Protein AF-A0A812UTJ0-F1 (afdb_monomer_lite)

Sequence (639 aa):
MEGSLISSEEQLLWQGEKLLVLLRGPPGCGKSTFARRWLARALKTSTSELEERPAWRLAHVCSSDDFCTSREDGDEVYEFGALSARTAHALNEQRVDIALRLGTTPIIVDNTHMELWEMQSYVSLALSCRYTVRVVEPAAFNPDWKDVVHLMHRNAQRAQSGKNVPVEVLKKMLGRFQPFSGDLRTIAGAPRPELSETQELRIDSTDGCSYTLQDFVDEYGGSEEDPPREWFEAARAPRGIKARRPESRSSGSSSSSSSSSSCSCEKRKRRRTQSNSPCKLVLEALWDEPTLSSWEERRAKLMERYQVEVEEDEMLFIVSADHSHPLWSSEEAQVLRENRGTVYEKSSGKPLCLPFYKFWNRGERLAEQIDWEDGAVAEEKIDGNLLKLFFFQGTWRLASNRTLKVHESNEKYACTGRTNYQLFAEAAANSSLDYSRLDPGCCYMFERVHPDFRIVLDYPQAMLYHIGTRDMRTLKEIDVDIGVPRPKRWEIRSAKECQALLDSFHGFSEGLVVRDAKYRRQKWKRREYLLMHSARYLVGDDQPCYAWVARSSAAGTMDTDRLCLNVWLRSESSEFAAYFPEAMERYNLVQRLLEEEGLCEGLGDVRREREPASGRFLREATLWERLKAALPQTAKRPS

Structure (mmCIF, N/CA/C/O backbone):
data_AF-A0A812UTJ0-F1
#
_entry.id   AF-A0A812UTJ0-F1
#
loop_
_atom_site.group_PDB
_atom_site.id
_atom_site.type_symbol
_atom_site.label_atom_id
_atom_site.label_alt_id
_atom_site.label_comp_id
_atom_site.label_asym_id
_atom_site.label_entity_id
_atom_site.label_seq_id
_atom_site.pdbx_PDB_ins_code
_atom_site.Cartn_x
_atom_site.Cartn_y
_atom_site.Cartn_z
_atom_site.occupancy
_atom_site.B_iso_or_equiv
_atom_site.auth_seq_id
_atom_site.auth_comp_id
_atom_site.auth_asym_id
_atom_site.auth_atom_id
_atom_site.pdbx_PDB_model_num
ATOM 1 N N . MET A 1 1 ? -4.787 23.341 -53.374 1.00 31.53 1 MET A N 1
ATOM 2 C CA . MET A 1 1 ? -4.895 22.077 -52.618 1.00 31.53 1 MET A CA 1
ATOM 3 C C . MET A 1 1 ? -3.490 21.520 -52.488 1.00 31.53 1 MET A C 1
ATOM 5 O O . MET A 1 1 ? -3.065 20.739 -53.324 1.00 31.53 1 MET A O 1
ATOM 9 N N . GLU A 1 2 ? -2.740 22.021 -51.511 1.00 26.53 2 GLU A N 1
ATOM 10 C CA . GLU A 1 2 ? -1.414 21.502 -51.167 1.00 26.53 2 GLU A CA 1
ATOM 11 C C . GLU A 1 2 ? -1.612 20.445 -50.082 1.00 26.53 2 GLU A C 1
ATOM 13 O O . GLU A 1 2 ? -1.972 20.766 -48.952 1.00 26.53 2 GLU A O 1
ATOM 18 N N . GLY A 1 3 ? -1.469 19.172 -50.449 1.00 28.52 3 GLY A N 1
ATOM 19 C CA . GLY A 1 3 ? -1.361 18.086 -49.483 1.00 28.52 3 GLY A CA 1
ATOM 20 C C . GLY A 1 3 ? 0.088 18.000 -49.029 1.00 28.52 3 GLY A C 1
ATOM 21 O O . GLY A 1 3 ? 0.939 17.573 -49.810 1.00 28.52 3 GLY A O 1
ATOM 22 N N . SER A 1 4 ? 0.383 18.433 -47.801 1.00 29.50 4 SER A N 1
ATOM 23 C CA . SER A 1 4 ? 1.696 18.193 -47.209 1.00 29.50 4 SER A CA 1
ATOM 24 C C . SER A 1 4 ? 1.855 16.694 -46.944 1.00 29.50 4 SER A C 1
ATOM 26 O O . SER A 1 4 ? 1.002 16.042 -46.339 1.00 29.50 4 SER A O 1
ATOM 28 N N . LEU A 1 5 ? 2.954 16.130 -47.442 1.00 32.88 5 LEU A N 1
ATOM 29 C CA . LEU A 1 5 ? 3.423 14.800 -47.074 1.00 32.88 5 LEU A CA 1
ATOM 30 C C . LEU A 1 5 ? 3.913 14.868 -45.623 1.00 32.88 5 LEU A C 1
ATOM 32 O O . LEU A 1 5 ? 5.067 15.196 -45.362 1.00 32.88 5 LEU A O 1
ATOM 36 N N . ILE A 1 6 ? 3.002 14.604 -44.690 1.00 32.56 6 ILE A N 1
ATOM 37 C CA . ILE A 1 6 ? 3.297 14.361 -43.275 1.00 32.56 6 ILE A CA 1
ATOM 38 C C . ILE A 1 6 ? 4.269 13.174 -43.221 1.00 32.56 6 ILE A C 1
ATOM 40 O O . ILE A 1 6 ? 3.943 12.084 -43.701 1.00 32.56 6 ILE A O 1
ATOM 44 N N . SER A 1 7 ? 5.481 13.383 -42.702 1.00 42.28 7 SER A N 1
ATOM 45 C CA . SER A 1 7 ? 6.482 12.317 -42.581 1.00 42.28 7 SER A CA 1
ATOM 46 C C . SER A 1 7 ? 5.974 11.221 -41.634 1.00 42.28 7 SER A C 1
ATOM 48 O O . SER A 1 7 ? 5.188 11.484 -40.722 1.00 42.28 7 SER A O 1
ATOM 50 N N . SER A 1 8 ? 6.430 9.977 -41.806 1.00 50.25 8 SER A N 1
ATOM 51 C CA . SER A 1 8 ? 6.072 8.843 -40.932 1.00 50.25 8 SER A CA 1
ATOM 52 C C . SER A 1 8 ? 6.327 9.104 -39.435 1.00 50.25 8 SER A C 1
ATOM 54 O O . SER A 1 8 ? 5.745 8.437 -38.585 1.00 50.25 8 SER A O 1
ATOM 56 N N . GLU A 1 9 ? 7.160 10.094 -39.100 1.00 44.16 9 GLU A N 1
ATOM 57 C CA . GLU A 1 9 ? 7.462 10.523 -37.732 1.00 44.16 9 GLU A CA 1
ATOM 58 C C . GLU A 1 9 ? 6.392 11.447 -37.113 1.00 44.16 9 GLU A C 1
ATOM 60 O O . GLU A 1 9 ? 6.229 11.456 -35.893 1.00 44.16 9 GLU A O 1
ATOM 65 N N . GLU A 1 10 ? 5.627 12.203 -37.910 1.00 44.56 10 GLU A N 1
ATOM 66 C CA . GLU A 1 10 ? 4.575 13.105 -37.406 1.00 44.56 10 GLU A CA 1
ATOM 67 C C . GLU A 1 10 ? 3.297 12.358 -36.989 1.00 44.56 10 GLU A C 1
ATOM 69 O O . GLU A 1 10 ? 2.601 12.791 -36.070 1.00 44.56 10 GLU A O 1
ATOM 74 N N . GLN A 1 11 ? 3.035 11.177 -37.564 1.00 48.31 11 GLN A N 1
ATOM 75 C CA . GLN A 1 11 ? 1.924 10.298 -37.158 1.00 48.31 11 GLN A CA 1
ATOM 76 C C . GLN A 1 11 ? 2.116 9.677 -35.760 1.00 48.31 11 GLN A C 1
ATOM 78 O O . GLN A 1 11 ? 1.176 9.120 -35.186 1.00 48.31 11 GLN A O 1
ATOM 83 N N . LEU A 1 12 ? 3.320 9.787 -35.184 1.00 51.25 12 LEU A N 1
ATOM 84 C CA . LEU A 1 12 ? 3.647 9.278 -33.852 1.00 51.25 12 LEU A CA 1
ATOM 85 C C . LEU A 1 12 ? 3.412 10.287 -32.715 1.00 51.25 12 LEU A C 1
ATOM 87 O O . LEU A 1 12 ? 3.611 9.939 -31.550 1.00 51.25 12 LEU A O 1
ATOM 91 N N . LEU A 1 13 ? 2.937 11.498 -33.006 1.00 51.81 13 LEU A N 1
ATOM 92 C CA . LEU A 1 13 ? 2.603 12.475 -31.972 1.00 51.81 13 LEU A CA 1
ATOM 93 C C . LEU A 1 13 ? 1.325 12.059 -31.223 1.00 51.81 13 LEU A C 1
ATOM 95 O O . LEU A 1 13 ? 0.338 11.609 -31.801 1.00 51.81 13 LEU A O 1
ATOM 99 N N . TRP A 1 14 ? 1.383 12.157 -29.905 1.00 58.59 14 TRP A N 1
ATOM 100 C CA . TRP A 1 14 ? 0.338 11.787 -28.954 1.00 58.59 14 TRP A CA 1
ATOM 101 C C . TRP A 1 14 ? -0.407 13.019 -28.417 1.00 58.59 14 TRP A C 1
ATOM 103 O O . TRP A 1 14 ? 0.186 14.019 -28.023 1.00 58.59 14 TRP A O 1
ATOM 113 N N . GLN A 1 15 ? -1.731 12.990 -28.369 1.00 51.91 15 GLN A N 1
ATOM 114 C CA . GLN A 1 15 ? -2.513 14.120 -27.851 1.00 51.91 15 GLN A CA 1
ATOM 115 C C . GLN A 1 15 ? -2.824 13.938 -26.357 1.00 51.91 15 GLN A C 1
ATOM 117 O O . GLN A 1 15 ? -3.974 13.985 -25.945 1.00 51.91 15 GLN A O 1
ATOM 122 N N . GLY A 1 16 ? -1.792 13.686 -25.541 1.00 50.50 16 GLY A N 1
ATOM 123 C CA . GLY A 1 16 ? -1.946 13.470 -24.092 1.00 50.50 16 GLY A CA 1
ATOM 124 C C . GLY A 1 16 ? -2.364 12.051 -23.677 1.00 50.50 16 GLY A C 1
ATOM 125 O O . GLY A 1 16 ? -2.676 11.825 -22.511 1.00 50.50 16 GLY A O 1
ATOM 126 N N . GLU A 1 17 ? -2.348 11.086 -24.599 1.00 65.81 17 GLU A N 1
ATOM 127 C CA . GLU A 1 17 ? -2.619 9.672 -24.310 1.00 65.81 17 GLU A CA 1
ATOM 128 C C . GLU A 1 17 ? -1.377 8.934 -23.774 1.00 65.81 17 GLU A C 1
ATOM 130 O O . GLU A 1 17 ? -0.240 9.219 -24.162 1.00 65.81 17 GLU A O 1
ATOM 135 N N . LYS A 1 18 ? -1.599 7.941 -22.900 1.00 80.75 18 LYS A N 1
ATOM 136 C CA . LYS A 1 18 ? -0.557 7.022 -22.414 1.00 80.75 18 LYS A CA 1
ATOM 137 C C . LYS A 1 18 ? -0.075 6.134 -23.569 1.00 80.75 18 LYS A C 1
ATOM 139 O O . LYS A 1 18 ? -0.889 5.446 -24.179 1.00 80.75 18 LYS A O 1
ATOM 144 N N . LEU A 1 19 ? 1.225 6.131 -23.872 1.00 85.12 19 LEU A N 1
ATOM 145 C CA . LEU A 1 19 ? 1.785 5.478 -25.064 1.00 85.12 19 LEU A CA 1
ATOM 146 C C . LEU A 1 19 ? 2.951 4.543 -24.733 1.00 85.12 19 LEU A C 1
ATOM 148 O O . LEU A 1 19 ? 3.939 4.957 -24.122 1.00 85.12 19 LEU A O 1
ATOM 152 N N . LEU A 1 20 ? 2.837 3.298 -25.197 1.00 93.44 20 LEU A N 1
ATOM 153 C CA . LEU A 1 20 ? 3.919 2.322 -25.264 1.00 93.44 20 LEU A CA 1
ATOM 154 C C . LEU A 1 20 ? 4.339 2.147 -26.729 1.00 93.44 20 LEU A C 1
ATOM 156 O O . LEU A 1 20 ? 3.505 1.892 -27.597 1.00 93.44 20 LEU A O 1
ATOM 160 N N . VAL A 1 21 ? 5.633 2.253 -27.000 1.00 95.00 21 VAL A N 1
ATOM 161 C CA . VAL A 1 21 ? 6.249 2.076 -28.313 1.00 95.00 21 VAL A CA 1
ATOM 162 C C . VAL A 1 21 ? 7.129 0.832 -28.274 1.00 95.00 21 VAL A C 1
ATOM 164 O O . VAL A 1 21 ? 8.055 0.751 -27.476 1.00 95.00 21 VAL A O 1
ATOM 167 N N . LEU A 1 22 ? 6.863 -0.137 -29.143 1.00 96.38 22 LEU A N 1
ATOM 168 C CA . LEU A 1 22 ? 7.664 -1.349 -29.293 1.00 96.38 22 LEU A CA 1
ATOM 169 C C . LEU A 1 22 ? 8.525 -1.221 -30.546 1.00 96.38 22 LEU A C 1
ATOM 171 O O . LEU A 1 22 ? 7.993 -1.154 -31.655 1.00 96.38 22 LEU A O 1
ATOM 175 N N . LEU A 1 23 ? 9.847 -1.175 -30.381 1.00 95.62 23 LEU A N 1
ATOM 176 C CA . LEU A 1 23 ? 10.769 -1.160 -31.515 1.00 95.62 23 LEU A CA 1
ATOM 177 C C . LEU A 1 23 ? 11.052 -2.591 -31.969 1.00 95.62 23 LEU A C 1
ATOM 179 O O . LEU A 1 23 ? 11.271 -3.476 -31.142 1.00 95.62 23 LEU A O 1
ATOM 183 N N . ARG A 1 24 ? 11.062 -2.818 -33.284 1.00 94.25 24 ARG A N 1
ATOM 184 C CA . ARG A 1 24 ? 11.385 -4.118 -33.884 1.00 94.25 24 ARG A CA 1
ATOM 185 C C . ARG A 1 24 ? 12.695 -4.085 -34.661 1.00 94.25 24 ARG A C 1
ATOM 187 O O . ARG A 1 24 ? 13.148 -3.033 -35.108 1.00 94.25 24 ARG A O 1
ATOM 194 N N . GLY A 1 25 ? 13.278 -5.263 -34.869 1.00 91.81 25 GLY A N 1
ATOM 195 C CA . GLY A 1 25 ? 14.418 -5.465 -35.760 1.00 91.81 25 GLY A CA 1
ATOM 196 C C . GLY A 1 25 ? 15.731 -5.859 -35.072 1.00 91.81 25 GLY A C 1
ATOM 197 O O . GLY A 1 25 ? 15.849 -5.819 -33.841 1.00 91.81 25 GLY A O 1
ATOM 198 N N . PRO A 1 26 ? 16.744 -6.236 -35.874 1.00 90.75 26 PRO A N 1
ATOM 199 C CA . PRO A 1 26 ? 17.951 -6.905 -35.393 1.00 90.75 26 PRO A CA 1
ATOM 200 C C . PRO A 1 26 ? 18.915 -5.960 -34.649 1.00 90.75 26 PRO A C 1
ATOM 202 O O . PRO A 1 26 ? 18.761 -4.732 -34.673 1.00 90.75 26 PRO A O 1
ATOM 205 N N . PRO A 1 27 ? 19.945 -6.485 -33.966 1.00 87.25 27 PRO A N 1
ATOM 206 C CA . PRO A 1 27 ? 21.005 -5.663 -33.392 1.00 87.25 27 PRO A CA 1
ATOM 207 C C . PRO A 1 27 ? 21.740 -4.859 -34.475 1.00 87.25 27 PRO A C 1
ATOM 209 O O . PRO A 1 27 ? 21.994 -5.339 -35.578 1.00 87.25 27 PRO A O 1
ATOM 212 N N . GLY A 1 28 ? 22.088 -3.610 -34.163 1.00 83.94 28 GLY A N 1
ATOM 213 C CA . GLY A 1 28 ? 22.833 -2.734 -35.074 1.00 83.94 28 GLY A CA 1
ATOM 214 C C . GLY A 1 28 ? 21.985 -2.009 -36.124 1.00 83.94 28 GLY A C 1
ATOM 215 O O . GLY A 1 28 ? 22.505 -1.098 -36.765 1.00 83.94 28 GLY A O 1
ATOM 216 N N . CYS A 1 29 ? 20.681 -2.298 -36.248 1.00 90.19 29 CYS A N 1
ATOM 217 C CA . CYS A 1 29 ? 19.819 -1.611 -37.219 1.00 90.19 29 CYS A CA 1
ATOM 218 C C . CYS A 1 29 ? 19.471 -0.157 -36.844 1.00 90.19 29 CYS A C 1
ATOM 220 O O . CYS A 1 29 ? 18.919 0.552 -37.674 1.00 90.19 29 CYS A O 1
ATOM 222 N N . GLY A 1 30 ? 19.831 0.318 -35.644 1.00 88.38 30 GLY A N 1
ATOM 223 C CA . GLY A 1 30 ? 19.677 1.726 -35.245 1.00 88.38 30 GLY A CA 1
ATOM 224 C C . GLY A 1 30 ? 18.542 2.028 -34.262 1.00 88.38 30 GLY A C 1
ATOM 225 O O . GLY A 1 30 ? 18.277 3.203 -34.018 1.00 88.38 30 GLY A O 1
ATOM 226 N N . LYS A 1 31 ? 17.919 1.006 -33.657 1.00 91.56 31 LYS A N 1
ATOM 227 C CA . LYS A 1 31 ? 16.809 1.151 -32.695 1.00 91.56 31 LYS A CA 1
ATOM 228 C C . LYS A 1 31 ? 17.095 2.150 -31.570 1.00 91.56 31 LYS A C 1
ATOM 230 O O . LYS A 1 31 ? 16.376 3.132 -31.443 1.00 91.56 31 LYS A O 1
ATOM 235 N N . SER A 1 32 ? 18.200 1.992 -30.840 1.00 86.56 32 SER A N 1
ATOM 236 C CA . SER A 1 32 ? 18.568 2.891 -29.733 1.00 86.56 32 SER A CA 1
ATOM 237 C C . SER A 1 32 ? 18.824 4.330 -30.182 1.00 86.56 32 SER A C 1
ATOM 239 O O . SER A 1 32 ? 18.595 5.286 -29.440 1.00 86.56 32 SER A O 1
ATOM 241 N N . THR A 1 33 ? 19.308 4.513 -31.413 1.00 88.75 33 THR A N 1
ATOM 242 C CA . THR A 1 33 ? 19.478 5.842 -32.011 1.00 88.75 33 THR A CA 1
ATOM 243 C C . THR A 1 33 ? 18.124 6.462 -32.346 1.00 88.75 33 THR A C 1
ATOM 245 O O . THR A 1 33 ? 17.906 7.636 -32.050 1.00 88.75 33 THR A O 1
ATOM 248 N N . PHE A 1 34 ? 17.209 5.680 -32.923 1.00 91.38 34 PHE A N 1
ATOM 249 C CA . PHE A 1 34 ? 15.838 6.104 -33.190 1.00 91.38 34 PHE A CA 1
ATOM 250 C C . PHE A 1 34 ? 15.092 6.438 -31.892 1.00 91.38 34 PHE A C 1
ATOM 252 O O . PHE A 1 34 ? 14.558 7.537 -31.777 1.00 91.38 34 PHE A O 1
ATOM 259 N N . ALA A 1 35 ? 15.150 5.556 -30.886 1.00 88.75 35 ALA A N 1
ATOM 260 C CA . ALA A 1 35 ? 14.544 5.741 -29.568 1.00 88.75 35 ALA A CA 1
ATOM 261 C C . ALA A 1 35 ? 14.946 7.083 -28.945 1.00 88.75 35 ALA A C 1
ATOM 263 O O . ALA A 1 35 ? 14.082 7.857 -28.546 1.00 88.75 35 ALA A O 1
ATOM 264 N N . ARG A 1 36 ? 16.252 7.397 -28.928 1.00 85.31 36 ARG A N 1
ATOM 265 C CA . ARG A 1 36 ? 16.773 8.663 -28.387 1.00 85.31 36 ARG A CA 1
ATOM 266 C C . ARG A 1 36 ? 16.250 9.888 -29.133 1.00 85.31 36 ARG A C 1
ATOM 268 O O . ARG A 1 36 ? 15.762 10.819 -28.499 1.00 85.31 36 ARG A O 1
ATOM 275 N N . ARG A 1 37 ? 16.345 9.904 -30.468 1.00 87.81 37 ARG A N 1
ATOM 276 C CA . ARG A 1 37 ? 15.893 11.051 -31.279 1.00 87.81 37 ARG A CA 1
ATOM 277 C C . ARG A 1 37 ? 14.389 11.263 -31.156 1.00 87.81 37 ARG A C 1
ATOM 279 O O . ARG A 1 37 ? 13.936 12.394 -30.993 1.00 87.81 37 ARG A O 1
ATOM 286 N N . TRP A 1 38 ? 13.630 10.173 -31.216 1.00 87.06 38 TRP A N 1
ATOM 287 C CA . TRP A 1 38 ? 12.181 10.214 -31.113 1.00 87.06 38 TRP A CA 1
ATOM 288 C C . TRP A 1 38 ? 11.742 10.679 -29.724 1.00 87.06 38 TRP A C 1
ATOM 290 O O . TRP A 1 38 ? 10.898 11.566 -29.624 1.00 87.06 38 TRP A O 1
ATOM 300 N N . LEU A 1 39 ? 12.369 10.165 -28.659 1.00 81.38 39 LEU A N 1
ATOM 301 C CA . LEU A 1 39 ? 12.091 10.588 -27.288 1.00 81.38 39 LEU A CA 1
ATOM 302 C C . LEU A 1 39 ? 12.395 12.075 -27.079 1.00 81.38 39 LEU A C 1
ATOM 304 O O . LEU A 1 39 ? 11.566 12.781 -26.511 1.00 81.38 39 LEU A O 1
ATOM 308 N N . ALA A 1 40 ? 13.538 12.565 -27.573 1.00 80.19 40 ALA A N 1
ATOM 309 C CA . ALA A 1 40 ? 13.898 13.982 -27.488 1.00 80.19 40 ALA A CA 1
ATOM 310 C C . ALA A 1 40 ? 12.813 14.865 -28.122 1.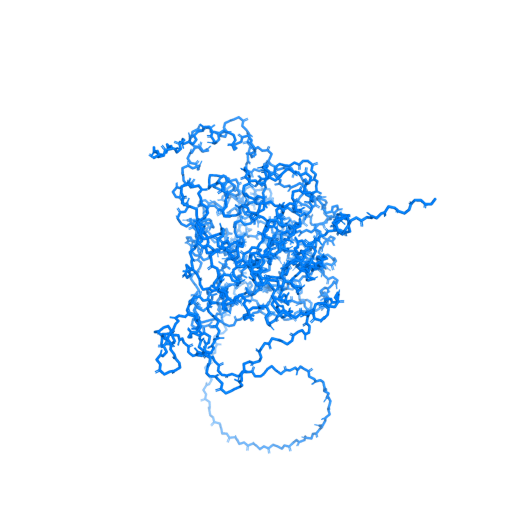00 80.19 40 ALA A C 1
ATOM 312 O O . ALA A 1 40 ? 12.322 15.810 -27.506 1.00 80.19 40 ALA A O 1
ATOM 313 N N . ARG A 1 41 ? 12.350 14.486 -29.320 1.00 80.25 41 ARG A N 1
ATOM 314 C CA . ARG A 1 41 ? 11.260 15.178 -30.014 1.00 80.25 41 ARG A CA 1
ATOM 315 C C . ARG A 1 41 ? 9.938 15.093 -29.245 1.00 80.25 41 ARG A C 1
ATOM 317 O O . ARG A 1 41 ? 9.265 16.111 -29.101 1.00 80.25 41 ARG A O 1
ATOM 324 N N . ALA A 1 42 ? 9.575 13.915 -28.737 1.00 75.31 42 ALA A N 1
ATOM 325 C CA . ALA A 1 42 ? 8.339 13.694 -27.985 1.00 75.31 42 ALA A CA 1
ATOM 326 C C . ALA A 1 42 ? 8.290 14.521 -26.688 1.00 75.31 42 ALA A C 1
ATOM 328 O O . ALA A 1 42 ? 7.241 15.068 -26.345 1.00 75.31 42 ALA A O 1
ATOM 329 N N . LEU A 1 43 ? 9.432 14.655 -26.008 1.00 69.38 43 LEU A N 1
ATOM 330 C CA . LEU A 1 43 ? 9.595 15.443 -24.784 1.00 69.38 43 LEU A CA 1
ATOM 331 C C . LEU A 1 43 ? 9.944 16.920 -25.041 1.00 69.38 43 LEU A C 1
ATOM 333 O O . LEU A 1 43 ? 10.105 17.673 -24.085 1.00 69.38 43 LEU A O 1
ATOM 337 N N . LYS A 1 44 ? 10.035 17.352 -26.308 1.00 78.00 44 LYS A N 1
ATOM 338 C CA . LYS A 1 44 ? 10.417 18.720 -26.712 1.00 78.00 44 LYS A CA 1
ATOM 339 C C . LYS A 1 44 ? 11.761 19.178 -26.110 1.00 78.00 44 LYS A C 1
ATOM 341 O O . LYS A 1 44 ? 11.898 20.328 -25.704 1.00 78.00 44 LYS A O 1
ATOM 346 N N . THR A 1 45 ? 12.740 18.278 -26.070 1.00 73.31 45 THR A N 1
ATOM 347 C CA . THR A 1 45 ? 14.112 18.500 -25.574 1.00 73.31 45 THR A CA 1
ATOM 348 C C . THR A 1 45 ? 15.141 18.143 -26.657 1.00 73.31 45 THR A C 1
ATOM 350 O O . THR A 1 45 ? 14.787 17.637 -27.727 1.00 73.31 45 THR A O 1
ATOM 353 N N . SER A 1 46 ? 16.422 18.418 -26.408 1.00 75.50 46 SER A N 1
ATOM 354 C CA . SER A 1 46 ? 17.533 18.025 -27.277 1.00 75.50 46 SER A CA 1
ATOM 355 C C . SER A 1 46 ? 18.095 16.646 -26.901 1.00 75.50 46 SER A C 1
ATOM 357 O O . SER A 1 46 ? 17.954 16.168 -25.776 1.00 75.50 46 SER A O 1
ATOM 359 N N . THR A 1 47 ? 18.765 15.972 -27.840 1.00 73.38 47 THR A N 1
ATOM 360 C CA . THR A 1 47 ? 19.443 14.698 -27.537 1.00 73.38 47 THR A CA 1
ATOM 361 C C . THR A 1 47 ? 20.625 14.877 -26.585 1.00 73.38 47 THR A C 1
ATOM 363 O O . THR A 1 47 ? 20.898 13.969 -25.811 1.00 73.38 47 THR A O 1
ATOM 366 N N . SER A 1 48 ? 21.286 16.039 -26.605 1.00 72.56 48 SER A N 1
ATOM 367 C CA . SER A 1 48 ? 22.356 16.389 -25.662 1.00 72.56 48 SER A CA 1
ATOM 368 C C . SER A 1 48 ? 21.832 16.534 -24.232 1.00 72.56 48 SER A C 1
ATOM 370 O O . SER A 1 48 ? 22.423 15.985 -23.310 1.00 72.56 48 SER A O 1
ATOM 372 N N . GLU A 1 49 ? 20.675 17.174 -24.037 1.00 60.97 49 GLU A N 1
ATOM 373 C CA . GLU A 1 49 ? 20.042 17.281 -22.711 1.00 60.97 49 GLU A CA 1
ATOM 374 C C . GLU A 1 49 ? 19.644 15.913 -22.135 1.00 60.97 49 GLU A C 1
ATOM 376 O O . GLU A 1 49 ? 19.768 15.688 -20.929 1.00 60.97 49 GLU A O 1
ATOM 381 N N . LEU A 1 50 ? 19.204 14.974 -22.984 1.00 59.16 50 LEU A N 1
ATOM 382 C CA . LEU A 1 50 ? 18.932 13.593 -22.566 1.00 59.16 50 LEU A CA 1
ATOM 383 C C . LEU A 1 50 ? 20.196 12.845 -22.117 1.00 59.16 50 LEU A C 1
ATOM 385 O O . LEU A 1 50 ? 20.106 11.955 -21.271 1.00 59.16 50 LEU A O 1
ATOM 389 N N . GLU A 1 51 ? 21.355 13.172 -22.688 1.00 60.47 51 GLU A N 1
ATOM 390 C CA . GLU A 1 51 ? 22.640 12.546 -22.353 1.00 60.47 51 GLU A CA 1
ATOM 391 C C . GLU A 1 51 ? 23.240 13.125 -21.067 1.00 60.47 51 GLU A C 1
ATOM 393 O O . GLU A 1 51 ? 23.742 12.367 -20.237 1.00 60.47 51 GLU A O 1
ATOM 398 N N . GLU A 1 52 ? 23.086 14.432 -20.838 1.00 54.50 52 GLU A N 1
ATOM 399 C CA . GLU A 1 52 ? 23.438 15.082 -19.568 1.00 54.50 52 GLU A CA 1
ATOM 400 C C . GLU A 1 52 ? 22.557 14.609 -18.399 1.00 54.50 52 GLU A C 1
ATOM 402 O O . GLU A 1 52 ? 22.970 14.649 -17.237 1.00 54.50 52 GLU A O 1
ATOM 407 N N . ARG A 1 53 ? 21.333 14.143 -18.691 1.00 53.19 53 ARG A N 1
ATOM 408 C CA . ARG A 1 53 ? 20.345 13.678 -17.703 1.00 53.19 53 ARG A CA 1
ATOM 409 C C . ARG A 1 53 ? 19.937 12.223 -17.961 1.00 53.19 53 ARG A C 1
ATOM 411 O O . ARG A 1 53 ? 18.791 11.960 -18.341 1.00 53.19 53 ARG A O 1
ATOM 418 N N . PRO A 1 54 ? 20.816 11.244 -17.668 1.00 52.06 54 PRO A N 1
ATOM 419 C CA . PRO A 1 54 ? 20.604 9.833 -18.015 1.00 52.06 54 PRO A CA 1
ATOM 420 C C . PRO A 1 54 ? 19.324 9.229 -17.413 1.00 52.06 54 PRO A C 1
ATOM 422 O O . PRO A 1 54 ? 18.777 8.266 -17.952 1.00 52.06 54 PRO A O 1
ATOM 425 N N . ALA A 1 55 ? 18.793 9.824 -16.341 1.00 51.66 55 ALA A N 1
ATOM 426 C CA . ALA A 1 55 ? 17.531 9.428 -15.726 1.00 51.66 55 ALA A CA 1
ATOM 427 C C . ALA A 1 55 ? 16.342 9.440 -16.705 1.00 51.66 55 ALA A C 1
ATOM 429 O O . ALA A 1 55 ? 15.461 8.594 -16.586 1.00 51.66 55 ALA A O 1
ATOM 430 N N . TRP A 1 56 ? 16.302 10.352 -17.685 1.00 54.03 56 TRP A N 1
ATOM 431 C CA . TRP A 1 56 ? 15.195 10.423 -18.651 1.00 54.03 56 TRP A CA 1
ATOM 432 C C . TRP A 1 56 ? 15.250 9.251 -19.631 1.00 54.03 56 TRP A C 1
ATOM 434 O O . TRP A 1 56 ? 14.232 8.613 -19.901 1.00 54.03 56 TRP A O 1
ATOM 444 N N . ARG A 1 57 ? 16.455 8.907 -20.102 1.00 59.78 57 ARG A N 1
ATOM 445 C CA . ARG A 1 57 ? 16.684 7.722 -20.936 1.00 59.78 57 ARG A CA 1
ATOM 446 C C . ARG A 1 57 ? 16.265 6.458 -20.190 1.00 59.78 57 ARG A C 1
ATOM 448 O O . ARG A 1 57 ? 15.495 5.682 -20.737 1.00 59.78 57 ARG A O 1
ATOM 455 N N . LEU A 1 58 ? 16.694 6.286 -18.940 1.00 58.53 58 LEU A N 1
ATOM 456 C CA . LEU A 1 58 ? 16.350 5.101 -18.148 1.00 58.53 58 LEU A CA 1
ATOM 457 C C . LEU A 1 58 ? 14.862 5.058 -17.736 1.00 58.53 58 LEU A C 1
ATOM 459 O O . LEU A 1 58 ? 14.297 3.988 -17.525 1.00 58.53 58 LEU A O 1
ATOM 463 N N . ALA A 1 59 ? 14.187 6.202 -17.659 1.00 60.06 59 ALA A N 1
ATOM 464 C CA . ALA A 1 59 ? 12.750 6.249 -17.399 1.00 60.06 59 ALA A CA 1
ATOM 465 C C . ALA A 1 59 ? 11.916 5.765 -18.589 1.00 60.06 59 ALA A C 1
ATOM 467 O O . ALA A 1 59 ? 10.955 5.019 -18.419 1.00 60.06 59 ALA A O 1
ATOM 468 N N . HIS A 1 60 ? 12.267 6.250 -19.779 1.00 76.56 60 HIS A N 1
ATOM 469 C CA . HIS A 1 60 ? 11.412 6.182 -20.959 1.00 76.56 60 HIS A CA 1
ATOM 470 C C . HIS A 1 60 ? 11.874 5.156 -21.991 1.00 76.56 60 HIS A C 1
ATOM 472 O O . HIS A 1 60 ? 11.075 4.759 -22.829 1.00 76.56 60 HIS A O 1
ATOM 478 N N . VAL A 1 61 ? 13.137 4.727 -21.959 1.00 81.62 61 VAL A N 1
ATOM 479 C CA . VAL A 1 61 ? 13.685 3.693 -22.842 1.00 81.62 61 VAL A CA 1
ATOM 480 C C . VAL A 1 61 ? 14.020 2.473 -21.996 1.00 81.62 61 VAL A C 1
ATOM 482 O O . VAL A 1 61 ? 14.912 2.523 -21.155 1.00 81.62 61 VAL A O 1
ATOM 485 N N . CYS A 1 62 ? 13.284 1.388 -22.202 1.00 83.38 62 CYS A N 1
ATOM 486 C CA . CYS A 1 62 ? 13.462 0.120 -21.508 1.00 83.38 62 CYS A CA 1
ATOM 487 C C . CYS A 1 62 ? 14.118 -0.881 -22.460 1.00 83.38 62 CYS A C 1
ATOM 489 O O . CYS A 1 62 ? 13.504 -1.287 -23.451 1.00 83.38 62 CYS A O 1
ATOM 491 N N . SER A 1 63 ? 15.354 -1.276 -22.165 1.00 85.31 63 SER A N 1
ATOM 492 C CA . SER A 1 63 ? 16.090 -2.280 -22.929 1.00 85.31 63 SER A CA 1
ATOM 493 C C . SER A 1 63 ? 16.622 -3.374 -22.011 1.00 85.31 63 SER A C 1
ATOM 495 O O . SER A 1 63 ? 17.109 -3.088 -20.918 1.00 85.31 63 SER A O 1
ATOM 497 N N . SER A 1 64 ? 16.587 -4.623 -22.477 1.00 77.69 64 SER A N 1
ATOM 498 C CA . SER A 1 64 ? 17.300 -5.731 -21.830 1.00 77.69 64 SER A CA 1
ATOM 499 C C . SER A 1 64 ? 18.807 -5.470 -21.759 1.00 77.69 64 SER A C 1
ATOM 501 O O . SER A 1 64 ? 19.449 -5.873 -20.795 1.00 77.69 64 SER A O 1
ATOM 503 N N . ASP A 1 65 ? 19.367 -4.732 -22.726 1.00 76.31 65 ASP A N 1
ATOM 504 C CA . ASP A 1 65 ? 20.789 -4.380 -22.735 1.00 76.31 65 ASP A CA 1
ATOM 505 C C . ASP A 1 65 ? 21.205 -3.550 -21.509 1.00 76.31 65 ASP A C 1
ATOM 507 O O . ASP A 1 65 ? 22.373 -3.600 -21.125 1.00 76.31 65 ASP A O 1
ATOM 511 N N . ASP A 1 66 ? 20.282 -2.800 -20.892 1.00 73.00 66 ASP A N 1
ATOM 512 C CA . ASP A 1 66 ? 20.575 -1.956 -19.724 1.00 73.00 66 ASP A CA 1
ATOM 513 C C . ASP A 1 66 ? 21.011 -2.788 -18.504 1.00 73.00 66 ASP A C 1
ATOM 515 O O . ASP A 1 66 ? 21.668 -2.261 -17.612 1.00 73.00 66 ASP A O 1
ATOM 519 N N . PHE A 1 67 ? 20.668 -4.079 -18.465 1.00 67.31 67 PHE A N 1
ATOM 520 C CA . PHE A 1 67 ? 21.047 -4.991 -17.385 1.00 67.31 67 PHE A CA 1
ATOM 521 C C . PHE A 1 67 ? 22.392 -5.687 -17.632 1.00 67.31 67 PHE A C 1
ATOM 523 O O . PHE A 1 67 ? 22.982 -6.201 -16.692 1.00 67.31 67 PHE A O 1
ATOM 530 N N . CYS A 1 68 ? 22.902 -5.663 -18.867 1.00 62.72 68 CYS A N 1
ATOM 531 C CA . CYS A 1 68 ? 24.189 -6.265 -19.243 1.00 62.72 68 CYS A CA 1
ATOM 532 C C . CYS A 1 68 ? 25.243 -5.207 -19.625 1.00 62.72 68 CYS A C 1
ATOM 534 O O . CYS A 1 68 ? 26.260 -5.531 -20.236 1.00 62.72 68 CYS A O 1
ATOM 536 N N . THR A 1 69 ? 24.983 -3.928 -19.330 1.00 64.31 69 THR A N 1
ATOM 537 C CA . THR A 1 69 ? 25.899 -2.812 -19.607 1.00 64.31 69 THR A CA 1
ATOM 538 C C . THR A 1 69 ? 26.349 -2.186 -18.290 1.00 64.31 69 THR A C 1
ATOM 540 O O . THR A 1 69 ? 25.515 -1.687 -17.534 1.00 64.31 69 THR A O 1
ATOM 543 N N . SER A 1 70 ? 27.653 -2.164 -18.024 1.00 54.25 70 SER A N 1
ATOM 544 C CA . SER A 1 70 ? 28.248 -1.402 -16.923 1.00 54.25 70 SER A CA 1
ATOM 545 C C . SER A 1 70 ? 28.743 -0.038 -17.424 1.00 54.25 70 SER A C 1
ATOM 547 O O . SER A 1 70 ? 28.923 0.191 -18.624 1.00 54.25 70 SER A O 1
ATOM 549 N N . ARG A 1 71 ? 28.913 0.914 -16.501 1.00 56.84 71 ARG A N 1
ATOM 550 C CA . ARG A 1 71 ? 29.610 2.176 -16.774 1.00 56.84 71 ARG A CA 1
ATOM 551 C C . ARG A 1 71 ? 30.930 2.171 -16.024 1.00 56.84 71 ARG A C 1
ATOM 553 O O . ARG A 1 71 ? 30.928 2.302 -14.802 1.00 56.84 71 ARG A O 1
ATOM 560 N N . GLU A 1 72 ? 32.021 2.055 -16.764 1.00 49.03 72 GLU A N 1
ATOM 561 C CA . GLU A 1 72 ? 33.386 2.193 -16.254 1.00 49.03 72 GLU A CA 1
ATOM 562 C C . GLU A 1 72 ? 33.959 3.501 -16.814 1.00 49.03 72 GLU A C 1
ATOM 564 O O . GLU A 1 72 ? 33.836 3.771 -18.004 1.00 49.03 72 GLU A O 1
ATOM 569 N N . ASP A 1 73 ? 34.474 4.376 -15.945 1.00 43.72 73 ASP A N 1
ATOM 570 C CA . ASP A 1 73 ? 35.107 5.661 -16.304 1.00 43.72 73 ASP A CA 1
ATOM 571 C C . ASP A 1 73 ? 34.299 6.604 -17.227 1.00 43.72 73 ASP A C 1
ATOM 573 O O . ASP A 1 73 ? 34.840 7.509 -17.857 1.00 43.72 73 ASP A O 1
ATOM 577 N N . GLY A 1 74 ? 32.970 6.454 -17.250 1.00 48.66 74 GLY A N 1
ATOM 578 C CA . GLY A 1 74 ? 32.057 7.267 -18.062 1.00 48.66 74 GLY A CA 1
ATOM 579 C C . GLY A 1 74 ? 31.669 6.644 -19.406 1.00 48.66 74 GLY A C 1
ATOM 580 O O . GLY A 1 74 ? 30.717 7.129 -20.023 1.00 48.66 74 GLY A O 1
ATOM 581 N N . ASP A 1 75 ? 32.308 5.542 -19.801 1.00 49.34 75 ASP A N 1
ATOM 582 C CA . ASP A 1 75 ? 32.021 4.805 -21.030 1.00 49.34 75 ASP A CA 1
ATOM 583 C C . ASP A 1 75 ? 31.081 3.610 -20.769 1.00 49.34 75 ASP A C 1
ATOM 585 O O . ASP A 1 75 ? 31.150 2.931 -19.743 1.00 49.34 75 ASP A O 1
ATOM 589 N N . GLU A 1 76 ? 30.140 3.369 -21.692 1.00 60.97 76 GLU A N 1
ATOM 590 C CA . GLU A 1 76 ? 29.212 2.227 -21.634 1.00 60.97 76 GLU A CA 1
ATOM 591 C C . GLU A 1 76 ? 29.920 0.965 -22.160 1.00 60.97 76 GLU A C 1
ATOM 593 O O . GLU A 1 76 ? 30.176 0.850 -23.363 1.00 60.97 76 GLU A O 1
ATOM 598 N N . VAL A 1 77 ? 30.192 0.003 -21.275 1.00 63.41 77 VAL A N 1
ATOM 599 C CA . VAL A 1 77 ? 30.797 -1.290 -21.621 1.00 63.41 77 VAL A CA 1
ATOM 600 C C . VAL A 1 77 ? 29.730 -2.375 -21.515 1.00 63.41 77 VAL A C 1
ATOM 602 O O . VAL A 1 77 ? 29.168 -2.618 -20.450 1.00 63.41 77 VAL A O 1
ATOM 605 N N . TYR A 1 78 ? 29.403 -3.012 -22.639 1.00 62.16 78 TYR A N 1
ATOM 606 C CA . TYR A 1 78 ? 28.510 -4.167 -22.652 1.00 62.16 78 TYR A CA 1
ATOM 607 C C . TYR A 1 78 ? 29.296 -5.450 -22.426 1.00 62.16 78 TYR A C 1
ATOM 609 O O . TYR A 1 78 ? 30.242 -5.738 -23.162 1.00 62.16 78 TYR A O 1
ATOM 617 N N . GLU A 1 79 ? 28.854 -6.246 -21.464 1.00 63.44 79 GLU A N 1
ATOM 618 C CA . GLU A 1 79 ? 29.474 -7.516 -21.119 1.00 63.44 79 GLU A CA 1
ATOM 619 C C . GLU A 1 79 ? 28.536 -8.667 -21.499 1.00 63.44 79 GLU A C 1
ATOM 621 O O . GLU A 1 79 ? 27.478 -8.887 -20.902 1.00 63.44 79 GLU A O 1
ATOM 626 N N . PHE A 1 80 ? 28.917 -9.413 -22.541 1.00 54.62 80 PHE A N 1
ATOM 627 C CA . PHE A 1 80 ? 28.215 -10.638 -22.915 1.00 54.62 80 PHE A CA 1
ATOM 628 C C . PHE A 1 80 ? 28.342 -11.666 -21.784 1.00 54.62 80 PHE A C 1
ATOM 630 O O . PHE A 1 80 ? 29.452 -12.033 -21.411 1.00 54.62 80 PHE A O 1
ATOM 637 N N . GLY A 1 81 ? 27.206 -12.148 -21.272 1.00 51.91 81 GLY A N 1
ATOM 638 C CA . GLY A 1 81 ? 27.164 -13.133 -20.185 1.00 51.91 81 GLY A CA 1
ATOM 639 C C . GLY A 1 81 ? 27.150 -12.544 -18.770 1.00 51.91 81 GLY A C 1
ATOM 640 O O . GLY A 1 81 ? 27.089 -13.317 -17.820 1.00 51.91 81 GLY A O 1
ATOM 641 N N . ALA A 1 82 ? 27.138 -11.211 -18.604 1.00 43.31 82 ALA A N 1
ATOM 642 C CA . ALA A 1 82 ? 26.973 -10.578 -17.285 1.00 43.31 82 ALA A CA 1
ATOM 643 C C . ALA A 1 82 ? 25.648 -10.960 -16.601 1.00 43.31 82 ALA A C 1
ATOM 645 O O . ALA A 1 82 ? 25.574 -11.092 -15.381 1.00 43.31 82 ALA A O 1
ATOM 646 N N . LEU A 1 83 ? 24.604 -11.154 -17.407 1.00 58.03 83 LEU A N 1
ATOM 647 C CA . LEU A 1 83 ? 23.308 -11.705 -17.031 1.00 58.03 83 LEU A CA 1
ATOM 648 C C . LEU A 1 83 ? 22.809 -12.568 -18.185 1.00 58.03 83 LEU A C 1
ATOM 650 O O . LEU A 1 83 ? 23.062 -12.252 -19.354 1.00 58.03 83 LEU A O 1
ATOM 654 N N . SER A 1 84 ? 22.074 -13.630 -17.853 1.00 59.38 84 SER A N 1
ATOM 655 C CA . SER A 1 84 ? 21.426 -14.453 -18.865 1.00 59.38 84 SER A CA 1
ATOM 656 C C . SER A 1 84 ? 20.464 -13.618 -19.702 1.00 59.38 84 SER A C 1
ATOM 658 O O . SER A 1 84 ? 19.787 -12.717 -19.188 1.00 59.38 84 SER A O 1
ATOM 660 N N . ALA A 1 85 ? 20.366 -13.923 -20.999 1.00 63.31 85 ALA A N 1
ATOM 661 C CA . ALA A 1 85 ? 19.481 -13.179 -21.898 1.00 63.31 85 ALA A CA 1
ATOM 662 C C . ALA A 1 85 ? 18.032 -13.226 -21.386 1.00 63.31 85 ALA A C 1
ATOM 664 O O . ALA A 1 85 ? 17.317 -12.222 -21.394 1.00 63.31 85 ALA A O 1
ATOM 665 N N . ARG A 1 86 ? 17.625 -14.384 -20.856 1.00 63.44 86 ARG A N 1
ATOM 666 C CA . ARG A 1 86 ? 16.303 -14.604 -20.261 1.00 63.44 86 ARG A CA 1
ATOM 667 C C . ARG A 1 86 ? 16.062 -13.734 -19.027 1.00 63.44 86 ARG A C 1
ATOM 669 O O . ARG A 1 86 ? 15.046 -13.037 -18.988 1.00 63.44 86 ARG A O 1
ATOM 676 N N . THR A 1 87 ? 17.009 -13.671 -18.089 1.00 58.31 87 THR A N 1
ATOM 677 C CA . THR A 1 87 ? 16.890 -12.802 -16.907 1.00 58.31 87 THR A CA 1
ATOM 678 C C . THR A 1 87 ? 16.858 -11.328 -17.302 1.00 58.31 87 THR A C 1
ATOM 680 O O . THR A 1 87 ? 16.015 -10.582 -16.809 1.00 58.31 87 THR A O 1
ATOM 683 N N . ALA A 1 88 ? 17.705 -10.897 -18.239 1.00 60.66 88 ALA A N 1
ATOM 684 C CA . ALA A 1 88 ? 17.712 -9.516 -18.721 1.00 60.66 88 ALA A CA 1
ATOM 685 C C . ALA A 1 88 ? 16.371 -9.119 -19.373 1.00 60.66 88 ALA A C 1
ATOM 687 O O . ALA A 1 88 ? 15.859 -8.019 -19.142 1.00 60.66 88 ALA A O 1
ATOM 688 N N . HIS A 1 89 ? 15.754 -10.019 -20.146 1.00 69.88 89 HIS A N 1
ATOM 689 C CA . HIS A 1 89 ? 14.420 -9.804 -20.708 1.00 69.88 89 HIS A CA 1
ATOM 690 C C . HIS A 1 89 ? 13.324 -9.762 -19.632 1.00 69.88 89 HIS A C 1
ATOM 692 O O . HIS A 1 89 ? 12.482 -8.862 -19.678 1.00 69.88 89 HIS A O 1
ATOM 698 N N . ALA A 1 90 ? 13.358 -10.663 -18.645 1.00 64.56 90 ALA A N 1
ATOM 699 C CA . ALA A 1 90 ? 12.397 -10.691 -17.540 1.00 64.56 90 ALA A CA 1
ATOM 700 C C . ALA A 1 90 ? 12.478 -9.427 -16.666 1.00 64.56 90 ALA A C 1
ATOM 702 O O . ALA A 1 90 ? 11.454 -8.814 -16.359 1.00 64.56 90 ALA A O 1
ATOM 703 N N . LEU A 1 91 ? 13.691 -8.980 -16.324 1.00 60.94 91 LEU A N 1
ATOM 704 C CA . LEU A 1 91 ? 13.917 -7.730 -15.594 1.00 60.94 91 LEU A CA 1
ATOM 705 C C . LEU A 1 91 ? 13.432 -6.515 -16.394 1.00 60.94 91 LEU A C 1
ATOM 707 O O . LEU A 1 91 ? 12.817 -5.605 -15.833 1.00 60.94 91 LEU A O 1
ATOM 711 N N . ASN A 1 92 ? 13.640 -6.504 -17.715 1.00 77.81 92 ASN A N 1
ATOM 712 C CA . ASN A 1 92 ? 13.118 -5.435 -18.562 1.00 77.81 92 ASN A CA 1
ATOM 713 C C . ASN A 1 92 ? 11.585 -5.450 -18.640 1.00 77.81 92 ASN A C 1
ATOM 715 O O . ASN A 1 92 ? 10.962 -4.392 -18.621 1.00 77.81 92 ASN A O 1
ATOM 719 N N . GLU A 1 93 ? 10.959 -6.627 -18.698 1.00 76.75 93 GLU A N 1
ATOM 720 C CA . GLU A 1 93 ? 9.502 -6.761 -18.613 1.00 76.75 93 GLU A CA 1
ATOM 721 C C . GLU A 1 93 ? 8.953 -6.224 -17.290 1.00 76.75 93 GLU A C 1
ATOM 723 O O . GLU A 1 93 ? 8.018 -5.423 -17.307 1.00 76.75 93 GLU A O 1
ATOM 728 N N . GLN A 1 94 ? 9.579 -6.562 -16.160 1.00 65.38 94 GLN A N 1
ATOM 729 C CA . GLN A 1 94 ? 9.211 -6.006 -14.855 1.00 65.38 94 GLN A CA 1
ATOM 730 C C . GLN A 1 94 ? 9.379 -4.484 -14.813 1.00 65.38 94 GLN A C 1
ATOM 732 O O . GLN A 1 94 ? 8.501 -3.779 -14.317 1.00 65.38 94 GLN A O 1
ATOM 737 N N . ARG A 1 95 ? 10.469 -3.949 -15.376 1.00 73.31 95 ARG A N 1
ATOM 738 C CA . ARG A 1 95 ? 10.683 -2.499 -15.480 1.00 73.31 95 ARG A CA 1
ATOM 739 C C . ARG A 1 95 ? 9.593 -1.819 -16.307 1.00 73.31 95 ARG A C 1
ATOM 741 O O . ARG A 1 95 ? 9.128 -0.750 -15.914 1.00 73.31 95 ARG A O 1
ATOM 748 N N . VAL A 1 96 ? 9.164 -2.429 -17.414 1.00 74.31 96 VAL A N 1
ATOM 749 C CA . VAL A 1 96 ? 8.057 -1.918 -18.236 1.00 74.31 96 VAL A CA 1
ATOM 750 C C . VAL A 1 96 ? 6.723 -2.020 -17.493 1.00 74.31 96 VAL A C 1
ATOM 752 O O . VAL A 1 96 ? 5.982 -1.042 -17.496 1.00 74.31 96 VAL A O 1
ATOM 755 N N . ASP A 1 97 ? 6.421 -3.134 -16.815 1.00 72.06 97 ASP A N 1
ATOM 756 C CA . ASP A 1 97 ? 5.214 -3.276 -15.980 1.00 72.06 97 ASP A CA 1
ATOM 757 C C . ASP A 1 97 ? 5.145 -2.184 -14.911 1.00 72.06 97 ASP A C 1
ATOM 759 O O . ASP A 1 97 ? 4.130 -1.494 -14.795 1.00 72.06 97 ASP A O 1
ATOM 763 N N . ILE A 1 98 ? 6.249 -1.979 -14.186 1.00 60.59 98 ILE A N 1
ATOM 764 C CA . ILE A 1 98 ? 6.375 -0.894 -13.218 1.00 60.59 98 ILE A CA 1
ATOM 765 C C . ILE A 1 98 ? 6.076 0.416 -13.940 1.00 60.59 98 ILE A C 1
ATOM 767 O O . ILE A 1 98 ? 5.077 1.046 -13.609 1.00 60.59 98 ILE A O 1
ATOM 771 N N . ALA A 1 99 ? 6.844 0.792 -14.970 1.00 63.81 99 ALA A N 1
ATOM 772 C CA . ALA A 1 99 ? 6.693 2.063 -15.686 1.00 63.81 99 ALA A CA 1
ATOM 773 C C . ALA A 1 99 ? 5.260 2.319 -16.202 1.00 63.81 99 ALA A C 1
ATOM 775 O O . ALA A 1 99 ? 4.754 3.438 -16.075 1.00 63.81 99 ALA A O 1
ATOM 776 N N . LEU A 1 100 ? 4.580 1.294 -16.723 1.00 64.56 100 LEU A N 1
ATOM 777 C CA . LEU A 1 100 ? 3.184 1.362 -17.166 1.00 64.56 100 LEU A CA 1
ATOM 778 C C . LEU A 1 100 ? 2.234 1.651 -15.997 1.00 64.56 100 LEU A C 1
ATOM 780 O O . LEU A 1 100 ? 1.406 2.564 -16.070 1.00 64.56 100 LEU A O 1
ATOM 784 N N . ARG A 1 101 ? 2.376 0.929 -14.881 1.00 61.81 101 ARG A N 1
ATOM 785 C CA . ARG A 1 101 ? 1.599 1.179 -13.653 1.00 61.81 101 ARG A CA 1
ATOM 786 C C . ARG A 1 101 ? 1.922 2.538 -13.038 1.00 61.81 101 ARG A C 1
ATOM 788 O O . ARG A 1 101 ? 1.046 3.169 -12.443 1.00 61.81 101 ARG A O 1
ATOM 795 N N . LEU A 1 102 ? 3.151 3.022 -13.229 1.00 51.66 102 LEU A N 1
ATOM 796 C CA . LEU A 1 102 ? 3.568 4.350 -12.789 1.00 51.66 102 LEU A CA 1
ATOM 797 C C . LEU A 1 102 ? 2.907 5.476 -13.590 1.00 51.66 102 LEU A C 1
ATOM 799 O O . LEU A 1 102 ? 2.862 6.615 -13.119 1.00 51.66 102 LEU A O 1
ATOM 803 N N . GLY A 1 103 ? 2.371 5.176 -14.774 1.00 58.03 103 GLY A N 1
ATOM 804 C CA . GLY A 1 103 ? 1.864 6.189 -15.691 1.00 58.03 103 GLY A CA 1
ATOM 805 C C . GLY A 1 103 ? 2.969 6.880 -16.497 1.00 58.03 103 GLY A C 1
ATOM 806 O O . GLY A 1 103 ? 2.696 7.915 -17.102 1.00 58.03 103 GLY A O 1
ATOM 807 N N . THR A 1 104 ? 4.194 6.336 -16.524 1.00 68.56 104 THR A N 1
ATOM 808 C CA . THR A 1 104 ? 5.293 6.864 -17.344 1.00 68.56 104 THR A CA 1
ATOM 809 C C . THR A 1 104 ? 4.890 6.840 -18.806 1.00 68.56 104 THR A C 1
ATOM 811 O O . THR A 1 104 ? 4.445 5.822 -19.324 1.00 68.56 104 THR A O 1
ATOM 814 N N . THR A 1 105 ? 5.035 7.959 -19.496 1.00 76.00 105 THR A N 1
ATOM 815 C CA . THR A 1 105 ? 4.694 8.060 -20.908 1.00 76.00 105 THR A CA 1
ATOM 816 C C . THR A 1 105 ? 5.697 9.038 -21.531 1.00 76.00 105 THR A C 1
ATOM 818 O O . THR A 1 105 ? 5.944 10.080 -20.919 1.00 76.00 105 THR A O 1
ATOM 821 N N . PRO A 1 106 ? 6.316 8.743 -22.695 1.00 80.88 106 PRO A N 1
ATOM 822 C CA . PRO A 1 106 ? 6.165 7.522 -23.472 1.00 80.88 106 PRO A CA 1
ATOM 823 C C . PRO A 1 106 ? 7.047 6.450 -22.865 1.00 80.88 106 PRO A C 1
ATOM 825 O O . PRO A 1 106 ? 8.048 6.761 -22.226 1.00 80.88 106 PRO A O 1
ATOM 828 N N . ILE A 1 107 ? 6.695 5.192 -23.071 1.00 86.88 107 ILE A N 1
ATOM 829 C CA . ILE A 1 107 ? 7.618 4.089 -22.808 1.00 86.88 107 ILE A CA 1
ATOM 830 C C . ILE A 1 107 ? 8.022 3.525 -24.159 1.00 86.88 107 ILE A C 1
ATOM 832 O O . ILE A 1 107 ? 7.168 3.266 -24.998 1.00 86.88 107 ILE A O 1
ATOM 836 N N . ILE A 1 108 ? 9.316 3.364 -24.384 1.00 93.12 108 ILE A N 1
ATOM 837 C CA . ILE A 1 108 ? 9.902 2.811 -25.597 1.00 93.12 108 ILE A CA 1
ATOM 838 C C . ILE A 1 108 ? 10.624 1.536 -25.190 1.00 93.12 108 ILE A C 1
ATOM 840 O O . ILE A 1 108 ? 11.574 1.588 -24.414 1.00 93.12 108 ILE A O 1
ATOM 844 N N . VAL A 1 109 ? 10.193 0.395 -25.712 1.00 94.44 109 VAL A N 1
ATOM 845 C CA . VAL A 1 109 ? 10.880 -0.880 -25.507 1.00 94.44 109 VAL A CA 1
ATOM 846 C C . VAL A 1 109 ? 11.873 -1.068 -26.647 1.00 94.44 109 VAL A C 1
ATOM 848 O O . VAL A 1 109 ? 11.487 -1.367 -27.780 1.00 94.44 109 VAL A O 1
ATOM 851 N N . ASP A 1 110 ? 13.151 -0.854 -26.343 1.00 91.50 110 ASP A N 1
ATOM 852 C CA . ASP A 1 110 ? 14.280 -0.995 -27.267 1.00 91.50 110 ASP A CA 1
ATOM 853 C C . ASP A 1 110 ? 14.903 -2.389 -27.135 1.00 91.50 110 ASP A C 1
ATOM 855 O O . ASP A 1 110 ? 16.044 -2.558 -26.703 1.00 91.50 110 ASP A O 1
ATOM 859 N N . ASN A 1 111 ? 14.110 -3.402 -27.479 1.00 89.31 111 ASN A N 1
ATOM 860 C CA . ASN A 1 111 ? 14.532 -4.798 -27.502 1.00 89.31 111 ASN A CA 1
ATOM 861 C C . ASN A 1 111 ? 14.668 -5.301 -28.941 1.00 89.31 111 ASN A C 1
ATOM 863 O O . ASN A 1 111 ? 14.185 -4.704 -29.906 1.00 89.31 111 ASN A O 1
ATOM 867 N N . THR A 1 112 ? 15.349 -6.431 -29.097 1.00 86.44 112 THR A N 1
ATOM 868 C CA . THR A 1 112 ? 15.505 -7.101 -30.391 1.00 86.44 112 THR A CA 1
ATOM 869 C C . THR A 1 112 ? 14.281 -7.970 -30.682 1.00 86.44 112 THR A C 1
ATOM 871 O O . THR A 1 112 ? 14.366 -9.187 -30.637 1.00 86.44 112 THR A O 1
ATOM 874 N N . HIS A 1 113 ? 13.135 -7.344 -30.969 1.00 91.50 113 HIS A N 1
ATOM 875 C CA . HIS A 1 113 ? 11.930 -8.079 -31.366 1.00 91.50 113 HIS A CA 1
ATOM 876 C C . HIS A 1 113 ? 12.010 -8.486 -32.846 1.00 91.50 113 HIS A C 1
ATOM 878 O O . HIS A 1 113 ? 11.850 -7.645 -33.743 1.00 91.50 113 HIS A O 1
ATOM 884 N N . MET A 1 114 ? 12.245 -9.769 -33.105 1.00 91.12 114 MET A N 1
ATOM 885 C CA . MET A 1 114 ? 12.235 -10.393 -34.431 1.00 91.12 114 MET A CA 1
ATOM 886 C C . MET A 1 114 ? 10.928 -11.149 -34.682 1.00 91.12 114 MET A C 1
ATOM 888 O O . MET A 1 114 ? 10.406 -11.119 -35.797 1.00 91.12 114 MET A O 1
ATOM 892 N N . GLU A 1 115 ? 10.329 -11.729 -33.649 1.00 90.81 115 GLU A N 1
ATOM 893 C CA . GLU A 1 115 ? 9.089 -12.500 -33.715 1.00 90.81 115 GLU A CA 1
ATOM 894 C C . GLU A 1 115 ? 7.947 -11.790 -32.979 1.00 90.81 115 GLU A C 1
ATOM 896 O O . GLU A 1 115 ? 8.163 -10.911 -32.146 1.00 90.81 115 GLU A O 1
ATOM 901 N N . LEU A 1 116 ? 6.697 -12.119 -33.316 1.00 91.12 116 LEU A N 1
ATOM 902 C CA . LEU A 1 116 ? 5.545 -11.432 -32.723 1.00 91.12 116 LEU A CA 1
ATOM 903 C C . LEU A 1 116 ? 5.319 -11.833 -31.260 1.00 91.12 116 LEU A C 1
ATOM 905 O O . LEU A 1 116 ? 4.932 -10.986 -30.457 1.00 91.12 116 LEU A O 1
ATOM 909 N N . TRP A 1 117 ? 5.587 -13.094 -30.903 1.00 85.56 117 TRP A N 1
ATOM 910 C CA . TRP A 1 117 ? 5.373 -13.614 -29.547 1.00 85.56 117 TRP A CA 1
ATOM 911 C C . TRP A 1 117 ? 6.245 -12.902 -28.498 1.00 85.56 117 TRP A C 1
ATOM 913 O O . TRP A 1 117 ? 5.810 -12.724 -27.363 1.00 85.56 117 TRP A O 1
ATOM 923 N N . GLU A 1 118 ? 7.427 -12.411 -28.887 1.00 87.94 118 GLU A N 1
ATOM 924 C CA . GLU A 1 118 ? 8.364 -11.684 -28.012 1.00 87.94 118 GLU A CA 1
ATOM 925 C C . GLU A 1 118 ? 7.772 -10.367 -27.474 1.00 87.94 118 GLU A C 1
ATOM 927 O O . GLU A 1 118 ? 8.240 -9.829 -26.476 1.00 87.94 118 GLU A O 1
ATOM 932 N N . MET A 1 119 ? 6.728 -9.841 -28.125 1.00 93.31 119 MET A N 1
ATOM 933 C CA . MET A 1 119 ? 6.044 -8.604 -27.736 1.00 93.31 119 MET A CA 1
ATOM 934 C C . MET A 1 119 ? 4.758 -8.837 -26.926 1.00 93.31 119 MET A C 1
ATOM 936 O O . MET A 1 119 ? 4.139 -7.877 -26.460 1.00 93.31 119 MET A O 1
ATOM 940 N N . GLN A 1 120 ? 4.317 -10.090 -26.778 1.00 88.12 120 GLN A N 1
ATOM 941 C CA . GLN A 1 120 ? 2.994 -10.434 -26.251 1.00 88.12 120 GLN A CA 1
ATOM 942 C C . GLN A 1 120 ? 2.770 -9.929 -24.818 1.00 88.12 120 GLN A C 1
ATOM 944 O O . GLN A 1 120 ? 1.695 -9.395 -24.513 1.00 88.12 120 GLN A O 1
ATOM 949 N N . SER A 1 121 ? 3.777 -10.063 -23.950 1.00 85.50 121 SER A N 1
ATOM 950 C CA . SER A 1 121 ? 3.701 -9.607 -22.561 1.00 85.50 121 SER A CA 1
ATOM 951 C C . SER A 1 121 ? 3.589 -8.087 -22.478 1.00 85.50 121 SER A C 1
ATOM 953 O O . SER A 1 121 ? 2.653 -7.580 -21.861 1.00 85.50 121 SER A O 1
ATOM 955 N N . TYR A 1 122 ? 4.440 -7.349 -23.195 1.00 92.06 122 TYR A N 1
ATOM 956 C CA . TYR A 1 122 ? 4.392 -5.887 -23.242 1.00 92.06 122 TYR A CA 1
ATOM 957 C C . TYR A 1 122 ? 3.042 -5.347 -23.736 1.00 92.06 122 TYR A C 1
ATOM 959 O O . TYR A 1 122 ? 2.499 -4.415 -23.139 1.00 92.06 122 TYR A O 1
ATOM 967 N N . VAL A 1 123 ? 2.468 -5.946 -24.790 1.00 90.75 123 VAL A N 1
ATOM 968 C CA . VAL A 1 123 ? 1.130 -5.576 -25.289 1.00 90.75 123 VAL A CA 1
ATOM 969 C C . VAL A 1 123 ? 0.070 -5.815 -24.214 1.00 90.75 123 VAL A C 1
ATOM 971 O O . VAL A 1 123 ? -0.746 -4.935 -23.947 1.00 90.75 123 VAL A O 1
ATOM 974 N N . SER A 1 124 ? 0.094 -6.983 -23.572 1.00 80.88 124 SER A N 1
ATOM 975 C CA . SER A 1 124 ? -0.884 -7.348 -22.541 1.00 80.88 124 SER A CA 1
ATOM 976 C C . SER A 1 124 ? -0.822 -6.404 -21.337 1.00 80.88 124 SER A C 1
ATOM 978 O O . SER A 1 124 ? -1.854 -5.900 -20.885 1.00 80.88 124 SER A O 1
ATOM 980 N N . LEU A 1 125 ? 0.392 -6.106 -20.864 1.00 80.31 125 LEU A N 1
ATOM 981 C CA . LEU A 1 125 ? 0.643 -5.167 -19.773 1.00 80.31 125 LEU A CA 1
ATOM 982 C C . LEU A 1 125 ? 0.132 -3.766 -20.121 1.00 80.31 125 LEU A C 1
ATOM 984 O O . LEU A 1 125 ? -0.642 -3.183 -19.360 1.00 80.31 125 LEU A O 1
ATOM 988 N N . ALA A 1 126 ? 0.486 -3.248 -21.296 1.00 83.81 126 ALA A N 1
ATOM 989 C CA . ALA A 1 126 ? 0.079 -1.916 -21.725 1.00 83.81 126 ALA A CA 1
ATOM 990 C C . ALA A 1 126 ? -1.438 -1.759 -21.825 1.00 83.81 126 ALA A C 1
ATOM 992 O O . ALA A 1 126 ? -1.991 -0.798 -21.286 1.00 83.81 126 ALA A O 1
ATOM 993 N N . LEU A 1 127 ? -2.123 -2.722 -22.444 1.00 80.56 127 LEU A N 1
ATOM 994 C CA . LEU A 1 127 ? -3.580 -2.699 -22.544 1.00 80.56 127 LEU A CA 1
ATOM 995 C C . LEU A 1 127 ? -4.235 -2.743 -21.155 1.00 80.56 127 LEU A C 1
ATOM 997 O O . LEU A 1 127 ? -5.193 -2.008 -20.910 1.00 80.56 127 LEU A O 1
ATOM 1001 N N . SER A 1 128 ? -3.684 -3.523 -20.216 1.00 72.56 128 SER A N 1
ATOM 1002 C CA . SER A 1 128 ? -4.180 -3.574 -18.831 1.00 72.56 128 SER A CA 1
ATOM 1003 C C . SER A 1 128 ? -4.032 -2.238 -18.085 1.00 72.56 128 SER A C 1
ATOM 1005 O O . SER A 1 128 ? -4.897 -1.875 -17.288 1.00 72.56 128 SER A O 1
ATOM 1007 N N . CYS A 1 129 ? -2.992 -1.463 -18.407 1.00 66.75 129 CYS A N 1
ATOM 1008 C CA . CYS A 1 129 ? -2.725 -0.135 -17.847 1.00 66.75 129 CYS A CA 1
ATOM 1009 C C . CYS A 1 129 ? -3.335 1.019 -18.669 1.00 66.75 129 CYS A C 1
ATOM 1011 O O . CYS A 1 129 ? -3.045 2.188 -18.393 1.00 66.75 129 CYS A O 1
ATOM 1013 N N . ARG A 1 130 ? -4.193 0.708 -19.655 1.00 78.75 130 ARG A N 1
ATOM 1014 C CA . ARG A 1 130 ? -4.856 1.668 -20.561 1.00 78.75 130 ARG A CA 1
ATOM 1015 C C . ARG A 1 130 ? -3.874 2.508 -21.394 1.00 78.75 130 ARG A C 1
ATOM 1017 O O . ARG A 1 130 ? -4.086 3.703 -21.587 1.00 78.75 130 ARG A O 1
ATOM 1024 N N . TYR A 1 131 ? -2.798 1.885 -21.866 1.00 83.50 131 TYR A N 1
ATOM 1025 C CA . TYR A 1 131 ? -1.867 2.475 -22.826 1.00 83.50 131 TYR A CA 1
ATOM 1026 C C . TYR A 1 131 ? -2.267 2.130 -24.257 1.00 83.50 131 TYR A C 1
ATOM 1028 O O . TYR A 1 131 ? -2.608 0.987 -24.569 1.00 83.50 131 TYR A O 1
ATOM 1036 N N . THR A 1 132 ? -2.124 3.105 -25.146 1.00 87.38 132 THR A N 1
ATOM 1037 C CA . THR A 1 132 ? -2.064 2.870 -26.585 1.00 87.38 132 THR A CA 1
ATOM 1038 C C . THR A 1 132 ? -0.723 2.212 -26.906 1.00 87.38 132 THR A C 1
ATOM 1040 O O . THR A 1 132 ? 0.323 2.682 -26.459 1.00 87.38 132 THR A O 1
ATOM 1043 N N . VAL A 1 133 ? -0.735 1.127 -27.683 1.00 93.81 133 VAL A N 1
ATOM 1044 C CA . VAL A 1 133 ? 0.491 0.444 -28.120 1.00 93.81 133 VAL A CA 1
ATOM 1045 C C . VAL A 1 133 ? 0.765 0.764 -29.582 1.00 93.81 133 VAL A C 1
ATOM 1047 O O . VAL A 1 133 ? -0.108 0.600 -30.434 1.00 93.81 133 VAL A O 1
ATOM 1050 N N . ARG A 1 134 ? 1.991 1.193 -29.883 1.00 93.38 134 ARG A N 1
ATOM 1051 C CA . ARG A 1 134 ? 2.486 1.399 -31.247 1.00 93.38 134 ARG A CA 1
ATOM 1052 C C . ARG A 1 134 ? 3.691 0.513 -31.501 1.00 93.38 134 ARG A C 1
ATOM 1054 O O . ARG A 1 134 ? 4.653 0.535 -30.745 1.00 93.38 134 ARG A O 1
ATOM 1061 N N . VAL A 1 135 ? 3.649 -0.241 -32.589 1.00 94.75 135 VAL A N 1
ATOM 1062 C CA . VAL A 1 135 ? 4.763 -1.083 -33.031 1.00 94.75 135 VAL A CA 1
ATOM 1063 C C . VAL A 1 135 ? 5.477 -0.362 -34.165 1.00 94.75 135 VAL A C 1
ATOM 1065 O O . VAL A 1 135 ? 4.839 0.037 -35.138 1.00 94.75 135 VAL A O 1
ATOM 1068 N N . VAL A 1 136 ? 6.789 -0.176 -34.036 1.00 94.25 136 VAL A N 1
ATOM 1069 C CA . VAL A 1 136 ? 7.620 0.481 -35.048 1.00 94.25 136 VAL A CA 1
ATOM 1070 C C . VAL A 1 136 ? 8.458 -0.572 -35.760 1.00 94.25 136 VAL A C 1
ATOM 1072 O O . VAL A 1 136 ? 9.361 -1.178 -35.181 1.00 94.25 136 VAL A O 1
ATOM 1075 N N . GLU A 1 137 ? 8.142 -0.774 -37.035 1.00 93.75 137 GLU A N 1
ATOM 1076 C CA . GLU A 1 137 ? 8.874 -1.660 -37.935 1.00 93.75 137 GLU A CA 1
ATOM 1077 C C . GLU A 1 137 ? 10.265 -1.088 -38.271 1.00 93.75 137 GLU A C 1
ATOM 1079 O O . GLU A 1 137 ? 10.402 0.125 -38.453 1.00 93.75 137 GLU A O 1
ATOM 1084 N N . PRO A 1 138 ? 11.305 -1.929 -38.421 1.00 92.56 138 PRO A N 1
ATOM 1085 C CA . PRO A 1 138 ? 12.681 -1.473 -38.636 1.00 92.56 138 PRO A CA 1
ATOM 1086 C C . PRO A 1 138 ? 12.872 -0.630 -39.904 1.00 92.56 138 PRO A C 1
ATOM 1088 O O . PRO A 1 138 ? 13.699 0.282 -39.921 1.00 92.56 138 PRO A O 1
ATOM 1091 N N . ALA A 1 139 ? 12.058 -0.866 -40.938 1.00 91.19 139 ALA A N 1
ATOM 1092 C CA . ALA A 1 139 ? 12.071 -0.078 -42.170 1.00 91.19 139 ALA A CA 1
ATOM 1093 C C . ALA A 1 139 ? 11.769 1.417 -41.942 1.00 91.19 139 ALA A C 1
ATOM 1095 O O . ALA A 1 139 ? 12.155 2.241 -42.767 1.00 91.19 139 ALA A O 1
ATOM 1096 N N . ALA A 1 140 ? 11.111 1.775 -40.831 1.00 87.56 140 ALA A N 1
ATOM 1097 C CA . ALA A 1 140 ? 10.777 3.161 -40.507 1.00 87.56 140 ALA A CA 1
ATOM 1098 C C . ALA A 1 140 ? 12.007 4.019 -40.167 1.00 87.56 140 ALA A C 1
ATOM 1100 O O . ALA A 1 140 ? 11.952 5.237 -40.312 1.00 87.56 140 ALA A O 1
ATOM 1101 N N . PHE A 1 141 ? 13.104 3.407 -39.713 1.00 87.94 141 PHE A N 1
ATOM 1102 C CA . PHE A 1 141 ? 14.316 4.126 -39.299 1.00 87.94 141 PHE A CA 1
ATOM 1103 C C . PHE A 1 141 ? 15.610 3.580 -39.911 1.00 87.94 141 PHE A C 1
ATOM 1105 O O . PHE A 1 141 ? 16.658 4.214 -39.785 1.00 87.94 141 PHE A O 1
ATOM 1112 N N . ASN A 1 142 ? 15.556 2.433 -40.588 1.00 91.44 142 ASN A N 1
ATOM 1113 C CA . ASN A 1 142 ? 16.659 1.914 -41.383 1.00 91.44 142 ASN A CA 1
ATOM 1114 C C . ASN A 1 142 ? 16.125 1.109 -42.581 1.00 91.44 142 ASN A C 1
ATOM 1116 O O . ASN A 1 142 ? 15.725 -0.037 -42.394 1.00 91.44 142 ASN A O 1
ATOM 1120 N N . PRO A 1 143 ? 16.132 1.661 -43.808 1.00 90.44 143 PRO A N 1
ATOM 1121 C CA . PRO A 1 143 ? 15.699 0.945 -45.012 1.00 90.44 143 PRO A CA 1
ATOM 1122 C C . PRO A 1 143 ? 16.505 -0.333 -45.298 1.00 90.44 143 PRO A C 1
ATOM 1124 O O . PRO A 1 143 ? 15.942 -1.320 -45.770 1.00 90.44 143 PRO A O 1
ATOM 1127 N N . ASP A 1 144 ? 17.788 -0.348 -44.929 1.00 92.50 144 ASP A N 1
ATOM 1128 C CA . ASP A 1 144 ? 18.739 -1.433 -45.196 1.00 92.50 144 ASP A CA 1
ATOM 1129 C C . ASP A 1 144 ? 18.804 -2.459 -44.053 1.00 92.50 144 ASP A C 1
ATOM 1131 O O . ASP A 1 144 ? 19.736 -3.255 -43.952 1.00 92.50 144 ASP A O 1
ATOM 1135 N N . TRP A 1 145 ? 17.807 -2.487 -43.162 1.00 91.94 145 TRP A N 1
ATOM 1136 C CA . TRP A 1 145 ? 17.803 -3.355 -41.979 1.00 91.94 145 TRP A CA 1
ATOM 1137 C C . TRP A 1 145 ? 17.842 -4.862 -42.285 1.00 91.94 145 TRP A C 1
ATOM 1139 O O . TRP A 1 145 ? 18.109 -5.648 -41.379 1.00 91.94 145 TRP A O 1
ATOM 1149 N N . LYS A 1 146 ? 17.553 -5.274 -43.527 1.00 91.69 146 LYS A N 1
ATOM 1150 C CA . LYS A 1 146 ? 17.669 -6.668 -43.992 1.00 91.69 146 LYS A CA 1
ATOM 1151 C C . LYS A 1 146 ? 19.035 -6.995 -44.599 1.00 91.69 146 LYS A C 1
ATOM 1153 O O . LYS A 1 146 ? 19.326 -8.173 -44.800 1.00 91.69 146 LYS A O 1
ATOM 1158 N N . ASP A 1 147 ? 19.852 -5.990 -44.914 1.00 92.19 147 ASP A N 1
ATOM 1159 C CA . ASP A 1 147 ? 21.176 -6.200 -45.489 1.00 92.19 147 ASP A CA 1
ATOM 1160 C C . ASP A 1 147 ? 22.159 -6.624 -44.390 1.00 92.19 147 ASP A C 1
ATOM 1162 O O . ASP A 1 147 ? 22.558 -5.856 -43.511 1.00 92.19 147 ASP A O 1
ATOM 1166 N N . VAL A 1 148 ? 22.559 -7.893 -44.455 1.00 88.94 148 VAL A N 1
ATOM 1167 C CA . VAL A 1 148 ? 23.504 -8.506 -43.522 1.00 88.94 148 VAL A CA 1
ATOM 1168 C C . VAL A 1 148 ? 24.848 -7.776 -43.531 1.00 88.94 148 VAL A C 1
ATOM 1170 O O . VAL A 1 148 ? 25.420 -7.574 -42.464 1.00 88.94 148 VAL A O 1
ATOM 1173 N N . VAL A 1 149 ? 25.351 -7.357 -44.697 1.00 87.62 149 VAL A N 1
ATOM 1174 C CA . VAL A 1 149 ? 26.658 -6.688 -44.821 1.00 87.62 149 VAL A CA 1
ATOM 1175 C C . VAL A 1 149 ? 26.597 -5.307 -44.176 1.00 87.62 149 VAL A C 1
ATOM 1177 O O . VAL A 1 149 ? 27.473 -4.947 -43.384 1.00 87.62 149 VAL A O 1
ATOM 1180 N N . HIS A 1 150 ? 25.515 -4.570 -44.430 1.00 89.94 150 HIS A N 1
ATOM 1181 C CA . HIS A 1 150 ? 25.248 -3.295 -43.769 1.00 89.94 150 HIS A CA 1
ATOM 1182 C C . HIS A 1 150 ? 25.218 -3.442 -42.237 1.00 89.94 150 HIS A C 1
ATOM 1184 O O . HIS A 1 150 ? 25.895 -2.701 -41.517 1.00 89.94 150 HIS A O 1
ATOM 1190 N N . LEU A 1 151 ? 24.476 -4.428 -41.719 1.00 87.81 151 LEU A N 1
ATOM 1191 C CA . LEU A 1 151 ? 24.396 -4.682 -40.279 1.00 87.81 151 LEU A CA 1
ATOM 1192 C C . LEU A 1 151 ? 25.734 -5.123 -39.683 1.00 87.81 151 LEU A C 1
ATOM 1194 O O . LEU A 1 151 ? 26.056 -4.700 -38.574 1.00 87.81 151 LEU A O 1
ATOM 1198 N N . MET A 1 152 ? 26.524 -5.935 -40.389 1.00 86.50 152 MET A N 1
ATOM 1199 C CA . MET A 1 152 ? 27.864 -6.332 -39.942 1.00 86.50 152 MET A CA 1
ATOM 1200 C C . MET A 1 152 ? 28.756 -5.112 -39.726 1.00 86.50 152 MET A C 1
ATOM 1202 O O . MET A 1 152 ? 29.362 -4.980 -38.666 1.00 86.50 152 MET A O 1
ATOM 1206 N N . HIS A 1 153 ? 28.797 -4.191 -40.692 1.00 86.06 153 HIS A N 1
ATOM 1207 C CA . HIS A 1 153 ? 29.612 -2.980 -40.587 1.00 86.06 153 HIS A CA 1
ATOM 1208 C C . HIS A 1 153 ? 29.178 -2.114 -39.396 1.00 86.06 153 HIS A C 1
ATOM 1210 O O . HIS A 1 153 ? 30.017 -1.623 -38.640 1.00 86.06 153 HIS A O 1
ATOM 1216 N N . ARG A 1 154 ? 27.865 -1.973 -39.172 1.00 85.75 154 ARG A N 1
ATOM 1217 C CA . ARG A 1 154 ? 27.330 -1.227 -38.022 1.00 85.75 154 ARG A CA 1
ATOM 1218 C C . ARG A 1 154 ? 27.592 -1.911 -36.682 1.00 85.75 154 ARG A C 1
ATOM 1220 O O . ARG A 1 154 ? 27.817 -1.222 -35.692 1.00 85.75 154 ARG A O 1
ATOM 1227 N N . ASN A 1 155 ? 27.555 -3.241 -36.622 1.00 81.38 155 ASN A N 1
ATOM 1228 C CA . ASN A 1 155 ? 27.891 -3.977 -35.401 1.00 81.38 155 ASN A CA 1
ATOM 1229 C C . ASN A 1 155 ? 29.399 -3.926 -35.107 1.00 81.38 155 ASN A C 1
ATOM 1231 O O . ASN A 1 155 ? 29.771 -3.742 -33.953 1.00 81.38 155 ASN A O 1
ATOM 1235 N N . ALA A 1 156 ? 30.260 -3.944 -36.130 1.00 82.62 156 ALA A N 1
ATOM 1236 C CA . ALA A 1 156 ? 31.704 -3.773 -35.958 1.00 82.62 156 ALA A CA 1
ATOM 1237 C C . ALA A 1 156 ? 32.068 -2.411 -35.335 1.00 82.62 156 ALA A C 1
ATOM 1239 O O . ALA A 1 156 ? 32.940 -2.335 -34.475 1.00 82.62 156 ALA A O 1
ATOM 1240 N N . GLN A 1 157 ? 31.347 -1.341 -35.687 1.00 82.00 157 GLN A N 1
ATOM 1241 C CA . GLN A 1 157 ? 31.516 -0.018 -35.064 1.00 82.00 157 GLN A CA 1
ATOM 1242 C C . GLN A 1 157 ? 31.148 0.006 -33.571 1.00 82.00 157 GLN A C 1
ATOM 1244 O O . GLN A 1 157 ? 31.590 0.888 -32.843 1.00 82.00 157 GLN A O 1
ATOM 1249 N N . ARG A 1 158 ? 30.354 -0.964 -33.103 1.00 77.06 158 ARG A N 1
ATOM 1250 C CA . ARG A 1 158 ? 29.933 -1.114 -31.702 1.00 77.06 158 ARG A CA 1
ATOM 1251 C C . ARG A 1 158 ? 30.832 -2.079 -30.919 1.00 77.06 158 ARG A C 1
ATOM 1253 O O . ARG A 1 158 ? 30.592 -2.308 -29.736 1.00 77.06 158 ARG A O 1
ATOM 1260 N N . ALA A 1 159 ? 31.869 -2.635 -31.551 1.00 72.75 159 ALA A N 1
ATOM 1261 C CA . ALA A 1 159 ? 32.804 -3.544 -30.893 1.00 72.75 159 ALA A CA 1
ATOM 1262 C C . ALA A 1 159 ? 33.572 -2.865 -29.749 1.00 72.75 159 ALA A C 1
ATOM 1264 O O . ALA A 1 159 ? 33.868 -3.515 -28.754 1.00 72.75 159 ALA A O 1
ATOM 1265 N N . GLN A 1 160 ? 33.824 -1.556 -29.858 1.00 66.69 160 GLN A N 1
ATOM 1266 C CA . GLN A 1 160 ? 34.483 -0.761 -28.814 1.00 66.69 160 GLN A CA 1
ATOM 1267 C C . GLN A 1 160 ? 33.672 -0.706 -27.510 1.00 66.69 160 GLN A C 1
ATOM 1269 O O . GLN A 1 160 ? 34.259 -0.632 -26.442 1.00 66.69 160 GLN A O 1
ATOM 1274 N N . SER A 1 161 ? 32.341 -0.805 -27.590 1.00 60.97 161 SER A N 1
ATOM 1275 C CA . SER A 1 161 ? 31.444 -0.850 -26.429 1.00 60.97 161 SER A CA 1
ATOM 1276 C C . SER A 1 161 ? 31.029 -2.283 -26.068 1.00 60.97 161 SER A C 1
ATOM 1278 O O . SER A 1 161 ? 29.969 -2.478 -25.481 1.00 60.97 161 SER A O 1
ATOM 1280 N N . GLY A 1 162 ? 31.758 -3.301 -26.541 1.00 65.25 162 GLY A N 1
ATOM 1281 C CA . GLY A 1 162 ? 31.455 -4.719 -26.306 1.00 65.25 162 GLY A CA 1
ATOM 1282 C C . GLY A 1 162 ? 30.245 -5.287 -27.066 1.00 65.25 162 GLY A C 1
ATOM 1283 O O . GLY A 1 162 ? 29.975 -6.477 -26.972 1.00 65.25 162 GLY A O 1
ATOM 1284 N N . LYS A 1 163 ? 29.525 -4.496 -27.880 1.00 68.88 163 LYS A N 1
ATOM 1285 C CA . LYS A 1 163 ? 28.279 -4.912 -28.565 1.00 68.88 163 LYS A CA 1
ATOM 1286 C C . LYS A 1 163 ? 28.522 -5.393 -30.001 1.00 68.88 163 LYS A C 1
ATOM 1288 O O . LYS A 1 163 ? 27.981 -4.815 -30.947 1.00 68.88 163 LYS A O 1
ATOM 1293 N N . ASN A 1 164 ? 29.320 -6.447 -30.174 1.00 78.00 164 ASN A N 1
ATOM 1294 C CA . ASN A 1 164 ? 29.576 -7.055 -31.485 1.00 78.00 164 ASN A CA 1
ATOM 1295 C C . ASN A 1 164 ? 28.820 -8.383 -31.657 1.00 78.00 164 ASN A C 1
ATOM 1297 O O . ASN A 1 164 ? 29.037 -9.322 -30.900 1.00 78.00 164 ASN A O 1
ATOM 1301 N N . VAL A 1 165 ? 27.955 -8.473 -32.671 1.00 78.00 165 VAL A N 1
ATOM 1302 C CA . VAL A 1 165 ? 27.165 -9.682 -32.958 1.00 78.00 165 VAL A CA 1
ATOM 1303 C C . VAL A 1 165 ? 27.740 -10.397 -34.188 1.00 78.00 165 VAL A C 1
ATOM 1305 O O . VAL A 1 165 ? 27.827 -9.764 -35.246 1.00 78.00 165 VAL A O 1
ATOM 1308 N N . PRO A 1 166 ? 28.094 -11.697 -34.100 1.00 79.75 166 PRO A N 1
ATOM 1309 C CA . PRO A 1 166 ? 28.607 -12.460 -35.238 1.00 79.75 166 PRO A CA 1
ATOM 1310 C C . PRO A 1 166 ? 27.635 -12.497 -36.425 1.00 79.75 166 PRO A C 1
ATOM 1312 O O . PRO A 1 166 ? 26.412 -12.534 -36.255 1.00 79.75 166 PRO A O 1
ATOM 1315 N N . VAL A 1 167 ? 28.172 -12.544 -37.647 1.00 81.38 167 VAL A N 1
ATOM 1316 C CA . VAL A 1 167 ? 27.359 -12.524 -38.877 1.00 81.38 167 VAL A CA 1
ATOM 1317 C C . VAL A 1 167 ? 26.418 -13.724 -38.975 1.00 81.38 167 VAL A C 1
ATOM 1319 O O . VAL A 1 167 ? 25.285 -13.592 -39.438 1.00 81.38 167 VAL A O 1
ATOM 1322 N N . GLU A 1 168 ? 26.849 -14.890 -38.508 1.00 77.56 168 GLU A N 1
ATOM 1323 C CA . GLU A 1 168 ? 26.054 -16.115 -38.483 1.00 77.56 168 GLU A CA 1
ATOM 1324 C C . GLU A 1 168 ? 24.821 -15.950 -37.587 1.00 77.56 168 GLU A C 1
ATOM 1326 O O . GLU A 1 168 ? 23.731 -16.401 -37.945 1.00 77.56 168 GLU A O 1
ATOM 1331 N N . VAL A 1 169 ? 24.970 -15.250 -36.458 1.00 75.62 169 VAL A N 1
ATOM 1332 C CA . VAL A 1 169 ? 23.874 -14.938 -35.532 1.00 75.62 169 VAL A CA 1
ATOM 1333 C C . VAL A 1 169 ? 22.913 -13.931 -36.165 1.00 75.62 169 VAL A C 1
ATOM 1335 O O . VAL A 1 169 ? 21.704 -14.151 -36.139 1.00 75.62 169 VAL A O 1
ATOM 1338 N N . LEU A 1 170 ? 23.427 -12.886 -36.826 1.00 78.75 170 LEU A N 1
ATOM 1339 C CA . LEU A 1 170 ? 22.595 -11.914 -37.549 1.00 78.75 170 LEU A CA 1
ATOM 1340 C C . LEU A 1 170 ? 21.770 -12.574 -38.663 1.00 78.75 170 LEU A C 1
ATOM 1342 O O . LEU A 1 170 ? 20.575 -12.307 -38.777 1.00 78.75 170 LEU A O 1
ATOM 1346 N N . LYS A 1 171 ? 22.374 -13.476 -39.450 1.00 81.31 171 LYS A N 1
ATOM 1347 C CA . LYS A 1 171 ? 21.667 -14.248 -40.488 1.00 81.31 171 LYS A CA 1
ATOM 1348 C C . LYS A 1 171 ? 20.547 -15.101 -39.892 1.00 81.31 171 LYS A C 1
ATOM 1350 O O . LYS A 1 171 ? 19.436 -15.092 -40.422 1.00 81.31 171 LYS A O 1
ATOM 1355 N N . LYS A 1 172 ? 20.816 -15.799 -38.781 1.00 79.75 172 LYS A N 1
ATOM 1356 C CA . LYS A 1 172 ? 19.804 -16.592 -38.061 1.00 79.75 172 LYS A CA 1
ATOM 1357 C C . LYS A 1 172 ? 18.658 -15.713 -37.550 1.00 79.75 172 LYS A C 1
ATOM 1359 O O . LYS A 1 172 ? 17.502 -16.052 -37.778 1.00 79.75 172 LYS A O 1
ATOM 1364 N N . MET A 1 173 ? 18.961 -14.579 -36.913 1.00 83.44 173 MET A N 1
ATOM 1365 C CA . MET A 1 173 ? 17.953 -13.638 -36.405 1.00 83.44 173 MET A CA 1
ATOM 1366 C C . MET A 1 173 ? 17.079 -13.077 -37.529 1.00 83.44 173 MET A C 1
ATOM 1368 O O . MET A 1 173 ? 15.857 -13.078 -37.414 1.00 83.44 173 MET A O 1
ATOM 1372 N N . LEU A 1 174 ? 17.683 -12.643 -38.640 1.00 88.50 174 LEU A N 1
ATOM 1373 C CA . LEU A 1 174 ? 16.951 -12.142 -39.808 1.00 88.50 174 LEU A CA 1
ATOM 1374 C C . LEU A 1 174 ? 16.015 -13.197 -40.405 1.00 88.50 174 LEU A C 1
ATOM 1376 O O . LEU A 1 174 ? 14.898 -12.862 -40.793 1.00 88.50 174 LEU A O 1
ATOM 1380 N N . GLY A 1 175 ? 16.441 -14.463 -40.432 1.00 85.50 175 GLY A N 1
ATOM 1381 C CA . GLY A 1 175 ? 15.616 -15.579 -40.899 1.00 85.50 175 GLY A CA 1
ATOM 1382 C C . GLY A 1 175 ? 14.368 -15.838 -40.047 1.00 85.50 175 GLY A C 1
ATOM 1383 O O . GLY A 1 175 ? 13.402 -16.395 -40.558 1.00 85.50 175 GLY A O 1
ATOM 1384 N N . ARG A 1 176 ? 14.361 -15.407 -38.778 1.00 87.19 176 ARG A N 1
ATOM 1385 C CA . ARG A 1 176 ? 13.214 -15.533 -37.861 1.00 87.19 176 ARG A CA 1
ATOM 1386 C C . ARG A 1 176 ? 12.241 -14.357 -37.937 1.00 87.19 176 ARG A C 1
ATOM 1388 O O . ARG A 1 176 ? 11.211 -14.390 -37.279 1.00 87.19 176 ARG A O 1
ATOM 1395 N N . PHE A 1 177 ? 12.541 -13.306 -38.703 1.00 91.25 177 PHE A N 1
ATOM 1396 C CA . PHE A 1 177 ? 11.717 -12.102 -38.690 1.00 91.25 177 PHE A CA 1
ATOM 1397 C C . PHE A 1 177 ? 10.279 -12.364 -39.168 1.00 91.25 177 PHE A C 1
ATOM 1399 O O . PHE A 1 177 ? 10.052 -12.705 -40.330 1.00 91.25 177 PHE A O 1
ATOM 1406 N N . GLN A 1 178 ? 9.297 -12.123 -38.299 1.00 91.81 178 GLN A N 1
ATOM 1407 C CA . GLN A 1 178 ? 7.876 -12.270 -38.618 1.00 91.81 178 GLN A CA 1
ATOM 1408 C C . GLN A 1 178 ? 7.255 -10.912 -38.989 1.00 91.81 178 GLN A C 1
ATOM 1410 O O . GLN A 1 178 ? 7.360 -9.967 -38.206 1.00 91.81 178 GLN A O 1
ATOM 1415 N N . PRO A 1 179 ? 6.581 -10.754 -40.140 1.00 88.31 179 PRO A N 1
ATOM 1416 C CA . PRO A 1 179 ? 5.938 -9.489 -40.492 1.00 88.31 179 PRO A CA 1
ATOM 1417 C C . PRO A 1 179 ? 4.764 -9.172 -39.551 1.00 88.31 179 PRO A C 1
ATOM 1419 O O . PRO A 1 179 ? 3.977 -10.053 -39.208 1.00 88.31 179 PRO A O 1
ATOM 1422 N N . PHE A 1 180 ? 4.624 -7.906 -39.150 1.00 92.25 180 PHE A N 1
ATOM 1423 C CA . PHE A 1 180 ? 3.478 -7.435 -38.369 1.00 92.25 180 PHE A CA 1
ATOM 1424 C C . PHE A 1 180 ? 2.406 -6.843 -39.289 1.00 92.25 180 PHE A C 1
ATOM 1426 O O . PHE A 1 180 ? 2.698 -6.028 -40.160 1.00 92.25 180 PHE A O 1
ATOM 1433 N N . SER A 1 181 ? 1.152 -7.243 -39.080 1.00 87.00 181 SER A N 1
ATOM 1434 C CA . SER A 1 181 ? 0.010 -6.829 -39.908 1.00 87.00 181 SER A CA 1
ATOM 1435 C C . SER A 1 181 ? -0.548 -5.438 -39.569 1.00 87.00 181 SER A C 1
ATOM 1437 O O . SER A 1 181 ? -1.399 -4.932 -40.295 1.00 87.00 181 SER A O 1
ATOM 1439 N N . GLY A 1 182 ? -0.107 -4.835 -38.459 1.00 86.62 182 GLY A N 1
ATOM 1440 C CA . GLY A 1 182 ? -0.709 -3.629 -37.881 1.00 86.62 182 GLY A CA 1
ATOM 1441 C C . GLY A 1 182 ? -1.775 -3.912 -36.814 1.00 86.62 182 GLY A C 1
ATOM 1442 O O . GLY A 1 182 ? -2.150 -2.999 -36.082 1.00 86.62 182 GLY A O 1
ATOM 1443 N N . ASP A 1 183 ? -2.237 -5.159 -36.673 1.00 89.69 183 ASP A N 1
ATOM 1444 C CA . ASP A 1 183 ? -3.254 -5.552 -35.690 1.00 89.69 183 ASP A CA 1
ATOM 1445 C C . ASP A 1 183 ? -2.628 -6.183 -34.438 1.00 89.69 183 ASP A C 1
ATOM 1447 O O . ASP A 1 183 ? -2.072 -7.279 -34.485 1.00 89.69 183 ASP A O 1
ATOM 1451 N N . LEU A 1 184 ? -2.774 -5.536 -33.278 1.00 89.62 184 LEU A N 1
ATOM 1452 C CA . LEU A 1 184 ? -2.249 -6.039 -32.001 1.00 89.62 184 LEU A CA 1
ATOM 1453 C C . LEU A 1 184 ? -2.774 -7.438 -31.631 1.00 89.62 184 LEU A C 1
ATOM 1455 O O . LEU A 1 184 ? -2.098 -8.168 -30.906 1.00 89.62 184 LEU A O 1
ATOM 1459 N N . ARG A 1 185 ? -3.934 -7.862 -32.155 1.00 86.31 185 ARG A N 1
ATOM 1460 C CA . ARG A 1 185 ? -4.458 -9.221 -31.939 1.00 86.31 185 ARG A CA 1
ATOM 1461 C C . ARG A 1 185 ? -3.543 -10.296 -32.522 1.00 86.31 185 ARG A C 1
ATOM 1463 O O . ARG A 1 185 ? -3.490 -11.389 -31.965 1.00 86.31 185 ARG A O 1
ATOM 1470 N N . THR A 1 186 ? -2.784 -9.997 -33.582 1.00 88.31 186 THR A N 1
ATOM 1471 C CA . THR A 1 186 ? -1.816 -10.958 -34.136 1.00 88.31 186 THR A CA 1
ATOM 1472 C C . THR A 1 186 ? -0.600 -11.138 -33.236 1.00 88.31 186 THR A C 1
ATOM 1474 O O . THR A 1 186 ? 0.013 -12.194 -33.275 1.00 88.31 186 THR A O 1
ATOM 1477 N N . ILE A 1 187 ? -0.266 -10.141 -32.408 1.00 88.62 187 ILE A N 1
ATOM 1478 C CA . ILE A 1 187 ? 0.749 -10.279 -31.353 1.00 88.62 187 ILE A CA 1
ATOM 1479 C C . ILE A 1 187 ? 0.167 -11.057 -30.169 1.00 88.62 187 ILE A C 1
ATOM 1481 O O . ILE A 1 187 ? 0.785 -11.997 -29.683 1.00 88.62 187 ILE A O 1
ATOM 1485 N N . ALA A 1 188 ? -1.054 -10.717 -29.742 1.00 80.69 188 ALA A N 1
ATOM 1486 C CA . ALA A 1 188 ? -1.719 -11.390 -28.627 1.00 80.69 188 ALA A CA 1
ATOM 1487 C C . ALA A 1 188 ? -1.958 -12.892 -28.878 1.00 80.69 188 ALA A C 1
ATOM 1489 O O . ALA A 1 188 ? -1.920 -13.675 -27.932 1.00 80.69 188 ALA A O 1
ATOM 1490 N N . GLY A 1 189 ? -2.204 -13.287 -30.131 1.00 75.50 189 GLY A N 1
ATOM 1491 C CA . GLY A 1 189 ? -2.398 -14.677 -30.551 1.00 75.50 189 GLY A CA 1
ATOM 1492 C C . GLY A 1 189 ? -1.169 -15.342 -31.177 1.00 75.50 189 GLY A C 1
ATOM 1493 O O . GLY A 1 189 ? -1.311 -16.435 -31.723 1.00 75.50 189 GLY A O 1
ATOM 1494 N N . ALA A 1 190 ? 0.005 -14.700 -31.155 1.00 83.31 190 ALA A N 1
ATOM 1495 C CA . ALA A 1 190 ? 1.214 -15.282 -31.727 1.00 83.31 190 ALA A CA 1
ATOM 1496 C C . ALA A 1 190 ? 1.611 -16.545 -30.939 1.00 83.31 190 ALA A C 1
ATOM 1498 O O . ALA A 1 190 ? 1.722 -16.476 -29.711 1.00 83.31 190 ALA A O 1
ATOM 1499 N N . PRO A 1 191 ? 1.820 -17.695 -31.607 1.00 72.12 191 PRO A N 1
ATOM 1500 C CA . PRO A 1 191 ? 2.228 -18.910 -30.924 1.00 72.12 191 PRO A CA 1
ATOM 1501 C C . PRO A 1 191 ? 3.627 -18.705 -30.350 1.00 72.12 191 PRO A C 1
ATOM 1503 O O . PRO A 1 191 ? 4.587 -18.450 -31.081 1.00 72.12 191 PRO A O 1
ATOM 1506 N N . ARG A 1 192 ? 3.737 -18.814 -29.027 1.00 71.25 192 ARG A N 1
ATOM 1507 C CA . ARG A 1 192 ? 5.031 -19.000 -28.379 1.00 71.25 192 ARG A CA 1
ATOM 1508 C C . ARG A 1 192 ? 5.542 -20.389 -28.781 1.00 71.25 192 ARG A C 1
ATOM 1510 O O . ARG A 1 192 ? 4.713 -21.297 -28.854 1.00 71.25 192 ARG A O 1
ATOM 1517 N N . PRO A 1 193 ? 6.844 -20.575 -29.057 1.00 64.38 193 PRO A N 1
ATOM 1518 C CA . PRO A 1 193 ? 7.387 -21.896 -29.359 1.00 64.38 193 PRO A CA 1
ATOM 1519 C C . PRO A 1 193 ? 6.915 -22.915 -28.310 1.00 64.38 193 PRO A C 1
ATOM 1521 O O . PRO A 1 193 ? 7.183 -22.746 -27.120 1.00 64.38 193 PRO A O 1
ATOM 1524 N N . GLU A 1 194 ? 6.130 -23.912 -28.733 1.00 45.22 194 GLU A N 1
ATOM 1525 C CA . GLU A 1 194 ? 5.612 -24.939 -27.830 1.00 45.22 194 GLU A CA 1
ATOM 1526 C C . GLU A 1 194 ? 6.759 -25.858 -27.410 1.00 45.22 194 GLU A C 1
ATOM 1528 O O . GLU A 1 194 ? 7.433 -26.467 -28.241 1.00 45.22 194 GLU A O 1
ATOM 1533 N N . LEU A 1 195 ? 6.966 -25.962 -26.100 1.00 49.75 195 LEU A N 1
ATOM 1534 C CA . LEU A 1 195 ? 7.826 -26.978 -25.509 1.00 49.75 195 LEU A CA 1
ATOM 1535 C C . LEU A 1 195 ? 7.117 -28.327 -25.652 1.00 49.75 195 LEU A C 1
ATOM 1537 O O . LEU A 1 195 ? 5.950 -28.456 -25.273 1.00 49.75 195 LEU A O 1
ATOM 1541 N N . SER A 1 196 ? 7.793 -29.333 -26.207 1.00 44.03 196 SER A N 1
ATOM 1542 C CA . SER A 1 196 ? 7.190 -30.661 -26.355 1.00 44.03 196 SER A CA 1
ATOM 1543 C C . SER A 1 196 ? 6.827 -31.233 -24.975 1.00 44.03 196 SER A C 1
ATOM 1545 O O . SER A 1 196 ? 7.635 -31.173 -24.048 1.00 44.03 196 SER A O 1
ATOM 1547 N N . GLU A 1 197 ? 5.631 -31.822 -24.822 1.00 47.34 197 GLU A N 1
ATOM 1548 C CA . GLU A 1 197 ? 5.133 -32.379 -23.540 1.00 47.34 197 GLU A CA 1
ATOM 1549 C C . GLU A 1 197 ? 6.052 -33.466 -22.931 1.00 47.34 197 GLU A C 1
ATOM 1551 O O . GLU A 1 197 ? 5.873 -33.880 -21.785 1.00 47.34 197 GLU A O 1
ATOM 1556 N N . THR A 1 198 ? 7.044 -33.935 -23.689 1.00 49.97 198 THR A N 1
ATOM 1557 C CA . THR A 1 198 ? 8.022 -34.955 -23.305 1.00 49.97 198 THR A CA 1
ATOM 1558 C C . THR A 1 198 ? 9.333 -34.408 -22.736 1.00 49.97 198 THR A C 1
ATOM 1560 O O . THR A 1 198 ? 10.112 -35.193 -22.196 1.00 49.97 198 THR A O 1
ATOM 1563 N N . GLN A 1 199 ? 9.611 -33.105 -22.845 1.00 63.09 199 GLN A N 1
ATOM 1564 C CA . GLN A 1 199 ? 10.880 -32.529 -22.386 1.00 63.09 199 GLN A CA 1
ATOM 1565 C C . GLN A 1 199 ? 10.882 -32.273 -20.869 1.00 63.09 199 GLN A C 1
ATOM 1567 O O . GLN A 1 199 ? 9.949 -31.704 -20.303 1.00 63.09 199 GLN A O 1
ATOM 1572 N N . GLU A 1 200 ? 11.943 -32.724 -20.190 1.00 72.19 200 GLU A N 1
ATOM 1573 C CA . GLU A 1 200 ? 12.170 -32.428 -18.773 1.00 72.19 200 GLU A CA 1
ATOM 1574 C C . GLU A 1 200 ? 12.393 -30.922 -18.602 1.00 72.19 200 GLU A C 1
ATOM 1576 O O . GLU A 1 200 ? 13.196 -30.336 -19.325 1.00 72.19 200 GLU A O 1
ATOM 1581 N N . LEU A 1 201 ? 11.688 -30.314 -17.644 1.00 76.38 201 LEU A N 1
ATOM 1582 C CA . LEU A 1 201 ? 11.868 -28.914 -17.276 1.00 76.38 201 LEU A CA 1
ATOM 1583 C C . LEU A 1 201 ? 12.526 -28.809 -15.901 1.00 76.38 201 LEU A C 1
ATOM 1585 O O . LEU A 1 201 ? 12.116 -29.495 -14.953 1.00 76.38 201 LEU A O 1
ATOM 1589 N N . ARG A 1 202 ? 13.516 -27.929 -15.773 1.00 76.69 202 ARG A N 1
ATOM 1590 C CA . ARG A 1 202 ? 14.177 -27.608 -14.504 1.00 76.69 202 ARG A CA 1
ATOM 1591 C C . ARG A 1 202 ? 14.129 -26.117 -14.226 1.00 76.69 202 ARG A C 1
ATOM 1593 O O . ARG A 1 202 ? 14.157 -25.310 -15.145 1.00 76.69 202 ARG A O 1
ATOM 1600 N N . ILE A 1 203 ? 13.986 -25.790 -12.951 1.00 65.00 203 ILE A N 1
ATOM 1601 C CA . ILE A 1 203 ? 13.900 -24.443 -12.410 1.00 65.00 203 ILE A CA 1
ATOM 1602 C C . ILE A 1 203 ? 15.312 -23.885 -12.341 1.00 65.00 203 ILE A C 1
ATOM 1604 O O . ILE A 1 203 ? 16.120 -24.343 -11.530 1.00 65.00 203 ILE A O 1
ATOM 1608 N N . ASP A 1 204 ? 15.582 -22.913 -13.193 1.00 61.53 204 ASP A N 1
ATOM 1609 C CA . ASP A 1 204 ? 16.833 -22.176 -13.207 1.00 61.53 204 ASP A CA 1
ATOM 1610 C C . ASP A 1 204 ? 16.943 -21.317 -11.944 1.00 61.53 204 ASP A C 1
ATOM 1612 O O . ASP A 1 204 ? 16.019 -20.594 -11.570 1.00 61.53 204 ASP A O 1
ATOM 1616 N N . SER A 1 205 ? 18.066 -21.431 -11.237 1.00 55.28 205 SER A N 1
ATOM 1617 C CA . SER A 1 205 ? 18.308 -20.685 -10.000 1.00 55.28 205 SER A CA 1
ATOM 1618 C C . SER A 1 205 ? 18.437 -19.176 -10.217 1.00 55.28 205 SER A C 1
ATOM 1620 O O . SER A 1 205 ? 18.339 -18.421 -9.252 1.00 55.28 205 SER A O 1
ATOM 1622 N N . THR A 1 206 ? 18.673 -18.743 -11.456 1.00 47.50 206 THR A N 1
ATOM 1623 C CA . THR A 1 206 ? 18.954 -17.349 -11.818 1.00 47.50 206 THR A CA 1
ATOM 1624 C C . THR A 1 206 ? 17.684 -16.513 -11.955 1.00 47.50 206 THR A C 1
ATOM 1626 O O . THR A 1 206 ? 17.682 -15.345 -11.576 1.00 47.50 206 THR A O 1
ATOM 1629 N N . ASP A 1 207 ? 16.595 -17.102 -12.456 1.00 45.50 207 ASP A N 1
ATOM 1630 C CA . ASP A 1 207 ? 15.313 -16.412 -12.668 1.00 45.50 207 ASP A CA 1
ATOM 1631 C C . ASP A 1 207 ? 14.092 -17.148 -12.085 1.00 45.50 207 ASP A C 1
ATOM 1633 O O . ASP A 1 207 ? 12.974 -16.629 -12.124 1.00 45.50 207 ASP A O 1
ATOM 1637 N N . GLY A 1 208 ? 14.281 -18.349 -11.529 1.00 47.03 208 GLY A N 1
ATOM 1638 C CA . GLY A 1 208 ? 13.222 -19.154 -10.926 1.00 47.03 208 GLY A CA 1
ATOM 1639 C C . GLY A 1 208 ? 12.224 -19.747 -11.927 1.00 47.03 208 GLY A C 1
ATOM 1640 O O . GLY A 1 208 ? 11.191 -20.276 -11.506 1.00 47.03 208 GLY A O 1
ATOM 1641 N N . CYS A 1 209 ? 12.496 -19.674 -13.232 1.00 50.12 209 CYS A N 1
ATOM 1642 C CA . CYS A 1 209 ? 11.627 -20.191 -14.286 1.00 50.12 209 CYS A CA 1
ATOM 1643 C C . CYS A 1 209 ? 12.030 -21.609 -14.713 1.00 50.12 209 CYS A C 1
ATOM 1645 O O . CYS A 1 209 ? 13.166 -22.042 -14.542 1.00 50.12 209 CYS A O 1
ATOM 1647 N N . SER A 1 210 ? 11.071 -22.370 -15.249 1.00 62.72 210 SER A N 1
ATOM 1648 C CA . SER A 1 210 ? 11.292 -23.756 -15.666 1.00 62.72 210 SER A CA 1
ATOM 1649 C C . SER A 1 210 ? 11.653 -23.856 -17.145 1.00 62.72 210 SER A C 1
ATOM 1651 O O . SER A 1 210 ? 10.867 -23.418 -17.987 1.00 62.72 210 SER A O 1
ATOM 1653 N N . TYR A 1 211 ? 12.767 -24.508 -17.460 1.00 70.00 211 TYR A N 1
ATOM 1654 C CA . TYR A 1 211 ? 13.304 -24.572 -18.815 1.00 70.00 211 TYR A CA 1
ATOM 1655 C C . TYR A 1 211 ? 13.809 -25.952 -19.201 1.00 70.00 211 TYR A C 1
ATOM 1657 O O . TYR A 1 211 ? 14.075 -26.788 -18.336 1.00 70.00 211 TYR A O 1
ATOM 1665 N N . THR A 1 212 ? 13.921 -26.190 -20.505 1.00 80.31 212 THR A N 1
ATOM 1666 C CA . THR A 1 212 ? 14.433 -27.447 -21.050 1.00 80.31 212 THR A CA 1
ATOM 1667 C C . THR A 1 212 ? 15.948 -27.534 -20.937 1.00 80.31 212 THR A C 1
ATOM 1669 O O . THR A 1 212 ? 16.633 -26.533 -20.744 1.00 80.31 212 THR A O 1
ATOM 1672 N N . LEU A 1 213 ? 16.484 -28.742 -21.115 1.00 77.00 213 LEU A N 1
ATOM 1673 C CA . LEU A 1 213 ? 17.927 -28.947 -21.217 1.00 77.00 213 LEU A CA 1
ATOM 1674 C C . LEU A 1 213 ? 18.540 -28.090 -22.333 1.00 77.00 213 LEU A C 1
ATOM 1676 O O . LEU A 1 213 ? 19.589 -27.496 -22.120 1.00 77.00 213 LEU A O 1
ATOM 1680 N N . GLN A 1 214 ? 17.869 -27.977 -23.483 1.00 73.25 214 GLN A N 1
ATOM 1681 C CA . GLN A 1 214 ? 18.364 -27.163 -24.592 1.00 73.25 214 GLN A CA 1
ATOM 1682 C C . GLN A 1 214 ? 18.442 -25.681 -24.215 1.00 73.25 214 GLN A C 1
ATOM 1684 O O . GLN A 1 214 ? 19.420 -25.033 -24.556 1.00 73.25 214 GLN A O 1
ATOM 1689 N N . ASP A 1 215 ? 17.475 -25.162 -23.454 1.00 70.88 215 ASP A N 1
ATOM 1690 C CA . ASP A 1 215 ? 17.523 -23.776 -22.975 1.00 70.88 215 ASP A CA 1
ATOM 1691 C C . ASP A 1 215 ? 18.692 -23.549 -21.998 1.00 70.88 215 ASP A C 1
ATOM 1693 O O . ASP A 1 215 ? 19.316 -22.493 -22.015 1.00 70.88 215 ASP A O 1
ATOM 1697 N N . PHE A 1 216 ? 19.011 -24.535 -21.150 1.00 69.50 216 PHE A N 1
ATOM 1698 C CA . PHE A 1 216 ? 20.198 -24.482 -20.291 1.00 69.50 216 PHE A CA 1
ATOM 1699 C C . PHE A 1 216 ? 21.489 -24.557 -21.114 1.00 69.50 216 PHE A C 1
ATOM 1701 O O . PHE A 1 216 ? 22.413 -23.804 -20.834 1.00 69.50 216 PHE A O 1
ATOM 1708 N N . VAL A 1 217 ? 21.553 -25.418 -22.134 1.00 71.00 217 VAL A N 1
ATOM 1709 C CA . VAL A 1 217 ? 22.703 -25.535 -23.050 1.00 71.00 217 VAL A CA 1
ATOM 1710 C C . VAL A 1 217 ? 22.915 -24.245 -23.847 1.00 71.00 217 VAL A C 1
ATOM 1712 O O . VAL A 1 217 ? 24.047 -23.788 -23.993 1.00 71.00 217 VAL A O 1
ATOM 1715 N N . ASP A 1 218 ? 21.834 -23.631 -24.327 1.00 61.88 218 ASP A N 1
ATOM 1716 C CA . ASP A 1 218 ? 21.871 -22.359 -25.050 1.00 61.88 218 ASP A CA 1
ATOM 1717 C C . ASP A 1 218 ? 22.352 -21.201 -24.151 1.00 61.88 218 ASP A C 1
ATOM 1719 O O . ASP A 1 218 ? 22.923 -20.234 -24.655 1.00 61.88 218 ASP A O 1
ATOM 1723 N N . GLU A 1 219 ? 22.141 -21.300 -22.834 1.00 62.41 219 GLU A N 1
ATOM 1724 C CA . GLU A 1 219 ? 22.458 -20.256 -21.853 1.00 62.41 219 GLU A CA 1
ATOM 1725 C C . GLU A 1 219 ? 23.835 -20.412 -21.196 1.00 62.41 219 GLU A C 1
ATOM 1727 O O . GLU A 1 219 ? 24.620 -19.470 -21.153 1.00 62.41 219 GLU A O 1
ATOM 1732 N N . TYR A 1 220 ? 24.128 -21.600 -20.674 1.00 70.12 220 TYR A N 1
ATOM 1733 C CA . TYR A 1 220 ? 25.319 -21.898 -19.875 1.00 70.12 220 TYR A CA 1
ATOM 1734 C C . TYR A 1 220 ? 26.400 -22.633 -20.680 1.00 70.12 220 TYR A C 1
ATOM 1736 O O . TYR A 1 220 ? 27.488 -22.905 -20.172 1.00 70.12 220 TYR A O 1
ATOM 1744 N N . GLY A 1 221 ? 26.122 -22.942 -21.950 1.00 61.22 221 GLY A N 1
ATOM 1745 C CA . GLY A 1 221 ? 26.981 -23.766 -22.794 1.00 61.22 221 GLY A CA 1
ATOM 1746 C C . GLY A 1 221 ? 26.845 -25.264 -22.501 1.00 61.22 221 GLY A C 1
ATOM 1747 O O . GLY A 1 221 ? 25.990 -25.700 -21.734 1.00 61.22 221 GLY A O 1
ATOM 1748 N N . GLY A 1 222 ? 27.693 -26.071 -23.142 1.00 76.00 222 GLY A N 1
ATOM 1749 C CA . GLY A 1 222 ? 27.643 -27.538 -23.079 1.00 76.00 222 GLY A CA 1
ATOM 1750 C C . GLY A 1 222 ? 26.977 -28.165 -24.307 1.00 76.00 222 GLY A C 1
ATOM 1751 O O . GLY A 1 222 ? 26.889 -27.543 -25.368 1.00 76.00 222 GLY A O 1
ATOM 1752 N N . SER A 1 223 ? 26.533 -29.412 -24.179 1.00 76.00 223 SER A N 1
ATOM 1753 C CA . SER A 1 223 ? 25.722 -30.109 -25.186 1.00 76.00 223 SER A CA 1
ATOM 1754 C C . SER A 1 223 ? 24.643 -30.962 -24.517 1.00 76.00 223 SER A C 1
ATOM 1756 O O . SER A 1 223 ? 24.612 -31.099 -23.297 1.00 76.00 223 SER A O 1
ATOM 1758 N N . GLU A 1 224 ? 23.745 -31.565 -25.298 1.00 72.94 224 GLU A N 1
ATOM 1759 C CA . GLU A 1 224 ? 22.818 -32.558 -24.739 1.00 72.94 224 GLU A CA 1
ATOM 1760 C C . GLU A 1 224 ? 23.558 -33.774 -24.144 1.00 72.94 224 GLU A C 1
ATOM 1762 O O . GLU A 1 224 ? 23.056 -34.395 -23.206 1.00 72.94 224 GLU A O 1
ATOM 1767 N N . GLU A 1 225 ? 24.752 -34.104 -24.658 1.00 79.00 225 GLU A N 1
ATOM 1768 C CA . GLU A 1 225 ? 25.593 -35.188 -24.131 1.00 79.00 225 GLU A CA 1
ATOM 1769 C C . GLU A 1 225 ? 26.441 -34.764 -22.924 1.00 79.00 225 GLU A C 1
ATOM 1771 O O . GLU A 1 225 ? 26.766 -35.612 -22.092 1.00 79.00 225 GLU A O 1
ATOM 1776 N N . ASP A 1 226 ? 26.759 -33.470 -22.810 1.00 79.31 226 ASP A N 1
ATOM 1777 C CA . ASP A 1 226 ? 27.470 -32.868 -21.677 1.00 79.31 226 ASP A CA 1
ATOM 1778 C C . ASP A 1 226 ? 26.742 -31.600 -21.181 1.00 79.31 226 ASP A C 1
ATOM 1780 O O . ASP A 1 226 ? 27.130 -30.477 -21.527 1.00 79.31 226 ASP A O 1
ATOM 1784 N N . PRO A 1 227 ? 25.627 -31.762 -20.432 1.00 84.81 227 PRO A N 1
ATOM 1785 C CA . PRO A 1 227 ? 24.829 -30.646 -19.940 1.00 84.81 227 PRO A CA 1
ATOM 1786 C C . PRO A 1 227 ? 25.619 -29.686 -19.046 1.00 84.81 227 PRO A C 1
ATOM 1788 O O . PRO A 1 227 ? 26.478 -30.127 -18.278 1.00 84.81 227 PRO A O 1
ATOM 1791 N N . PRO A 1 228 ? 25.263 -28.393 -19.033 1.00 83.44 228 PRO A N 1
ATOM 1792 C CA . PRO A 1 228 ? 25.880 -27.429 -18.130 1.00 83.44 228 PRO A CA 1
ATOM 1793 C C . PRO A 1 228 ? 25.647 -27.792 -16.660 1.00 83.44 228 PRO A C 1
ATOM 1795 O O . PRO A 1 228 ? 24.649 -28.421 -16.294 1.00 83.44 228 PRO A O 1
ATOM 1798 N N . ARG A 1 229 ? 26.557 -27.365 -15.781 1.00 80.88 229 ARG A N 1
ATOM 1799 C CA . ARG A 1 229 ? 26.522 -27.687 -14.345 1.00 80.88 229 ARG A CA 1
ATOM 1800 C C . ARG A 1 229 ? 25.218 -27.231 -13.682 1.00 80.88 229 ARG A C 1
ATOM 1802 O O . ARG A 1 229 ? 24.655 -27.941 -12.849 1.00 80.88 229 ARG A O 1
ATOM 1809 N N . GLU A 1 230 ? 24.720 -26.082 -14.106 1.00 82.69 230 GLU A N 1
ATOM 1810 C CA . GLU A 1 230 ? 23.495 -25.424 -13.673 1.00 82.69 230 GLU A CA 1
ATOM 1811 C C . GLU A 1 230 ? 22.272 -26.310 -13.914 1.00 82.69 230 GLU A C 1
ATOM 1813 O O . GLU A 1 230 ? 21.359 -26.334 -13.093 1.00 82.69 230 GLU A O 1
ATOM 1818 N N . TRP A 1 231 ? 22.280 -27.131 -14.972 1.00 81.56 231 TRP A N 1
ATOM 1819 C CA . TRP A 1 231 ? 21.226 -28.115 -15.208 1.00 81.56 231 TRP A CA 1
ATOM 1820 C C . TRP A 1 231 ? 21.150 -29.135 -14.071 1.00 81.56 231 TRP A C 1
ATOM 1822 O O . TRP A 1 231 ? 20.056 -29.501 -13.642 1.00 81.56 231 TRP A O 1
ATOM 1832 N N . PHE A 1 232 ? 22.293 -29.599 -13.558 1.00 82.31 232 PHE A N 1
ATOM 1833 C CA . PHE A 1 232 ? 22.351 -30.589 -12.478 1.00 82.31 232 PHE A CA 1
ATOM 1834 C C . PHE A 1 232 ? 21.980 -30.009 -11.112 1.00 82.31 232 PHE A C 1
ATOM 1836 O O . PHE A 1 232 ? 21.414 -30.729 -10.288 1.00 82.31 232 PHE A O 1
ATOM 1843 N N . GLU A 1 233 ? 22.278 -28.732 -10.885 1.00 79.56 233 GLU A N 1
ATOM 1844 C CA . GLU A 1 233 ? 21.958 -28.018 -9.644 1.00 79.56 233 GLU A CA 1
ATOM 1845 C C . GLU A 1 233 ? 20.505 -27.501 -9.621 1.00 79.56 233 GLU A C 1
ATOM 1847 O O . GLU A 1 233 ? 19.921 -27.332 -8.547 1.00 79.56 233 GLU A O 1
ATOM 1852 N N . ALA A 1 234 ? 19.892 -27.321 -10.794 1.00 75.38 234 ALA A N 1
ATOM 1853 C CA . ALA A 1 234 ? 18.518 -26.868 -10.960 1.00 75.38 234 ALA A CA 1
ATOM 1854 C C . ALA A 1 234 ? 17.477 -27.888 -10.460 1.00 75.38 234 ALA A C 1
ATOM 1856 O O . ALA A 1 234 ? 17.509 -29.086 -10.767 1.00 75.38 234 ALA A O 1
ATOM 1857 N N . ALA A 1 235 ? 16.482 -27.399 -9.715 1.00 75.94 235 ALA A N 1
ATOM 1858 C CA . ALA A 1 235 ? 15.399 -28.230 -9.194 1.00 75.94 235 ALA A CA 1
ATOM 1859 C C . ALA A 1 235 ? 14.443 -28.655 -10.318 1.00 75.94 235 ALA A C 1
ATOM 1861 O O . ALA A 1 235 ? 14.084 -27.857 -11.175 1.00 75.94 235 ALA A O 1
ATOM 1862 N N . ARG A 1 236 ? 13.953 -29.899 -10.316 1.00 76.00 236 ARG A N 1
ATOM 1863 C CA . ARG A 1 236 ? 12.945 -30.333 -11.301 1.00 76.00 236 ARG A CA 1
ATOM 1864 C C . ARG A 1 236 ? 11.641 -29.551 -11.142 1.00 76.00 236 ARG A C 1
ATOM 1866 O O . ARG A 1 236 ? 11.104 -29.465 -10.038 1.00 76.00 236 ARG A O 1
ATOM 1873 N N . ALA A 1 237 ? 11.105 -29.046 -12.251 1.00 68.00 237 ALA A N 1
ATOM 1874 C CA . ALA A 1 237 ? 9.813 -28.378 -12.252 1.00 68.00 237 ALA A CA 1
ATOM 1875 C C . ALA A 1 237 ? 8.677 -29.389 -11.963 1.00 68.00 237 ALA A C 1
ATOM 1877 O O . ALA A 1 237 ? 8.731 -30.531 -12.442 1.00 68.00 237 ALA A O 1
ATOM 1878 N N . PRO A 1 238 ? 7.637 -29.018 -11.190 1.00 59.22 238 PRO A N 1
ATOM 1879 C CA . PRO A 1 238 ? 6.514 -29.907 -10.897 1.00 59.22 238 PRO A CA 1
ATOM 1880 C C . PRO A 1 238 ? 5.779 -30.333 -12.179 1.00 59.22 238 PRO A C 1
ATOM 1882 O O . PRO A 1 238 ? 5.370 -29.492 -12.978 1.00 59.22 238 PRO A O 1
ATOM 1885 N N . ARG A 1 239 ? 5.563 -31.640 -12.384 1.00 45.28 239 ARG A N 1
ATOM 1886 C CA . ARG A 1 239 ? 4.814 -32.150 -13.547 1.00 45.28 239 ARG A CA 1
ATOM 1887 C C . ARG A 1 239 ? 3.307 -31.905 -13.381 1.00 45.28 239 ARG A C 1
ATOM 1889 O O . ARG A 1 239 ? 2.694 -32.490 -12.498 1.00 45.28 239 ARG A O 1
ATOM 1896 N N . GLY A 1 240 ? 2.726 -31.104 -14.278 1.00 41.06 240 GLY A N 1
ATOM 1897 C CA . GLY A 1 240 ? 1.317 -31.140 -14.693 1.00 41.06 240 GLY A CA 1
ATOM 1898 C C . GLY A 1 240 ? 0.232 -31.053 -13.609 1.00 41.06 240 GLY A C 1
ATOM 1899 O O . GLY A 1 240 ? -0.272 -32.073 -13.148 1.00 41.06 240 GLY A O 1
ATOM 1900 N N . ILE A 1 241 ? -0.289 -29.846 -13.365 1.00 26.70 241 ILE A N 1
ATOM 1901 C CA . ILE A 1 241 ? -1.711 -29.663 -13.031 1.00 26.70 241 ILE A CA 1
ATOM 1902 C C . ILE A 1 241 ? -2.359 -28.981 -14.236 1.00 26.70 241 ILE A C 1
ATOM 1904 O O . ILE A 1 241 ? -2.146 -27.797 -14.486 1.00 26.70 241 ILE A O 1
ATOM 1908 N N . LYS A 1 242 ? -3.141 -29.742 -15.011 1.00 27.62 242 LYS A N 1
ATOM 1909 C CA . LYS A 1 242 ? -3.996 -29.177 -16.062 1.00 27.62 242 LYS A CA 1
ATOM 1910 C C . LYS A 1 242 ? -5.019 -28.241 -15.415 1.00 27.62 242 LYS A C 1
ATOM 1912 O O . LYS A 1 242 ? -5.746 -28.644 -14.507 1.00 27.62 242 LYS A O 1
ATOM 1917 N N . ALA A 1 243 ? -5.096 -27.012 -15.915 1.00 23.33 243 ALA A N 1
ATOM 1918 C CA . ALA A 1 243 ? -6.146 -26.062 -15.579 1.00 23.33 243 ALA A CA 1
ATOM 1919 C C . ALA A 1 243 ? -7.525 -26.677 -15.871 1.00 23.33 243 ALA A C 1
ATOM 1921 O O . ALA A 1 243 ? -7.823 -27.037 -17.011 1.00 23.33 243 ALA A O 1
ATOM 1922 N N . ARG A 1 244 ? -8.388 -26.791 -14.855 1.00 24.34 244 ARG A N 1
ATOM 1923 C CA . ARG A 1 244 ? -9.797 -27.148 -15.055 1.00 24.34 244 ARG A CA 1
ATOM 1924 C C . ARG A 1 244 ? -10.625 -25.863 -15.061 1.00 24.34 244 ARG A C 1
ATOM 1926 O O . ARG A 1 244 ? -10.766 -25.209 -14.032 1.00 24.34 244 ARG A O 1
ATOM 1933 N N . ARG A 1 245 ? -11.134 -25.494 -16.241 1.00 24.94 245 ARG A N 1
ATOM 1934 C CA . ARG A 1 245 ? -12.140 -24.434 -16.421 1.00 24.94 245 ARG A CA 1
ATOM 1935 C C . ARG A 1 245 ? -13.461 -24.816 -15.728 1.00 24.94 245 ARG A C 1
ATOM 1937 O O . ARG A 1 245 ? -13.775 -26.006 -15.661 1.00 24.94 245 ARG A O 1
ATOM 1944 N N . PRO A 1 246 ? -14.247 -23.833 -15.252 1.00 27.22 246 PRO A N 1
ATOM 1945 C CA . PRO A 1 246 ? -15.570 -24.076 -14.700 1.00 27.22 246 PRO A CA 1
ATOM 1946 C C . PRO A 1 246 ? -16.577 -24.249 -15.841 1.00 27.22 246 PRO A C 1
ATOM 1948 O O . PRO A 1 246 ? -16.757 -23.338 -16.646 1.00 27.22 246 PRO A O 1
ATOM 1951 N N . GLU A 1 247 ? -17.267 -25.387 -15.891 1.00 25.64 247 GLU A N 1
ATOM 1952 C CA . GLU A 1 247 ? -18.494 -25.514 -16.676 1.00 25.64 247 GLU A CA 1
ATOM 1953 C C . GLU A 1 247 ? -19.651 -26.029 -15.823 1.00 25.64 247 GLU A C 1
ATOM 1955 O O . GLU A 1 247 ? -19.563 -26.991 -15.061 1.00 25.64 247 GLU A O 1
ATOM 1960 N N . SER A 1 248 ? -20.748 -25.300 -15.978 1.00 25.95 248 SER A N 1
ATOM 1961 C CA . SER A 1 248 ? -22.094 -25.538 -15.495 1.00 25.95 248 SER A CA 1
ATOM 1962 C C . SER A 1 248 ? -22.729 -26.788 -16.112 1.00 25.95 248 SER A C 1
ATOM 1964 O O . SER A 1 248 ? -22.673 -26.937 -17.329 1.00 25.95 248 SER A O 1
ATOM 1966 N N . ARG A 1 249 ? -23.481 -27.564 -15.320 1.00 25.48 249 ARG A N 1
ATOM 1967 C CA . ARG A 1 249 ? -24.946 -27.764 -15.447 1.00 25.48 249 ARG A CA 1
ATOM 1968 C C . ARG A 1 249 ? -25.419 -29.040 -14.735 1.00 25.48 249 ARG A C 1
ATOM 1970 O O . ARG A 1 249 ? -24.910 -30.124 -14.961 1.00 25.48 249 ARG A O 1
ATOM 1977 N N . SER A 1 250 ? -26.434 -28.825 -13.896 1.00 26.38 250 SER A N 1
ATOM 1978 C CA . SER A 1 250 ? -27.655 -29.609 -13.651 1.00 26.38 250 SER A CA 1
ATOM 1979 C C . SER A 1 250 ? -27.715 -31.132 -13.862 1.00 26.38 250 SER A C 1
ATOM 1981 O O . SER A 1 250 ? -27.442 -31.642 -14.945 1.00 26.38 250 SER A O 1
ATOM 1983 N N . SER A 1 251 ? -28.439 -31.728 -12.905 1.00 27.02 251 SER A N 1
ATOM 1984 C CA . SER A 1 251 ? -29.408 -32.839 -12.997 1.00 27.02 251 SER A CA 1
ATOM 1985 C C . SER A 1 251 ? -28.950 -34.199 -12.465 1.00 27.02 251 SER A C 1
ATOM 1987 O O . SER A 1 251 ? -27.856 -34.662 -12.760 1.00 27.02 251 SER A O 1
ATOM 1989 N N . GLY A 1 252 ? -29.839 -34.840 -11.693 1.00 26.06 252 GLY A N 1
ATOM 1990 C CA . GLY A 1 252 ? -29.796 -36.284 -11.450 1.00 26.06 252 GLY A CA 1
ATOM 1991 C C . GLY A 1 252 ? -29.934 -36.722 -9.994 1.00 26.06 252 GLY A C 1
ATOM 1992 O O . GLY A 1 252 ? -28.951 -36.932 -9.301 1.00 26.06 252 GLY A O 1
ATOM 1993 N N . SER A 1 253 ? -31.179 -36.904 -9.570 1.00 26.52 253 SER A N 1
ATOM 1994 C CA . SER A 1 253 ? -31.667 -37.601 -8.372 1.00 26.52 253 SER A CA 1
ATOM 1995 C C . SER A 1 253 ? -31.238 -39.073 -8.233 1.00 26.52 253 SER A C 1
ATOM 1997 O O . SER A 1 253 ? -31.133 -39.751 -9.251 1.00 26.52 253 SER A O 1
ATOM 1999 N N . SER A 1 254 ? -31.168 -39.581 -6.989 1.00 28.08 254 SER A N 1
ATOM 2000 C CA . SER A 1 254 ? -31.682 -40.888 -6.466 1.00 28.08 254 SER A CA 1
ATOM 2001 C C . SER A 1 254 ? -30.859 -41.319 -5.229 1.00 28.08 254 SER A C 1
ATOM 2003 O O . SER A 1 254 ? -29.641 -41.407 -5.280 1.00 28.08 254 SER A O 1
ATOM 2005 N N . SER A 1 255 ? -31.411 -41.213 -4.014 1.00 27.09 255 SER A N 1
ATOM 2006 C CA . SER A 1 255 ? -32.157 -42.224 -3.231 1.00 27.09 255 SER A CA 1
ATOM 2007 C C . SER A 1 255 ? -31.301 -43.280 -2.503 1.00 27.09 255 SER A C 1
ATOM 2009 O O . SER A 1 255 ? -30.783 -44.205 -3.112 1.00 27.09 255 SER A O 1
ATOM 2011 N N . SER A 1 256 ? -31.275 -43.134 -1.170 1.00 26.77 256 SER A N 1
ATOM 2012 C CA . SER A 1 256 ? -31.377 -44.158 -0.109 1.00 26.77 256 SER A CA 1
ATOM 2013 C C . SER A 1 256 ? -30.564 -45.460 -0.178 1.00 26.77 256 SER A C 1
ATOM 2015 O O . SER A 1 256 ? -30.860 -46.327 -0.990 1.00 26.77 256 SER A O 1
ATOM 2017 N N . SER A 1 257 ? -29.787 -45.718 0.881 1.00 27.03 257 SER A N 1
ATOM 2018 C CA . SER A 1 257 ? -30.064 -46.855 1.779 1.00 27.03 257 SER A CA 1
ATOM 2019 C C . SER A 1 257 ? -29.263 -46.770 3.080 1.00 27.03 257 SER A C 1
ATOM 2021 O O . SER A 1 257 ? -28.053 -46.571 3.091 1.00 27.03 257 SER A O 1
ATOM 2023 N N . SER A 1 258 ? -29.996 -46.943 4.170 1.00 25.66 258 SER A N 1
ATOM 2024 C CA . SER A 1 258 ? -29.594 -47.101 5.562 1.00 25.66 258 SER A CA 1
ATOM 2025 C C . SER A 1 258 ? -28.871 -48.420 5.849 1.00 25.66 258 SER A C 1
ATOM 2027 O O . SER A 1 258 ? -29.312 -49.466 5.380 1.00 25.66 258 SER A O 1
ATOM 2029 N N . SER A 1 259 ? -27.913 -48.400 6.777 1.00 26.80 259 SER A N 1
ATOM 2030 C CA . SER A 1 259 ? -27.665 -49.545 7.661 1.00 26.80 259 SER A CA 1
ATOM 2031 C C . SER A 1 259 ? -27.057 -49.089 8.986 1.00 26.80 259 SER A C 1
ATOM 2033 O O . SER A 1 259 ? -25.958 -48.546 9.053 1.00 26.80 259 SER A O 1
ATOM 2035 N N . SER A 1 260 ? -27.842 -49.312 10.029 1.00 25.39 260 SER A N 1
ATOM 2036 C CA . SER A 1 260 ? -27.567 -49.169 11.451 1.00 25.39 260 SER A CA 1
ATOM 2037 C C . SER A 1 260 ? -26.611 -50.241 11.976 1.00 25.39 260 SER A C 1
ATOM 2039 O O . SER A 1 260 ? -26.811 -51.422 11.703 1.00 25.39 260 SER A O 1
ATOM 2041 N N . SER A 1 261 ? -25.687 -49.857 12.857 1.00 27.44 261 SER A N 1
ATOM 2042 C CA . SER A 1 261 ? -25.109 -50.771 13.847 1.00 27.44 261 SER A CA 1
ATOM 2043 C C . SER A 1 261 ? -24.811 -50.015 15.140 1.00 27.44 261 SER A C 1
ATOM 2045 O O . SER A 1 261 ? -23.936 -49.154 15.206 1.00 27.44 261 SER A O 1
ATOM 2047 N N . SER A 1 262 ? -25.599 -50.336 16.159 1.00 26.00 262 SER A N 1
ATOM 2048 C CA . SER A 1 262 ? -25.492 -49.902 17.545 1.00 26.00 262 SER A CA 1
ATOM 2049 C C . SER A 1 262 ? -24.356 -50.618 18.277 1.00 26.00 262 SER A C 1
ATOM 2051 O O . SER A 1 262 ? -24.307 -51.845 18.253 1.00 26.00 262 SER A O 1
ATOM 2053 N N . CYS A 1 263 ? -23.542 -49.886 19.040 1.00 23.75 263 CYS A N 1
ATOM 2054 C CA . CYS A 1 263 ? -22.973 -50.409 20.283 1.00 23.75 263 CYS A CA 1
ATOM 2055 C C . CYS A 1 263 ? -22.691 -49.260 21.261 1.00 23.75 263 CYS A C 1
ATOM 2057 O O . CYS A 1 263 ? -21.976 -48.309 20.958 1.00 23.75 263 CYS A O 1
ATOM 2059 N N . SER A 1 264 ? -23.308 -49.358 22.433 1.00 23.84 264 SER A N 1
ATOM 2060 C CA . SER A 1 264 ? -23.169 -48.485 23.596 1.00 23.84 264 SER A CA 1
ATOM 2061 C C . SER A 1 264 ? -21.829 -48.678 24.311 1.00 23.84 264 SER A C 1
ATOM 2063 O O . SER A 1 264 ? -21.386 -49.816 24.432 1.00 23.84 264 SER A O 1
ATOM 2065 N N . CYS A 1 265 ? -21.263 -47.623 24.907 1.00 24.56 265 CYS A N 1
ATOM 2066 C CA . CYS A 1 265 ? -21.103 -47.513 26.368 1.00 24.56 265 CYS A CA 1
ATOM 2067 C C . CYS A 1 265 ? -20.399 -46.198 26.765 1.00 24.56 265 CYS A C 1
ATOM 2069 O O . CYS A 1 265 ? -19.459 -45.723 26.135 1.00 24.56 265 CYS A O 1
ATOM 2071 N N . GLU A 1 266 ? -20.933 -45.630 27.835 1.00 27.94 266 GLU A N 1
ATOM 2072 C CA . GLU A 1 266 ? -20.658 -44.401 28.565 1.00 27.94 266 GLU A CA 1
ATOM 2073 C C . GLU A 1 266 ? -19.189 -44.046 28.861 1.00 27.94 266 GLU A C 1
ATOM 2075 O O . GLU A 1 266 ? -18.396 -44.867 29.315 1.00 27.94 266 GLU A O 1
ATOM 2080 N N . LYS A 1 267 ? -18.893 -42.737 28.793 1.00 25.53 267 LYS A N 1
ATOM 2081 C CA . LYS A 1 267 ? -18.212 -41.982 29.869 1.00 25.53 267 LYS A CA 1
ATOM 2082 C C . LYS A 1 267 ? -18.464 -40.478 29.701 1.00 25.53 267 LYS A C 1
ATOM 2084 O O . LYS A 1 267 ? -17.726 -39.749 29.042 1.00 25.53 267 LYS A O 1
ATOM 2089 N N . ARG A 1 268 ? -19.541 -39.998 30.332 1.00 27.97 268 ARG A N 1
ATOM 2090 C CA . ARG A 1 268 ? -19.860 -38.571 30.512 1.00 27.97 268 ARG A CA 1
ATOM 2091 C C . ARG A 1 268 ? -18.806 -37.916 31.419 1.00 27.97 268 ARG A C 1
ATOM 2093 O O . ARG A 1 268 ? -18.916 -37.969 32.640 1.00 27.97 268 ARG A O 1
ATOM 2100 N N . LYS A 1 269 ? -17.814 -37.231 30.842 1.00 29.09 269 LYS A N 1
ATOM 2101 C CA . LYS A 1 269 ? -17.087 -36.166 31.554 1.00 29.09 269 LYS A CA 1
ATOM 2102 C C . LYS A 1 269 ? -17.908 -34.883 31.445 1.00 29.09 269 LYS A C 1
ATOM 2104 O O . LYS A 1 269 ? -17.986 -34.276 30.382 1.00 29.09 269 LYS A O 1
ATOM 2109 N N . ARG A 1 270 ? -18.538 -34.486 32.556 1.00 29.41 270 ARG A N 1
ATOM 2110 C CA . ARG A 1 270 ? -19.139 -33.158 32.741 1.00 29.41 270 ARG A CA 1
ATOM 2111 C C . ARG A 1 270 ? -18.077 -32.094 32.430 1.00 29.41 270 ARG A C 1
ATOM 2113 O O . ARG A 1 270 ? -17.173 -31.875 33.232 1.00 29.41 270 ARG A O 1
ATOM 2120 N N . ARG A 1 271 ? -18.175 -31.439 31.268 1.00 30.80 271 ARG A N 1
ATOM 2121 C CA . ARG A 1 271 ? -17.467 -30.181 31.010 1.00 30.80 271 ARG A CA 1
ATOM 2122 C C . ARG A 1 271 ? -18.090 -29.127 31.922 1.00 30.80 271 ARG A C 1
ATOM 2124 O O . ARG A 1 271 ? -19.259 -28.788 31.779 1.00 30.80 271 ARG A O 1
ATOM 2131 N N . ARG A 1 272 ? -17.293 -28.673 32.888 1.00 30.92 272 ARG A N 1
ATOM 2132 C CA . ARG A 1 272 ? -17.510 -27.454 33.668 1.00 30.92 272 ARG A CA 1
ATOM 2133 C C . ARG A 1 272 ? -17.841 -26.332 32.679 1.00 30.92 272 ARG A C 1
ATOM 2135 O O . ARG A 1 272 ? -17.008 -26.006 31.838 1.00 30.92 272 ARG A O 1
ATOM 2142 N N . THR A 1 273 ? -19.044 -25.778 32.758 1.00 33.41 273 THR A N 1
ATOM 2143 C CA . THR A 1 273 ? -19.371 -24.485 32.157 1.00 33.41 273 THR A CA 1
ATOM 2144 C C . THR A 1 273 ? -18.417 -23.463 32.764 1.00 33.41 273 THR A C 1
ATOM 2146 O O . THR A 1 273 ? -18.512 -23.157 33.954 1.00 33.41 273 THR A O 1
ATOM 2149 N N . GLN A 1 274 ? -17.433 -23.018 31.982 1.00 36.25 274 GLN A N 1
ATOM 2150 C CA . GLN A 1 274 ? -16.626 -21.860 32.342 1.00 36.25 274 GLN A CA 1
ATOM 2151 C C . GLN A 1 274 ? -17.573 -20.666 32.465 1.00 36.25 274 GLN A C 1
ATOM 2153 O O . GLN A 1 274 ? -18.365 -20.388 31.569 1.00 36.25 274 GLN A O 1
ATOM 2158 N N . SER A 1 275 ? -17.518 -20.022 33.624 1.00 33.88 275 SER A N 1
ATOM 2159 C CA . SER A 1 275 ? -18.125 -18.726 33.895 1.00 33.88 275 SER A CA 1
ATOM 2160 C C . SER A 1 275 ? -17.681 -17.728 32.821 1.00 33.88 275 SER A C 1
ATOM 2162 O O . SER A 1 275 ? -16.516 -17.336 32.809 1.00 33.88 275 SER A O 1
ATOM 2164 N N . ASN A 1 276 ? -18.587 -17.333 31.922 1.00 39.38 276 ASN A N 1
ATOM 2165 C CA . ASN A 1 276 ? -18.368 -16.228 30.989 1.00 39.38 276 ASN A CA 1
ATOM 2166 C C . ASN A 1 276 ? -18.488 -14.911 31.762 1.00 39.38 276 ASN A C 1
ATOM 2168 O O . ASN A 1 276 ? -19.545 -14.283 31.778 1.00 39.38 276 ASN A O 1
ATOM 2172 N N . SER A 1 277 ? -17.405 -14.489 32.409 1.00 45.34 277 SER A N 1
ATOM 2173 C CA . SER A 1 277 ? -17.223 -13.056 32.633 1.00 45.34 277 SER A CA 1
ATOM 2174 C C . SER A 1 277 ? -17.148 -12.382 31.253 1.00 45.34 277 SER A C 1
ATOM 2176 O O . SER A 1 277 ? -16.492 -12.938 30.367 1.00 45.34 277 SER A O 1
ATOM 2178 N N . PRO A 1 278 ? -17.826 -11.244 31.022 1.00 58.25 278 PRO A N 1
ATOM 2179 C CA . PRO A 1 278 ? -17.753 -10.552 29.739 1.00 58.25 278 PRO A CA 1
ATOM 2180 C C . PRO A 1 278 ? -16.295 -10.197 29.425 1.00 58.25 278 PRO A C 1
ATOM 2182 O O . PRO A 1 278 ? -15.571 -9.714 30.297 1.00 58.25 278 PRO A O 1
ATOM 2185 N N . CYS A 1 279 ? -15.850 -10.471 28.196 1.00 65.94 279 CYS A N 1
ATOM 2186 C CA . CYS A 1 279 ? -14.542 -10.025 27.728 1.00 65.94 279 CYS A CA 1
ATOM 2187 C C . CYS A 1 279 ? -14.553 -8.492 27.686 1.00 65.94 279 CYS A C 1
ATOM 2189 O O . CYS A 1 279 ? -15.334 -7.923 26.929 1.00 65.94 279 CYS A O 1
ATOM 2191 N N . LYS A 1 280 ? -13.719 -7.853 28.511 1.00 81.44 280 LYS A N 1
ATOM 2192 C CA . LYS A 1 280 ? -13.535 -6.398 28.559 1.00 81.44 280 LYS A CA 1
ATOM 2193 C C . LYS A 1 280 ? -12.163 -6.025 27.989 1.00 81.44 280 LYS A C 1
ATOM 2195 O O . LYS A 1 280 ? -11.189 -6.740 28.229 1.00 81.44 280 LYS A O 1
ATOM 2200 N N . LEU A 1 281 ? -12.089 -4.914 27.266 1.00 87.94 281 LEU A N 1
ATOM 2201 C CA . LEU A 1 281 ? -10.850 -4.236 26.887 1.00 87.94 281 LEU A CA 1
ATOM 2202 C C . LEU A 1 281 ? -10.242 -3.495 28.077 1.00 87.94 281 LEU A C 1
ATOM 2204 O O . LEU A 1 281 ? -10.932 -3.172 29.046 1.00 87.94 281 LEU A O 1
ATOM 2208 N N . VAL A 1 282 ? -8.951 -3.172 27.989 1.00 84.44 282 VAL A N 1
ATOM 2209 C CA . VAL A 1 282 ? -8.239 -2.509 29.093 1.00 84.44 282 VAL A CA 1
ATOM 2210 C C . VAL A 1 282 ? -8.807 -1.114 29.357 1.00 84.44 282 VAL A C 1
ATOM 2212 O O . VAL A 1 282 ? -8.953 -0.715 30.510 1.00 84.44 282 VAL A O 1
ATOM 2215 N N . LEU A 1 283 ? -9.191 -0.384 28.304 1.00 85.69 283 LEU A N 1
ATOM 2216 C CA . LEU A 1 283 ? -9.765 0.957 28.457 1.00 85.69 283 LEU A CA 1
ATOM 2217 C C . LEU A 1 283 ? -11.160 0.972 29.085 1.00 85.69 283 LEU A C 1
ATOM 2219 O O . LEU A 1 283 ? -11.531 1.991 29.663 1.00 85.69 283 LEU A O 1
ATOM 2223 N N . GLU A 1 284 ? -11.913 -0.129 29.035 1.00 86.50 284 GLU A N 1
ATOM 2224 C CA . GLU A 1 284 ? -13.230 -0.194 29.685 1.00 86.50 284 GLU A CA 1
ATOM 2225 C C . GLU A 1 284 ? -13.117 -0.020 31.203 1.00 86.50 284 GLU A C 1
ATOM 2227 O O . GLU A 1 284 ? -14.023 0.522 31.831 1.00 86.50 284 GLU A O 1
ATOM 2232 N N . ALA A 1 285 ? -11.975 -0.394 31.790 1.00 85.00 285 ALA A N 1
ATOM 2233 C CA . ALA A 1 285 ? -11.719 -0.214 33.215 1.00 85.00 285 ALA A CA 1
ATOM 2234 C C . ALA A 1 285 ? -11.744 1.265 33.652 1.00 85.00 285 ALA A C 1
ATOM 2236 O O . ALA A 1 285 ? -11.991 1.540 34.822 1.00 85.00 285 ALA A O 1
ATOM 2237 N N . LEU A 1 286 ? -11.558 2.228 32.735 1.00 86.56 286 LEU A N 1
ATOM 2238 C CA . LEU A 1 286 ? -11.691 3.658 33.049 1.00 86.56 286 LEU A CA 1
ATOM 2239 C C . LEU A 1 286 ? -13.124 4.059 33.421 1.00 86.56 286 LEU A C 1
ATOM 2241 O O . LEU A 1 286 ? -13.318 5.064 34.103 1.00 86.56 286 LEU A O 1
ATOM 2245 N N . TRP A 1 287 ? -14.138 3.310 32.978 1.00 88.81 287 TRP A N 1
ATOM 2246 C CA . TRP A 1 287 ? -15.527 3.557 33.378 1.00 88.81 287 TRP A CA 1
ATOM 2247 C C . TRP A 1 287 ? -15.867 2.959 34.739 1.00 88.81 287 TRP A C 1
ATOM 2249 O O . TRP A 1 287 ? -16.825 3.407 35.363 1.00 88.81 287 TRP A O 1
ATOM 2259 N N . ASP A 1 288 ? -15.045 2.029 35.224 1.00 87.00 288 ASP A N 1
ATOM 2260 C CA . ASP A 1 288 ? -15.155 1.465 36.565 1.00 87.00 288 ASP A CA 1
ATOM 2261 C C . ASP A 1 288 ? -14.459 2.364 37.623 1.00 87.00 288 ASP A C 1
ATOM 2263 O O . ASP A 1 288 ? -14.587 2.116 38.823 1.00 87.00 288 ASP A O 1
ATOM 2267 N N . GLU A 1 289 ? -13.741 3.424 37.214 1.00 86.56 289 GLU A N 1
ATOM 2268 C CA . GLU A 1 289 ? -13.052 4.347 38.126 1.00 86.56 289 GLU A CA 1
ATOM 2269 C C . GLU A 1 289 ? -14.012 5.362 38.788 1.00 86.56 289 GLU A C 1
ATOM 2271 O O . GLU A 1 289 ? -14.517 6.263 38.111 1.00 86.56 289 GLU A O 1
ATOM 2276 N N . PRO A 1 290 ? -14.205 5.319 40.124 1.00 82.06 290 PRO A N 1
ATOM 2277 C CA . PRO A 1 290 ? -15.168 6.186 40.813 1.00 82.06 290 PRO A CA 1
ATOM 2278 C C . PRO A 1 290 ? -14.782 7.669 40.814 1.00 82.06 290 PRO A C 1
ATOM 2280 O O . PRO A 1 290 ? -15.627 8.531 41.034 1.00 82.06 290 PRO A O 1
ATOM 2283 N N . THR A 1 291 ? -13.496 7.967 40.617 1.00 85.25 291 THR A N 1
ATOM 2284 C CA . THR A 1 291 ? -12.945 9.328 40.635 1.00 85.25 291 THR A CA 1
ATOM 2285 C C . THR A 1 291 ? -13.211 10.102 39.348 1.00 85.25 291 THR A C 1
ATOM 2287 O O . THR A 1 291 ? -12.958 11.300 39.319 1.00 85.25 291 THR A O 1
ATOM 2290 N N . LEU A 1 292 ? -13.683 9.437 38.288 1.00 85.62 292 LEU A N 1
ATOM 2291 C CA . LEU A 1 292 ? -14.004 10.063 37.008 1.00 85.62 292 LEU A CA 1
ATOM 2292 C C . LEU A 1 292 ? -15.523 10.129 36.859 1.00 85.62 292 LEU A C 1
ATOM 2294 O O . LEU A 1 292 ? -16.199 9.111 36.697 1.00 85.62 292 LEU A O 1
ATOM 2298 N N . SER A 1 293 ? -16.075 11.335 36.903 1.00 83.31 293 SER A N 1
ATOM 2299 C CA . SER A 1 293 ? -17.521 11.563 36.880 1.00 83.31 293 SER A CA 1
ATOM 2300 C C . SER A 1 293 ? -18.011 12.063 35.524 1.00 83.31 293 SER A C 1
ATOM 2302 O O . SER A 1 293 ? -19.104 11.692 35.099 1.00 83.31 293 SER A O 1
ATOM 2304 N N . SER A 1 294 ? -17.176 12.805 34.794 1.00 90.44 294 SER A N 1
ATOM 2305 C CA . SER A 1 294 ? -17.512 13.376 33.485 1.00 90.44 294 SER A CA 1
ATOM 2306 C C . SER A 1 294 ? -16.799 12.676 32.324 1.00 90.44 294 SER A C 1
ATOM 2308 O O . SER A 1 294 ? -15.882 11.866 32.507 1.00 90.44 294 SER A O 1
ATOM 2310 N N . TRP A 1 295 ? -17.247 12.955 31.099 1.00 92.19 295 TRP A N 1
ATOM 2311 C CA . TRP A 1 295 ? -16.547 12.518 29.892 1.00 92.19 295 TRP A CA 1
ATOM 2312 C C . TRP A 1 295 ? -15.247 13.312 29.700 1.00 92.19 295 TRP A C 1
ATOM 2314 O O . TRP A 1 295 ? -14.228 12.737 29.329 1.00 92.19 295 TRP A O 1
ATOM 2324 N N . GLU A 1 296 ? -15.249 14.603 30.020 1.00 93.31 296 GLU A N 1
ATOM 2325 C CA . GLU A 1 296 ? -14.109 15.508 29.885 1.00 93.31 296 GLU A CA 1
ATOM 2326 C C . GLU A 1 296 ? -12.919 15.046 30.738 1.00 93.31 296 GLU A C 1
ATOM 2328 O O . GLU A 1 296 ? -11.790 15.003 30.248 1.00 93.31 296 GLU A O 1
ATOM 2333 N N . GLU A 1 297 ? -13.172 14.610 31.976 1.00 92.62 297 GLU A N 1
ATOM 2334 C CA . GLU A 1 297 ? -12.159 14.016 32.861 1.00 92.62 297 GLU A CA 1
ATOM 2335 C C . GLU A 1 297 ? -11.584 12.716 32.282 1.00 92.62 297 GLU A C 1
ATOM 2337 O O . GLU A 1 297 ? -10.367 12.513 32.268 1.00 92.62 297 GLU A O 1
ATOM 2342 N N . ARG A 1 298 ? -12.447 11.837 31.751 1.00 93.81 298 ARG A N 1
ATOM 2343 C CA . ARG A 1 298 ? -12.021 10.580 31.110 1.00 93.81 298 ARG A CA 1
ATOM 2344 C C . ARG A 1 298 ? -11.181 10.847 29.866 1.00 93.81 298 ARG A C 1
ATOM 2346 O O . ARG A 1 298 ? -10.140 10.220 29.686 1.00 93.81 298 ARG A O 1
ATOM 2353 N N . ARG A 1 299 ? -11.601 11.798 29.032 1.00 94.31 299 ARG A N 1
ATOM 2354 C CA . ARG A 1 299 ? -10.891 12.230 27.825 1.00 94.31 299 ARG A CA 1
ATOM 2355 C C . ARG A 1 299 ? -9.518 12.803 28.168 1.00 94.31 299 ARG A C 1
ATOM 2357 O O . ARG A 1 299 ? -8.534 12.406 27.549 1.00 94.31 299 ARG A O 1
ATOM 2364 N N . ALA A 1 300 ? -9.440 13.681 29.168 1.00 92.88 300 ALA A N 1
ATOM 2365 C CA . ALA A 1 300 ? -8.173 14.236 29.640 1.00 92.88 300 ALA A CA 1
ATOM 2366 C C . ALA A 1 300 ? -7.222 13.123 30.096 1.00 92.88 300 ALA A C 1
ATOM 2368 O O . ALA A 1 300 ? -6.087 13.056 29.630 1.00 92.88 300 ALA A O 1
ATOM 2369 N N . LYS A 1 301 ? -7.715 12.175 30.902 1.00 91.38 301 LYS A N 1
ATOM 2370 C CA . LYS A 1 301 ? -6.913 11.042 31.373 1.00 91.38 301 LYS A CA 1
ATOM 2371 C C . LYS A 1 301 ? -6.465 10.109 30.247 1.00 91.38 301 LYS A C 1
ATOM 2373 O O . LYS A 1 301 ? -5.339 9.619 30.285 1.00 91.38 301 LYS A O 1
ATOM 2378 N N . LEU A 1 302 ? -7.315 9.865 29.246 1.00 91.50 302 LEU A N 1
ATOM 2379 C CA . LEU A 1 302 ? -6.947 9.086 28.060 1.00 91.50 302 LEU A CA 1
ATOM 2380 C C . LEU A 1 302 ? -5.744 9.713 27.349 1.00 91.50 302 LEU A C 1
ATOM 2382 O O . LEU A 1 302 ? -4.757 9.029 27.076 1.00 91.50 302 LEU A O 1
ATOM 2386 N N . MET A 1 303 ? -5.819 11.018 27.094 1.00 91.56 303 MET A N 1
ATOM 2387 C CA . MET A 1 303 ? -4.776 11.759 26.390 1.00 91.56 303 MET A CA 1
ATOM 2388 C C . MET A 1 303 ? -3.499 11.907 27.226 1.00 91.56 303 MET A C 1
ATOM 2390 O O . MET A 1 303 ? -2.411 11.753 26.690 1.00 91.56 303 MET A O 1
ATOM 2394 N N . GLU A 1 304 ? -3.606 12.160 28.529 1.00 90.88 304 GLU A N 1
ATOM 2395 C CA . GLU A 1 304 ? -2.446 12.364 29.404 1.00 90.88 304 GLU A CA 1
ATOM 2396 C C . GLU A 1 304 ? -1.706 11.053 29.702 1.00 90.88 304 GLU A C 1
ATOM 2398 O O . GLU A 1 304 ? -0.491 10.967 29.529 1.00 90.88 304 GLU A O 1
ATOM 2403 N N . ARG A 1 305 ? -2.434 10.005 30.112 1.00 89.06 305 ARG A N 1
ATOM 2404 C CA . ARG A 1 305 ? -1.823 8.739 30.539 1.00 89.06 305 ARG A CA 1
ATOM 2405 C C . ARG A 1 305 ? -1.350 7.893 29.365 1.00 89.06 305 ARG A C 1
ATOM 2407 O O . ARG A 1 305 ? -0.265 7.325 29.420 1.00 89.06 305 ARG A O 1
ATOM 2414 N N . TYR A 1 306 ? -2.180 7.764 28.331 1.00 88.94 306 TYR A N 1
ATOM 2415 C CA . TYR A 1 306 ? -1.912 6.840 27.226 1.00 88.94 306 TYR A CA 1
ATOM 2416 C C . TYR A 1 306 ? -1.403 7.538 25.965 1.00 88.94 306 TYR A C 1
ATOM 2418 O O . TYR A 1 306 ? -1.016 6.847 25.024 1.00 88.94 306 TYR A O 1
ATOM 2426 N N . GLN A 1 307 ? -1.402 8.878 25.937 1.00 87.75 307 GLN A N 1
ATOM 2427 C CA . GLN A 1 307 ? -0.953 9.684 24.793 1.00 87.75 307 GLN A CA 1
ATOM 2428 C C . GLN A 1 307 ? -1.621 9.261 23.478 1.00 87.75 307 GLN A C 1
ATOM 2430 O O . GLN A 1 307 ? -1.003 9.189 22.416 1.00 87.75 307 GLN A O 1
ATOM 2435 N N . VAL A 1 308 ? -2.915 8.946 23.572 1.00 90.75 308 VAL A N 1
ATOM 2436 C CA . VAL A 1 308 ? -3.760 8.583 22.433 1.00 90.75 308 VAL A CA 1
ATOM 2437 C C . VAL A 1 308 ? -4.464 9.809 21.864 1.00 90.75 308 VAL A C 1
ATOM 2439 O O . VAL A 1 308 ? -4.816 10.744 22.583 1.00 90.75 308 VAL A O 1
ATOM 2442 N N . GLU A 1 309 ? -4.723 9.777 20.562 1.00 92.19 309 GLU A N 1
ATOM 2443 C CA . GLU A 1 309 ? -5.588 10.741 19.891 1.00 92.19 309 GLU A CA 1
ATOM 2444 C C . GLU A 1 309 ? -7.050 10.308 20.046 1.00 92.19 309 GLU A C 1
ATOM 2446 O O . GLU A 1 309 ? -7.381 9.128 19.880 1.00 92.19 309 GLU A O 1
ATOM 2451 N N . VAL A 1 310 ? -7.923 11.271 20.349 1.00 94.81 310 VAL A N 1
ATOM 2452 C CA . VAL A 1 310 ? -9.362 11.049 20.521 1.00 94.81 310 VAL A CA 1
ATOM 2453 C C . VAL A 1 310 ? -10.134 11.997 19.607 1.00 94.81 310 VAL A C 1
ATOM 2455 O O . VAL A 1 310 ? -10.024 13.217 19.742 1.00 94.81 310 VAL A O 1
ATOM 2458 N N . GLU A 1 311 ? -10.938 11.429 18.709 1.00 95.50 311 GLU A N 1
ATOM 2459 C CA . GLU A 1 311 ? -11.987 12.147 17.975 1.00 95.50 311 GLU A CA 1
ATOM 2460 C C . GLU A 1 311 ? -13.354 11.667 18.472 1.00 95.50 311 GLU A C 1
ATOM 2462 O O . GLU A 1 311 ? -13.512 10.528 18.910 1.00 95.50 311 GLU A O 1
ATOM 2467 N N . GLU A 1 312 ? -14.354 12.534 18.433 1.00 95.44 312 GLU A N 1
ATOM 2468 C CA . GLU A 1 312 ? -15.652 12.278 19.036 1.00 95.44 312 GLU A CA 1
ATOM 2469 C C . GLU A 1 312 ? -16.799 12.929 18.264 1.00 95.44 312 GLU A C 1
ATOM 2471 O O . GLU A 1 312 ? -16.617 13.910 17.536 1.00 95.44 312 GLU A O 1
ATOM 2476 N N . ASP A 1 313 ? -17.989 12.373 18.465 1.00 94.88 313 ASP A N 1
ATOM 2477 C CA . ASP A 1 313 ? -19.265 13.024 18.191 1.00 94.88 313 ASP A CA 1
ATOM 2478 C C . ASP A 1 313 ? -20.094 13.108 19.484 1.00 94.88 313 ASP A C 1
ATOM 2480 O O . ASP A 1 313 ? -19.554 12.975 20.581 1.00 94.88 313 ASP A O 1
ATOM 2484 N N . GLU A 1 314 ? -21.397 13.365 19.392 1.00 94.44 314 GLU A N 1
ATOM 2485 C CA . GLU A 1 314 ? -22.270 13.508 20.562 1.00 94.44 314 GLU A CA 1
ATOM 2486 C C . GLU A 1 314 ? -22.275 12.279 21.487 1.00 94.44 314 GLU A C 1
ATOM 2488 O O . GLU A 1 314 ? -22.310 12.434 22.706 1.00 94.44 314 GLU A O 1
ATOM 2493 N N . MET A 1 315 ? -22.208 11.062 20.938 1.00 96.25 315 MET A N 1
ATOM 2494 C C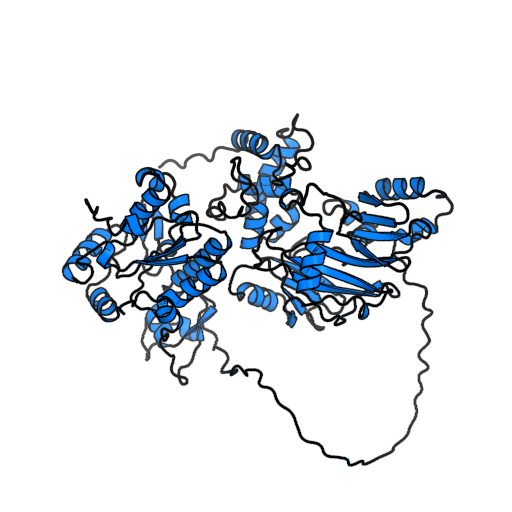A . MET A 1 315 ? -22.425 9.822 21.699 1.00 96.25 315 MET A CA 1
ATOM 2495 C C . MET A 1 315 ? -21.217 8.891 21.711 1.00 96.25 315 MET A C 1
ATOM 2497 O O . MET A 1 315 ? -21.087 8.057 22.611 1.00 96.25 315 MET A O 1
ATOM 2501 N N . LEU A 1 316 ? -20.344 9.009 20.717 1.00 97.50 316 LEU A N 1
ATOM 2502 C CA . LEU A 1 316 ? -19.254 8.086 20.460 1.00 97.50 316 LEU A CA 1
ATOM 2503 C C . LEU A 1 316 ? -17.911 8.802 20.496 1.00 97.50 316 LEU A C 1
ATOM 2505 O O . LEU A 1 316 ? -17.797 9.997 20.219 1.00 97.50 316 LEU A O 1
ATOM 2509 N N . PHE A 1 317 ? -16.869 8.032 20.777 1.00 97.00 317 PHE A N 1
ATOM 2510 C CA . PHE A 1 317 ? -15.495 8.466 20.580 1.00 97.00 317 PHE A CA 1
ATOM 2511 C C . PHE A 1 317 ? -14.672 7.354 19.938 1.00 97.00 317 PHE A C 1
ATOM 2513 O O . PHE A 1 317 ? -14.913 6.165 20.155 1.00 97.00 317 PHE A O 1
ATOM 2520 N N . ILE A 1 318 ? -13.711 7.752 19.114 1.00 97.00 318 ILE A N 1
ATOM 2521 C CA . ILE A 1 318 ? -12.732 6.878 18.484 1.00 97.00 318 ILE A CA 1
ATOM 2522 C C . ILE A 1 318 ? -11.351 7.184 19.053 1.00 97.00 318 ILE A C 1
ATOM 2524 O O . ILE A 1 318 ? -10.976 8.345 19.200 1.00 97.00 318 ILE A O 1
ATOM 2528 N N . VAL A 1 319 ? -10.597 6.131 19.361 1.00 95.69 319 VAL A N 1
ATOM 2529 C CA . VAL A 1 319 ? -9.250 6.234 19.928 1.00 95.69 319 VAL A CA 1
ATOM 2530 C C . VAL A 1 319 ? -8.224 5.690 18.944 1.00 95.69 319 VAL A C 1
ATOM 2532 O O . VAL A 1 319 ? -8.349 4.550 18.479 1.00 95.69 319 VAL A O 1
ATOM 2535 N N . SER A 1 320 ? -7.185 6.474 18.657 1.00 92.75 320 SER A N 1
ATOM 2536 C CA . SER A 1 320 ? -6.035 6.050 17.856 1.00 92.75 320 SER A CA 1
ATOM 2537 C C . SER A 1 320 ? -4.710 6.330 18.559 1.00 92.75 320 SER A C 1
ATOM 2539 O O . SER A 1 320 ? -4.409 7.464 18.914 1.00 92.75 320 SER A O 1
ATOM 2541 N N . ALA A 1 321 ? -3.894 5.292 18.722 1.00 90.56 321 ALA A N 1
ATOM 2542 C CA . ALA A 1 321 ? -2.560 5.393 19.299 1.00 90.56 321 ALA A CA 1
ATOM 2543 C C . ALA A 1 321 ? -1.502 5.742 18.243 1.00 90.56 321 ALA A C 1
ATOM 2545 O O . ALA A 1 321 ? -1.504 5.175 17.140 1.00 90.56 321 ALA A O 1
ATOM 2546 N N . ASP A 1 322 ? -0.553 6.604 18.613 1.00 84.88 322 ASP A N 1
ATOM 2547 C CA . ASP A 1 322 ? 0.651 6.837 17.820 1.00 84.88 322 ASP A CA 1
ATOM 2548 C C . ASP A 1 322 ? 1.565 5.599 17.843 1.00 84.88 322 ASP A C 1
ATOM 2550 O O . ASP A 1 322 ? 1.763 4.944 18.866 1.00 84.88 322 ASP A O 1
ATOM 2554 N N . HIS A 1 323 ? 2.103 5.235 16.683 1.00 83.94 323 HIS A N 1
ATOM 2555 C CA . HIS A 1 323 ? 2.929 4.046 16.492 1.00 83.94 323 HIS A CA 1
ATOM 2556 C C . HIS A 1 323 ? 4.409 4.294 16.810 1.00 83.94 323 HIS A C 1
ATOM 2558 O O . HIS A 1 323 ? 5.130 3.329 17.045 1.00 83.94 323 HIS A O 1
ATOM 2564 N N . SER A 1 324 ? 4.850 5.554 16.870 1.00 78.19 324 SER A N 1
ATOM 2565 C CA . SER A 1 324 ? 6.201 5.925 17.316 1.00 78.19 324 SER A CA 1
ATOM 2566 C C . SER A 1 324 ? 6.341 6.062 18.834 1.00 78.19 324 SER A C 1
ATOM 2568 O O . SER A 1 324 ? 7.451 6.243 19.331 1.00 78.19 324 SER A O 1
ATOM 2570 N N . HIS A 1 325 ? 5.241 5.972 19.584 1.00 83.69 325 HIS A N 1
ATOM 2571 C CA . HIS A 1 325 ? 5.240 6.348 20.991 1.00 83.69 325 HIS A CA 1
ATOM 2572 C C . HIS A 1 325 ? 6.066 5.396 21.894 1.00 83.69 325 HIS A C 1
ATOM 2574 O O . HIS A 1 325 ? 5.922 4.174 21.794 1.00 83.69 325 HIS A O 1
ATOM 2580 N N . PRO A 1 326 ? 6.875 5.894 22.851 1.00 85.62 326 PRO A N 1
ATOM 2581 C CA . PRO A 1 326 ? 7.675 5.042 23.741 1.00 85.62 326 PRO A CA 1
ATOM 2582 C C . PRO A 1 326 ? 6.871 4.042 24.589 1.00 85.62 326 PRO A C 1
ATOM 2584 O O . PRO A 1 326 ? 7.390 2.973 24.919 1.00 85.62 326 PRO A O 1
ATOM 2587 N N . LEU A 1 327 ? 5.595 4.339 24.882 1.00 90.38 327 LEU A N 1
ATOM 2588 C CA . LEU A 1 327 ? 4.690 3.459 25.649 1.00 90.38 327 LEU A CA 1
ATOM 2589 C C . LEU A 1 327 ? 4.445 2.090 24.989 1.00 90.38 327 LEU A C 1
ATOM 2591 O O . LEU A 1 327 ? 3.972 1.164 25.637 1.00 90.38 327 LEU A O 1
ATOM 2595 N N . TRP A 1 328 ? 4.816 1.896 23.720 1.00 89.62 328 TRP A N 1
ATOM 2596 C CA . TRP A 1 328 ? 4.843 0.552 23.133 1.00 89.62 328 TRP A CA 1
ATOM 2597 C C . TRP A 1 328 ? 5.820 -0.407 23.835 1.00 89.62 328 TRP A C 1
ATOM 2599 O O . TRP A 1 328 ? 5.753 -1.613 23.605 1.00 89.62 328 TRP A O 1
ATOM 2609 N N . SER A 1 329 ? 6.728 0.115 24.664 1.00 88.44 329 SER A N 1
ATOM 2610 C CA . SER A 1 329 ? 7.678 -0.665 25.467 1.00 88.44 329 SER A CA 1
ATOM 2611 C C . SER A 1 329 ? 7.360 -0.650 26.970 1.00 88.44 329 SER A C 1
ATOM 2613 O O . SER A 1 329 ? 8.205 -1.073 27.755 1.00 88.44 329 SER A O 1
ATOM 2615 N N . SER A 1 330 ? 6.187 -0.156 27.380 1.00 91.25 330 SER A N 1
ATOM 2616 C CA . SER A 1 330 ? 5.751 -0.105 28.782 1.00 91.25 330 SER A CA 1
ATOM 2617 C C . SER A 1 330 ? 4.590 -1.071 29.059 1.00 91.25 330 SER A C 1
ATOM 2619 O O . SER A 1 330 ? 4.161 -1.827 28.182 1.00 91.25 330 SER A O 1
ATOM 2621 N N . GLU A 1 331 ? 4.073 -1.063 30.289 1.00 86.88 331 GLU A N 1
ATOM 2622 C CA . GLU A 1 331 ? 2.912 -1.873 30.683 1.00 86.88 331 GLU A CA 1
ATOM 2623 C C . GLU A 1 331 ? 1.614 -1.453 29.964 1.00 86.88 331 GLU A C 1
ATOM 2625 O O . GLU A 1 331 ? 0.701 -2.260 29.785 1.00 86.88 331 GLU A O 1
ATOM 2630 N N . GLU A 1 332 ? 1.557 -0.221 29.455 1.00 89.75 332 GLU A N 1
ATOM 2631 C CA . GLU A 1 332 ? 0.433 0.332 28.700 1.00 89.75 332 GLU A CA 1
ATOM 2632 C C . GLU A 1 332 ? 0.344 -0.175 27.254 1.00 89.75 332 GLU A C 1
ATOM 2634 O O . GLU A 1 332 ? -0.660 0.078 26.585 1.00 89.75 332 GLU A O 1
ATOM 2639 N N . ALA A 1 333 ? 1.337 -0.917 26.750 1.00 90.31 333 ALA A N 1
ATOM 2640 C CA . ALA A 1 333 ? 1.384 -1.360 25.354 1.00 90.31 333 ALA A CA 1
ATOM 2641 C C . ALA A 1 333 ? 0.106 -2.091 24.896 1.00 90.31 333 ALA A C 1
ATOM 2643 O O . ALA A 1 333 ? -0.272 -2.006 23.725 1.00 90.31 333 ALA A O 1
ATOM 2644 N N . GLN A 1 334 ? -0.596 -2.775 25.808 1.00 91.25 334 GLN A N 1
ATOM 2645 C CA . GLN A 1 334 ? -1.871 -3.426 25.501 1.00 91.25 334 GLN A CA 1
ATOM 2646 C C . GLN A 1 334 ? -2.980 -2.419 25.154 1.00 91.25 334 GLN A C 1
ATOM 2648 O O . GLN A 1 334 ? -3.713 -2.641 24.192 1.00 91.25 334 GLN A O 1
ATOM 2653 N N . VAL A 1 335 ? -3.064 -1.286 25.861 1.00 91.88 335 VAL A N 1
ATOM 2654 C CA . VAL A 1 335 ? -4.005 -0.202 25.531 1.00 91.88 335 VAL A CA 1
ATOM 2655 C C . VAL A 1 335 ? -3.719 0.318 24.127 1.00 91.88 335 VAL A C 1
ATOM 2657 O O . VAL A 1 335 ? -4.630 0.443 23.313 1.00 91.88 335 VAL A O 1
ATOM 2660 N N . LEU A 1 336 ? -2.452 0.562 23.803 1.00 92.75 336 LEU A N 1
ATOM 2661 C CA . LEU A 1 336 ? -2.054 1.060 22.487 1.00 92.75 336 LEU A CA 1
ATOM 2662 C C . LEU A 1 336 ? -2.365 0.034 21.382 1.00 92.75 336 LEU A C 1
ATOM 2664 O O . LEU A 1 336 ? -2.861 0.391 20.311 1.00 92.75 336 LEU A O 1
ATOM 2668 N N . ARG A 1 337 ? -2.130 -1.256 21.658 1.00 91.81 337 ARG A N 1
ATOM 2669 C CA . ARG A 1 337 ? -2.434 -2.383 20.760 1.00 91.81 337 ARG A CA 1
ATOM 2670 C C . ARG A 1 337 ? -3.921 -2.477 20.433 1.00 91.81 337 ARG A C 1
ATOM 2672 O O . ARG A 1 337 ? -4.266 -2.719 19.273 1.00 91.81 337 ARG A O 1
ATOM 2679 N N . GLU A 1 338 ? -4.772 -2.292 21.438 1.00 93.06 338 GLU A N 1
ATOM 2680 C CA . GLU A 1 338 ? -6.230 -2.330 21.318 1.00 93.06 338 GLU A CA 1
ATOM 2681 C C . GLU A 1 338 ? -6.799 -1.095 20.623 1.00 93.06 338 GLU A C 1
ATOM 2683 O O . GLU A 1 338 ? -7.852 -1.197 20.006 1.00 93.06 338 GLU A O 1
ATOM 2688 N N . ASN A 1 339 ? -6.127 0.057 20.681 1.00 93.56 339 ASN A N 1
ATOM 2689 C CA . ASN A 1 339 ? -6.696 1.344 20.281 1.00 93.56 339 ASN A CA 1
ATOM 2690 C C . ASN A 1 339 ? -6.077 1.898 19.001 1.00 93.56 339 ASN A C 1
ATOM 2692 O O . ASN A 1 339 ? -5.447 2.953 18.969 1.00 93.56 339 ASN A O 1
ATOM 2696 N N . ARG A 1 340 ? -6.312 1.181 17.900 1.00 89.81 340 ARG A N 1
ATOM 2697 C CA . ARG A 1 340 ? -5.947 1.595 16.539 1.00 89.81 340 ARG A CA 1
ATOM 2698 C C . ARG A 1 340 ? -7.186 1.972 15.721 1.00 89.81 340 ARG A C 1
ATOM 2700 O O . ARG A 1 340 ? -7.424 1.454 14.629 1.00 89.81 340 ARG A O 1
ATOM 2707 N N . GLY A 1 341 ? -7.991 2.868 16.279 1.00 94.81 341 GLY A N 1
ATOM 2708 C CA . GLY A 1 341 ? -9.295 3.258 15.758 1.00 94.81 341 GLY A CA 1
ATOM 2709 C C . GLY A 1 341 ? -10.449 2.501 16.409 1.00 94.81 341 GLY A C 1
ATOM 2710 O O . GLY A 1 341 ? -11.432 2.196 15.737 1.00 94.81 341 GLY A O 1
ATOM 2711 N N . THR A 1 342 ? -10.336 2.148 17.681 1.00 97.00 342 THR A N 1
ATOM 2712 C CA . THR A 1 342 ? -11.439 1.496 18.399 1.00 97.00 342 THR A CA 1
ATOM 2713 C C . THR A 1 342 ? -12.485 2.537 18.753 1.00 97.00 342 THR A C 1
ATOM 2715 O O . THR A 1 342 ? -12.135 3.645 19.158 1.00 97.00 342 THR A O 1
ATOM 2718 N N . VAL A 1 343 ? -13.754 2.201 18.529 1.00 97.88 343 VAL A N 1
ATOM 2719 C CA . VAL A 1 343 ? -14.898 3.086 18.766 1.00 97.88 343 VAL A CA 1
ATOM 2720 C C . VAL A 1 343 ? -15.638 2.618 20.005 1.00 97.88 343 VAL A C 1
ATOM 2722 O O . VAL A 1 343 ? -15.968 1.434 20.115 1.00 97.88 343 VAL A O 1
ATOM 2725 N N . TYR A 1 344 ? -15.937 3.558 20.889 1.00 96.56 344 TYR A N 1
ATOM 2726 C CA . TYR A 1 344 ? -16.592 3.327 22.166 1.00 96.56 344 TYR A CA 1
ATOM 2727 C C . TYR A 1 344 ? -17.814 4.230 22.323 1.00 96.56 344 TYR A C 1
ATOM 2729 O O . TYR A 1 344 ? -17.876 5.329 21.767 1.00 96.56 344 TYR A O 1
ATOM 2737 N N . GLU A 1 345 ? -18.775 3.767 23.115 1.00 95.69 345 GLU A N 1
ATOM 2738 C CA . GLU A 1 345 ? -19.893 4.576 23.593 1.00 95.69 345 GLU A CA 1
ATOM 2739 C C . GLU A 1 345 ? -19.460 5.419 24.804 1.00 95.69 345 GLU A C 1
ATOM 2741 O O . GLU A 1 345 ? -18.936 4.883 25.779 1.00 95.69 345 GLU A O 1
ATOM 2746 N N . LYS A 1 346 ? -19.705 6.736 24.785 1.00 94.50 346 LYS A N 1
ATOM 2747 C CA . LYS A 1 346 ? -19.284 7.652 25.864 1.00 94.50 346 LYS A CA 1
ATOM 2748 C C . LYS A 1 346 ? -19.956 7.368 27.206 1.00 94.50 346 LYS A C 1
ATOM 2750 O O . LYS A 1 346 ? -19.332 7.495 28.255 1.00 94.50 346 LYS A O 1
ATOM 2755 N N . SER A 1 347 ? -21.238 7.016 27.180 1.00 92.38 347 SER A N 1
ATOM 2756 C CA . SER A 1 347 ? -22.047 6.843 28.392 1.00 92.38 347 SER A CA 1
ATOM 2757 C C . SER A 1 347 ? -21.628 5.622 29.210 1.00 92.38 347 SER A C 1
ATOM 2759 O O . SER A 1 347 ? -21.691 5.659 30.435 1.00 92.38 347 SER A O 1
ATOM 2761 N N . SER A 1 348 ? -21.183 4.556 28.543 1.00 91.31 348 SER A N 1
ATOM 2762 C CA . SER A 1 348 ? -20.912 3.259 29.168 1.00 91.31 348 SER A CA 1
ATOM 2763 C C . SER A 1 348 ? -19.451 2.812 29.080 1.00 91.31 348 SER A C 1
ATOM 2765 O O . SER A 1 348 ? -19.069 1.878 29.778 1.00 91.31 348 SER A O 1
ATOM 2767 N N . GLY A 1 349 ? -18.646 3.421 28.203 1.00 91.25 349 GLY A N 1
ATOM 2768 C CA . GLY A 1 349 ? -17.297 2.953 27.884 1.00 91.25 349 GLY A CA 1
ATOM 2769 C C . GLY A 1 349 ? -17.280 1.683 27.037 1.00 91.25 349 GLY A C 1
ATOM 2770 O O . GLY A 1 349 ? -16.208 1.158 26.754 1.00 91.25 349 GLY A O 1
ATOM 2771 N N . LYS A 1 350 ? -18.443 1.174 26.613 1.00 92.94 350 LYS A N 1
ATOM 2772 C CA . LYS A 1 350 ? -18.560 -0.090 25.885 1.00 92.94 350 LYS A CA 1
ATOM 2773 C C . LYS A 1 350 ? -17.921 0.009 24.492 1.00 92.94 350 LYS A C 1
ATOM 2775 O O . LYS A 1 350 ? -18.266 0.926 23.740 1.00 92.94 350 LYS A O 1
ATOM 2780 N N . PRO A 1 351 ? -17.074 -0.952 24.079 1.00 95.31 351 PRO A N 1
ATOM 2781 C CA . PRO A 1 351 ? -16.544 -0.997 22.725 1.00 95.31 351 PRO A CA 1
ATOM 2782 C C . PRO A 1 351 ? -17.636 -1.412 21.735 1.00 95.31 351 PRO A C 1
ATOM 2784 O O . PRO A 1 351 ? -18.289 -2.447 21.883 1.00 95.31 351 PRO A O 1
ATOM 2787 N N . LEU A 1 352 ? -17.811 -0.606 20.693 1.00 96.00 352 LEU A N 1
ATOM 2788 C CA . LEU A 1 352 ? -18.786 -0.821 19.620 1.00 96.00 352 LEU A CA 1
ATOM 2789 C C . LEU A 1 352 ? -18.134 -1.308 18.328 1.00 96.00 352 LEU A C 1
ATOM 2791 O O . LEU A 1 352 ? -18.733 -2.074 17.579 1.00 96.00 352 LEU A O 1
ATOM 2795 N N . CYS A 1 353 ? -16.895 -0.892 18.072 1.00 97.44 353 CYS A N 1
ATOM 2796 C CA . CYS A 1 353 ? -16.083 -1.476 17.017 1.00 97.44 353 CYS A CA 1
ATOM 2797 C C . CYS A 1 353 ? -14.635 -1.580 17.455 1.00 97.44 353 CYS A C 1
ATOM 2799 O O . CYS A 1 353 ? -14.007 -0.580 17.798 1.00 97.44 353 CYS A O 1
ATOM 2801 N N . LEU A 1 354 ? -14.098 -2.788 17.341 1.00 96.75 354 LEU A N 1
ATOM 2802 C CA . LEU A 1 354 ? -12.705 -3.093 17.587 1.00 96.75 354 LEU A CA 1
ATOM 2803 C C . LEU A 1 354 ? -12.098 -3.668 16.296 1.00 96.75 354 LEU A C 1
ATOM 2805 O O . LEU A 1 354 ? -12.396 -4.812 15.946 1.00 96.75 354 LEU A O 1
ATOM 2809 N N . PRO A 1 355 ? -11.291 -2.887 15.552 1.00 95.56 355 PRO A N 1
ATOM 2810 C CA . PRO A 1 355 ? -10.592 -3.400 14.380 1.00 95.56 355 PRO A CA 1
ATOM 2811 C C . PRO A 1 355 ? -9.446 -4.339 14.775 1.00 95.56 355 PRO A C 1
ATOM 2813 O O . PRO A 1 355 ? -9.281 -4.703 15.942 1.00 95.56 355 PRO A O 1
ATOM 2816 N N . PHE A 1 356 ? -8.618 -4.723 13.800 1.00 95.88 356 PHE A N 1
ATOM 2817 C CA . PHE A 1 356 ? -7.379 -5.437 14.090 1.00 95.88 356 PHE A CA 1
ATOM 2818 C C . PHE A 1 356 ? -6.552 -4.702 15.139 1.00 95.88 356 PHE A C 1
ATOM 2820 O O . PHE A 1 356 ? -6.354 -3.484 15.073 1.00 95.88 356 PHE A O 1
ATOM 2827 N N . TYR A 1 357 ? -5.993 -5.487 16.052 1.00 94.62 357 TYR A N 1
ATOM 2828 C CA . TYR A 1 357 ? -4.901 -5.025 16.889 1.00 94.62 357 TYR A CA 1
ATOM 2829 C C . TYR A 1 357 ? -3.746 -4.539 16.022 1.00 94.62 357 TYR A C 1
ATOM 2831 O O . TYR A 1 357 ? -3.547 -5.040 14.916 1.00 94.62 357 TYR A O 1
ATOM 2839 N N . LYS A 1 358 ? -2.971 -3.559 16.498 1.00 92.88 358 LYS A N 1
ATOM 2840 C CA . LYS A 1 358 ? -1.789 -3.101 15.756 1.00 92.88 358 LYS A CA 1
ATOM 2841 C C . LYS A 1 358 ? -0.844 -4.279 15.500 1.00 92.88 358 LYS A C 1
ATOM 2843 O O . LYS A 1 358 ? -0.340 -4.888 16.436 1.00 92.88 358 LYS A O 1
ATOM 2848 N N . PHE A 1 359 ? -0.552 -4.527 14.227 1.00 94.38 359 PHE A N 1
ATOM 2849 C CA . PHE A 1 359 ? 0.469 -5.472 13.785 1.00 94.38 359 PHE A CA 1
ATOM 2850 C C . PHE A 1 359 ? 1.550 -4.761 12.962 1.00 94.38 359 PHE A C 1
ATOM 2852 O O . PHE A 1 359 ? 1.349 -3.652 12.444 1.00 94.38 359 PHE A O 1
ATOM 2859 N N . TRP A 1 360 ? 2.734 -5.359 12.902 1.00 94.25 360 TRP A N 1
ATOM 2860 C CA . TRP A 1 360 ? 3.955 -4.733 12.389 1.00 94.25 360 TRP A CA 1
ATOM 2861 C C . TRP A 1 360 ? 4.453 -5.442 11.135 1.00 94.25 360 TRP A C 1
ATOM 2863 O O . TRP A 1 360 ? 3.934 -6.495 10.756 1.00 94.25 360 TRP A O 1
ATOM 2873 N N . ASN A 1 361 ? 5.397 -4.825 10.434 1.00 93.69 361 ASN A N 1
ATOM 2874 C CA . ASN A 1 361 ? 6.068 -5.499 9.339 1.00 93.69 361 ASN A CA 1
ATOM 2875 C C . ASN A 1 361 ? 7.028 -6.561 9.878 1.00 93.69 361 ASN A C 1
ATOM 2877 O O . ASN A 1 361 ? 7.564 -6.427 10.977 1.00 93.69 361 ASN A O 1
ATOM 2881 N N . ARG A 1 362 ? 7.250 -7.616 9.094 1.00 93.06 362 ARG A N 1
ATOM 2882 C CA . ARG A 1 362 ? 8.307 -8.593 9.359 1.00 93.06 362 ARG A CA 1
ATOM 2883 C C . ARG A 1 362 ? 9.635 -7.858 9.573 1.00 93.06 362 ARG A C 1
ATOM 2885 O O . ARG A 1 362 ? 9.971 -6.977 8.792 1.00 93.06 362 ARG A O 1
ATOM 2892 N N . GLY A 1 363 ? 10.373 -8.238 10.613 1.00 88.38 363 GLY A N 1
ATOM 2893 C CA . GLY A 1 363 ? 11.677 -7.650 10.939 1.00 88.38 363 GLY A CA 1
ATOM 2894 C C . GLY A 1 363 ? 11.611 -6.421 11.848 1.00 88.38 363 GLY A C 1
ATOM 2895 O O . GLY A 1 363 ? 12.633 -6.038 12.406 1.00 88.38 363 GLY A O 1
ATOM 2896 N N . GLU A 1 364 ? 10.431 -5.836 12.074 1.00 91.00 364 GLU A N 1
ATOM 2897 C CA . GLU A 1 364 ? 10.288 -4.778 13.075 1.00 91.00 364 GLU A CA 1
ATOM 2898 C C . GLU A 1 364 ? 10.355 -5.329 14.505 1.00 91.00 364 GLU A C 1
ATOM 2900 O O . GLU A 1 364 ? 9.900 -6.438 14.790 1.00 91.00 364 GLU A O 1
ATOM 2905 N N . ARG A 1 365 ? 10.843 -4.503 15.438 1.00 89.12 365 ARG A N 1
ATOM 2906 C CA . ARG A 1 365 ? 11.067 -4.870 16.850 1.00 89.12 365 ARG A CA 1
ATOM 2907 C C . ARG A 1 365 ? 9.846 -5.479 17.546 1.00 89.12 365 ARG A C 1
ATOM 2909 O O . ARG A 1 365 ? 9.998 -6.354 18.390 1.00 89.12 365 ARG A O 1
ATOM 2916 N N . LEU A 1 366 ? 8.651 -4.980 17.233 1.00 90.88 366 LEU A N 1
ATOM 2917 C CA . LEU A 1 366 ? 7.390 -5.385 17.867 1.00 90.88 366 LEU A CA 1
ATOM 2918 C C . LEU A 1 366 ? 6.575 -6.358 17.002 1.00 90.88 366 LEU A C 1
ATOM 2920 O O . LEU A 1 366 ? 5.405 -6.608 17.295 1.00 90.88 366 LEU A O 1
ATOM 2924 N N . ALA A 1 367 ? 7.158 -6.877 15.918 1.00 92.12 367 ALA A N 1
ATOM 2925 C CA . ALA A 1 367 ? 6.495 -7.846 15.063 1.00 92.12 367 ALA A CA 1
ATOM 2926 C C . ALA A 1 367 ? 6.216 -9.146 15.819 1.00 92.12 367 ALA A C 1
ATOM 2928 O O . ALA A 1 367 ? 7.107 -9.754 16.408 1.00 92.12 367 ALA A O 1
ATOM 2929 N N . GLU A 1 368 ? 4.956 -9.573 15.776 1.00 91.81 368 GLU A N 1
ATOM 2930 C CA . GLU A 1 368 ? 4.519 -10.835 16.365 1.00 91.81 368 GLU A CA 1
ATOM 2931 C C . GLU A 1 368 ? 5.229 -12.003 15.695 1.00 91.81 368 GLU A C 1
ATOM 2933 O O . GLU A 1 368 ? 5.316 -12.033 14.472 1.00 91.81 368 GLU A O 1
ATOM 2938 N N . GLN A 1 369 ? 5.673 -12.999 16.457 1.00 92.31 369 GLN A N 1
ATOM 2939 C CA . GLN A 1 369 ? 6.184 -14.233 15.863 1.00 92.31 369 GLN A CA 1
ATOM 2940 C C . GLN A 1 369 ? 5.019 -15.082 15.354 1.00 92.31 369 GLN A C 1
ATOM 2942 O O . GLN A 1 369 ? 4.129 -15.455 16.125 1.00 92.31 369 GLN A O 1
ATOM 2947 N N . ILE A 1 370 ? 5.034 -15.374 14.053 1.00 94.75 370 ILE A N 1
ATOM 2948 C CA . ILE A 1 370 ? 4.037 -16.230 13.412 1.00 94.75 370 ILE A CA 1
ATOM 2949 C C . ILE A 1 370 ? 4.327 -17.679 13.777 1.00 94.75 370 ILE A C 1
ATOM 2951 O O . ILE A 1 370 ? 5.458 -18.151 13.656 1.00 94.75 370 ILE A O 1
ATOM 2955 N N . ASP A 1 371 ? 3.285 -18.370 14.217 1.00 93.75 371 ASP A N 1
ATOM 2956 C CA . ASP A 1 371 ? 3.291 -19.818 14.360 1.00 93.75 371 ASP A CA 1
ATOM 2957 C C . ASP A 1 371 ? 2.843 -20.443 13.043 1.00 93.75 371 ASP A C 1
ATOM 2959 O O . ASP A 1 371 ? 1.733 -20.205 12.568 1.00 93.75 371 ASP A O 1
ATOM 2963 N N . TRP A 1 372 ? 3.765 -21.173 12.426 1.00 92.56 372 TRP A N 1
ATOM 2964 C CA . TRP A 1 372 ? 3.595 -21.748 11.098 1.00 92.56 372 TRP A CA 1
ATOM 2965 C C . TRP A 1 372 ? 3.040 -23.173 11.138 1.00 92.56 372 TRP A C 1
ATOM 2967 O O . TRP A 1 372 ? 2.616 -23.682 10.102 1.00 92.56 372 TRP A O 1
ATOM 2977 N N . GLU A 1 373 ? 3.058 -23.823 12.306 1.00 84.75 373 GLU A N 1
ATOM 2978 C CA . GLU A 1 373 ? 2.710 -25.242 12.447 1.00 84.75 373 GLU A CA 1
ATOM 2979 C C . GLU A 1 373 ? 1.194 -25.469 12.402 1.00 84.75 373 GLU A C 1
ATOM 2981 O O . GLU A 1 373 ? 0.738 -26.525 11.963 1.00 84.75 373 GLU A O 1
ATOM 2986 N N . ASP A 1 374 ? 0.411 -24.459 12.793 1.00 80.75 374 ASP A N 1
ATOM 2987 C CA . ASP A 1 374 ? -1.046 -24.536 12.920 1.00 80.75 374 ASP A CA 1
ATOM 2988 C C . ASP A 1 374 ? -1.760 -23.599 11.929 1.00 80.75 374 ASP A C 1
ATOM 2990 O O . ASP A 1 374 ? -2.360 -22.590 12.299 1.00 80.75 374 ASP A O 1
ATOM 2994 N N . GLY A 1 375 ? -1.664 -23.914 10.633 1.00 82.62 375 GLY A N 1
ATOM 2995 C CA . GLY A 1 375 ? -2.536 -23.329 9.606 1.00 82.62 375 GLY A CA 1
ATOM 2996 C C . GLY A 1 375 ? -2.354 -21.826 9.366 1.00 82.62 375 GLY A C 1
ATOM 2997 O O . GLY A 1 375 ? -3.343 -21.092 9.279 1.00 82.62 375 GLY A O 1
ATOM 2998 N N . ALA A 1 376 ? -1.107 -21.358 9.248 1.00 94.00 376 ALA A N 1
ATOM 2999 C CA . ALA A 1 376 ? -0.840 -19.986 8.832 1.00 94.00 376 ALA A CA 1
ATOM 3000 C C . ALA A 1 376 ? -1.340 -19.724 7.400 1.00 94.00 376 ALA A C 1
ATOM 3002 O O . ALA A 1 376 ? -1.240 -20.563 6.500 1.00 94.00 376 ALA A O 1
ATOM 3003 N N . VAL A 1 377 ? -1.882 -18.527 7.186 1.00 95.88 377 VAL A N 1
ATOM 3004 C CA . VAL A 1 377 ? -2.390 -18.088 5.886 1.00 95.88 377 VAL A CA 1
ATOM 3005 C C . VAL A 1 377 ? -1.799 -16.737 5.515 1.00 95.88 377 VAL A C 1
ATOM 3007 O O . VAL A 1 377 ? -1.670 -15.844 6.355 1.00 95.88 377 VAL A O 1
ATOM 3010 N N . ALA A 1 378 ? -1.450 -16.592 4.243 1.00 96.56 378 ALA A N 1
ATOM 3011 C CA . ALA A 1 378 ? -1.091 -15.327 3.628 1.00 96.56 378 ALA A CA 1
ATOM 3012 C C . ALA A 1 378 ? -2.303 -14.796 2.868 1.00 96.56 378 ALA A C 1
ATOM 3014 O O . ALA A 1 378 ? -2.947 -15.531 2.122 1.00 96.56 378 ALA A O 1
ATOM 3015 N N . GLU A 1 379 ? -2.602 -13.518 3.036 1.00 97.19 379 GLU A N 1
ATOM 3016 C CA . GLU A 1 379 ? -3.598 -12.799 2.251 1.00 97.19 379 GLU A CA 1
ATOM 3017 C C . GLU A 1 379 ? -2.915 -11.671 1.484 1.00 97.19 379 GLU A C 1
ATOM 3019 O O . GLU A 1 379 ? -1.973 -11.052 1.983 1.00 97.19 379 GLU A O 1
ATOM 3024 N N . GLU A 1 380 ? -3.376 -11.405 0.265 1.00 94.88 380 GLU A N 1
ATOM 3025 C CA . GLU A 1 380 ? -2.891 -10.279 -0.527 1.00 94.88 380 GLU A CA 1
ATOM 3026 C C . GLU A 1 380 ? -3.090 -8.986 0.266 1.00 94.88 380 GLU A C 1
ATOM 3028 O O . GLU A 1 380 ? -4.189 -8.682 0.741 1.00 94.88 380 GLU A O 1
ATOM 3033 N N . LYS A 1 381 ? -2.017 -8.212 0.428 1.00 96.94 381 LYS A N 1
ATOM 3034 C CA . LYS A 1 381 ? -2.105 -6.905 1.055 1.00 96.94 381 LYS A CA 1
ATOM 3035 C C . LYS A 1 381 ? -2.616 -5.914 0.018 1.00 96.94 381 LYS A C 1
ATOM 3037 O O . LYS A 1 381 ? -1.845 -5.361 -0.759 1.00 96.94 381 LYS A O 1
ATOM 3042 N N . ILE A 1 382 ? -3.929 -5.718 0.020 1.00 95.56 382 ILE A N 1
ATOM 3043 C CA . ILE A 1 382 ? -4.589 -4.714 -0.810 1.00 95.56 382 ILE A CA 1
ATOM 3044 C C . ILE A 1 382 ? -4.135 -3.316 -0.360 1.00 95.56 382 ILE A C 1
ATOM 3046 O O . ILE A 1 382 ? -4.161 -2.995 0.830 1.00 95.56 382 ILE A O 1
ATOM 3050 N N . ASP A 1 383 ? -3.709 -2.508 -1.329 1.00 91.00 383 ASP A N 1
ATOM 3051 C CA . ASP A 1 383 ? -3.242 -1.132 -1.128 1.00 91.00 383 ASP A CA 1
ATOM 3052 C C . ASP A 1 383 ? -4.408 -0.137 -1.224 1.00 91.00 383 ASP A C 1
ATOM 3054 O O . ASP A 1 383 ? -4.730 0.368 -2.302 1.00 91.00 383 ASP A O 1
ATOM 3058 N N . GLY A 1 384 ? -5.090 0.110 -0.108 1.00 91.50 384 GLY A N 1
ATOM 3059 C CA . GLY A 1 384 ? -6.249 0.991 -0.076 1.00 91.50 384 GLY A CA 1
ATOM 3060 C C . GLY A 1 384 ? -6.369 1.789 1.216 1.00 91.50 384 GLY A C 1
ATOM 3061 O O . GLY A 1 384 ? -5.402 2.319 1.771 1.00 91.50 384 GLY A O 1
ATOM 3062 N N . ASN A 1 385 ? -7.609 1.955 1.668 1.00 92.25 385 ASN A N 1
ATOM 3063 C CA . ASN A 1 385 ? -7.914 2.629 2.920 1.00 92.25 385 ASN A CA 1
ATOM 3064 C C . ASN A 1 385 ? -8.836 1.768 3.785 1.00 92.25 385 ASN A C 1
ATOM 3066 O O . ASN A 1 385 ? -9.948 1.436 3.368 1.00 92.25 385 ASN A O 1
ATOM 3070 N N . LEU A 1 386 ? -8.384 1.462 5.004 1.00 96.25 386 LEU A N 1
ATOM 3071 C CA . LEU A 1 386 ? -9.158 0.718 5.992 1.00 96.25 386 LEU A CA 1
ATOM 3072 C C . LEU A 1 386 ? -10.372 1.519 6.484 1.00 96.25 386 LEU A C 1
ATOM 3074 O O . LEU A 1 386 ? -10.237 2.546 7.161 1.00 96.25 386 LEU A O 1
ATOM 3078 N N . LEU A 1 387 ? -11.557 0.973 6.225 1.00 97.75 387 LEU A N 1
ATOM 3079 C CA . LEU A 1 387 ? -12.833 1.417 6.772 1.00 97.75 387 LEU A CA 1
ATOM 3080 C C . LEU A 1 387 ? -13.484 0.307 7.595 1.00 97.75 387 LEU A C 1
ATOM 3082 O O . LEU A 1 387 ? -13.321 -0.881 7.321 1.00 97.75 387 LEU A O 1
ATOM 3086 N N . LYS A 1 388 ? -14.226 0.707 8.624 1.00 97.88 388 LYS A N 1
ATOM 3087 C CA . LYS A 1 388 ? -14.888 -0.206 9.552 1.00 97.88 388 LYS A CA 1
ATOM 3088 C C . LYS A 1 388 ? -16.365 0.117 9.621 1.00 97.88 388 LYS A C 1
ATOM 3090 O O . LYS A 1 388 ? -16.728 1.286 9.761 1.00 97.88 388 LYS A O 1
ATOM 3095 N N . LEU A 1 389 ? -17.183 -0.920 9.558 1.00 98.38 389 LEU A N 1
ATOM 3096 C CA . LEU A 1 389 ? -18.632 -0.832 9.622 1.00 98.38 389 LEU A CA 1
ATOM 3097 C C . LEU A 1 389 ? -19.123 -1.522 10.898 1.00 98.38 389 LEU A C 1
ATOM 3099 O O . LEU A 1 389 ? -18.754 -2.666 11.161 1.00 98.38 389 LEU A O 1
ATOM 3103 N N . PHE A 1 390 ? -19.937 -0.828 11.688 1.00 98.44 390 PHE A N 1
ATOM 3104 C CA . PHE A 1 390 ? -20.469 -1.318 12.963 1.00 98.44 390 PHE A CA 1
ATOM 3105 C C . PHE A 1 390 ? -21.889 -0.808 13.190 1.00 98.44 390 PHE A C 1
ATOM 3107 O O . PHE A 1 390 ? -22.287 0.194 12.600 1.00 98.44 390 PHE A O 1
ATOM 3114 N N . PHE A 1 391 ? -22.669 -1.488 14.025 1.00 98.00 391 PHE A N 1
ATOM 3115 C CA . PHE A 1 391 ? -24.059 -1.115 14.274 1.00 98.00 391 PHE A CA 1
ATOM 3116 C C . PHE A 1 391 ? -24.199 -0.343 15.585 1.00 98.00 391 PHE A C 1
ATOM 3118 O O . PHE A 1 391 ? -23.672 -0.750 16.620 1.00 98.00 391 PHE A O 1
ATOM 3125 N N . PHE A 1 392 ? -24.933 0.765 15.557 1.00 97.25 392 PHE A N 1
ATOM 3126 C CA . PHE A 1 392 ? -25.234 1.552 16.748 1.00 97.25 392 PHE A CA 1
ATOM 3127 C C . PHE A 1 392 ? -26.602 2.217 16.602 1.00 97.25 392 PHE A C 1
ATOM 3129 O O . PHE A 1 392 ? -26.904 2.786 15.558 1.00 97.25 392 PHE A O 1
ATOM 3136 N N . GLN A 1 393 ? -27.438 2.119 17.640 1.00 95.31 393 GLN A N 1
ATOM 3137 C CA . GLN A 1 393 ? -28.767 2.748 17.711 1.00 95.31 393 GLN A CA 1
ATOM 3138 C C . GLN A 1 393 ? -29.640 2.571 16.453 1.00 95.31 393 GLN A C 1
ATOM 3140 O O . GLN A 1 393 ? -30.240 3.513 15.946 1.00 95.31 393 GLN A O 1
ATOM 3145 N N . GLY A 1 394 ? -29.722 1.344 15.934 1.00 96.25 394 GLY A N 1
ATOM 3146 C CA . GLY A 1 394 ? -30.601 1.038 14.802 1.00 96.25 394 GLY A CA 1
ATOM 3147 C C . GLY A 1 394 ? -30.011 1.351 13.424 1.00 96.25 394 GLY A C 1
ATOM 3148 O O . GLY A 1 394 ? -30.675 1.080 12.427 1.00 96.25 394 GLY A O 1
ATOM 3149 N N . THR A 1 395 ? -28.784 1.879 13.341 1.00 96.88 395 THR A N 1
ATOM 3150 C CA . THR A 1 395 ? -28.145 2.219 12.065 1.00 96.88 395 THR A CA 1
ATOM 3151 C C . THR A 1 395 ? -26.728 1.662 11.934 1.00 96.88 395 THR A C 1
ATOM 3153 O O . THR A 1 395 ? -25.994 1.500 12.913 1.00 96.88 395 THR A O 1
ATOM 3156 N N . TRP A 1 396 ? -26.332 1.382 10.693 1.00 97.94 396 TRP A N 1
ATOM 3157 C CA . TRP A 1 396 ? -24.955 1.054 10.348 1.00 97.94 396 TRP A CA 1
ATOM 3158 C C . TRP A 1 396 ? -24.119 2.331 10.285 1.00 97.94 396 TRP A C 1
ATOM 3160 O O . TRP A 1 396 ? -24.426 3.273 9.556 1.00 97.94 396 TRP A O 1
ATOM 3170 N N . ARG A 1 397 ? -23.035 2.346 11.049 1.00 97.69 397 ARG A N 1
ATOM 3171 C CA . ARG A 1 397 ? -22.079 3.441 11.170 1.00 97.69 397 ARG A CA 1
ATOM 3172 C C . ARG A 1 397 ? -20.774 3.049 10.497 1.00 97.69 397 ARG A C 1
ATOM 3174 O O . ARG A 1 397 ? -20.324 1.909 10.606 1.00 97.69 397 ARG A O 1
ATOM 3181 N N . LEU A 1 398 ? -20.158 4.016 9.827 1.00 98.00 398 LEU A N 1
ATOM 3182 C CA . LEU A 1 398 ? -18.893 3.857 9.123 1.00 98.00 398 LEU A CA 1
ATOM 3183 C C . LEU A 1 398 ? -17.830 4.733 9.787 1.00 98.00 398 LEU A C 1
ATOM 3185 O O . LEU A 1 398 ? -18.079 5.899 10.078 1.00 98.00 398 LEU A O 1
ATOM 3189 N N . ALA A 1 399 ? -16.636 4.189 9.994 1.00 97.62 399 ALA A N 1
ATOM 3190 C CA . ALA A 1 399 ? -15.501 4.935 10.522 1.00 97.62 399 ALA A CA 1
ATOM 3191 C C . ALA A 1 399 ? -14.207 4.548 9.807 1.00 97.62 399 ALA A C 1
ATOM 3193 O O . ALA A 1 399 ? -14.001 3.392 9.436 1.00 97.62 399 ALA A O 1
ATOM 3194 N N . SER A 1 400 ? -13.294 5.505 9.667 1.00 94.44 400 SER A N 1
ATOM 3195 C CA . SER A 1 400 ? -11.897 5.200 9.328 1.00 94.44 400 SER A CA 1
ATOM 3196 C C . SER A 1 400 ? -11.097 4.915 10.606 1.00 94.44 400 SER A C 1
ATOM 3198 O O . SER A 1 400 ? -11.647 4.896 11.706 1.00 94.44 400 SER A O 1
ATOM 3200 N N . ASN A 1 401 ? -9.781 4.713 10.508 1.00 91.06 401 ASN A N 1
ATOM 3201 C CA . ASN A 1 401 ? -8.940 4.496 11.694 1.00 91.06 401 ASN A CA 1
ATOM 3202 C C . ASN A 1 401 ? -8.818 5.694 12.641 1.00 91.06 401 ASN A C 1
ATOM 3204 O O . ASN A 1 401 ? -8.460 5.473 13.790 1.00 91.06 401 ASN A O 1
ATOM 3208 N N . ARG A 1 402 ? -9.085 6.921 12.181 1.00 90.00 402 ARG A N 1
ATOM 3209 C CA . ARG A 1 402 ? -8.898 8.133 12.998 1.00 90.00 402 ARG A CA 1
ATOM 3210 C C . ARG A 1 402 ? -10.124 9.030 13.092 1.00 90.00 402 ARG A C 1
ATOM 3212 O O . ARG A 1 402 ? -10.139 9.912 13.931 1.00 90.00 402 ARG A O 1
ATOM 3219 N N . THR A 1 403 ? -11.129 8.814 12.241 1.00 92.94 403 THR A N 1
ATOM 3220 C CA . THR A 1 403 ? -12.297 9.696 12.190 1.00 92.94 403 THR A CA 1
ATOM 3221 C C . THR A 1 403 ? -13.620 8.944 12.080 1.00 92.94 403 THR A C 1
ATOM 3223 O O . THR A 1 403 ? -13.728 7.972 11.317 1.00 92.94 403 THR A O 1
ATOM 3226 N N . LEU A 1 404 ? -14.607 9.424 12.842 1.00 95.81 404 LEU A N 1
ATOM 3227 C CA . LEU A 1 404 ? -16.034 9.095 12.768 1.00 95.81 404 LEU A CA 1
ATOM 3228 C C . LEU A 1 404 ? -16.748 9.948 11.704 1.00 95.81 404 LEU A C 1
ATOM 3230 O O . LEU A 1 404 ? -17.782 9.549 11.172 1.00 95.81 404 LEU A O 1
ATOM 3234 N N . LYS A 1 405 ? -16.176 11.100 11.344 1.00 95.00 405 LYS A N 1
ATOM 3235 C CA . LYS A 1 405 ? -16.765 12.120 10.463 1.00 95.00 405 LYS A CA 1
ATOM 3236 C C . LYS A 1 405 ? -16.538 11.830 8.980 1.00 95.00 405 LYS A C 1
ATOM 3238 O O . LYS A 1 405 ? -16.171 12.691 8.188 1.00 95.00 405 LYS A O 1
ATOM 3243 N N . VAL A 1 406 ? -16.764 10.587 8.562 1.00 94.94 406 VAL A N 1
ATOM 3244 C CA . VAL A 1 406 ? -16.506 10.140 7.178 1.00 94.94 406 VAL A CA 1
ATOM 3245 C C . VAL A 1 406 ? -17.414 10.795 6.129 1.00 94.94 406 VAL A C 1
ATOM 3247 O O . VAL A 1 406 ? -17.098 10.750 4.939 1.00 94.94 406 VAL A O 1
ATOM 3250 N N . HIS A 1 407 ? -18.524 11.390 6.565 1.00 94.94 407 HIS A N 1
ATOM 3251 C CA . HIS A 1 407 ? -19.473 12.127 5.730 1.00 94.94 407 HIS A CA 1
ATOM 3252 C C . HIS A 1 407 ? -19.074 13.587 5.500 1.00 94.94 407 HIS A C 1
ATOM 3254 O O . HIS A 1 407 ? -19.650 14.232 4.629 1.00 94.94 407 HIS A O 1
ATOM 3260 N N . GLU A 1 408 ? -18.119 14.113 6.265 1.00 94.00 408 GLU A N 1
ATOM 3261 C CA . GLU A 1 408 ? -17.660 15.492 6.133 1.00 94.00 408 GLU A CA 1
ATOM 3262 C C . GLU A 1 408 ? -16.542 15.593 5.088 1.00 94.00 408 GLU A C 1
ATOM 3264 O O . GLU A 1 408 ? -15.821 14.628 4.798 1.00 94.00 408 GLU A O 1
ATOM 3269 N N . SER A 1 409 ? -16.396 16.782 4.499 1.00 86.38 409 SER A N 1
ATOM 3270 C CA . SER A 1 409 ? -15.229 17.102 3.681 1.00 86.38 409 SER A CA 1
ATOM 3271 C C . SER A 1 409 ? -13.976 17.034 4.546 1.00 86.38 409 SER A C 1
ATOM 3273 O O . SER A 1 409 ? -13.938 17.583 5.643 1.00 86.38 409 SER A O 1
ATOM 3275 N N . ASN A 1 410 ? -12.936 16.390 4.038 1.00 81.75 410 ASN A N 1
ATOM 3276 C CA . ASN A 1 410 ? -11.674 16.240 4.741 1.00 81.75 410 ASN A CA 1
ATOM 3277 C C . ASN A 1 410 ? -10.544 16.539 3.761 1.00 81.75 410 ASN A C 1
ATOM 3279 O O . ASN A 1 410 ? -10.578 16.058 2.627 1.00 81.75 410 ASN A O 1
ATOM 3283 N N . GLU A 1 411 ? -9.549 17.304 4.208 1.00 73.12 411 GLU A N 1
ATOM 3284 C CA . GLU A 1 411 ? -8.400 17.716 3.394 1.00 73.12 411 GLU A CA 1
ATOM 3285 C C . GLU A 1 411 ? -7.724 16.525 2.711 1.00 73.12 411 GLU A C 1
ATOM 3287 O O . GLU A 1 411 ? -7.424 16.585 1.525 1.00 73.12 411 GLU A O 1
ATOM 3292 N N . LYS A 1 412 ? -7.622 15.378 3.398 1.00 75.75 412 LYS A N 1
ATOM 3293 C CA . LYS A 1 412 ? -7.048 14.144 2.846 1.00 75.75 412 LYS A CA 1
ATOM 3294 C C . LYS A 1 412 ? -7.715 13.693 1.543 1.00 75.75 412 LYS A C 1
ATOM 3296 O O . LYS A 1 412 ? -7.047 13.081 0.717 1.00 75.75 412 LYS A O 1
ATOM 3301 N N . TYR A 1 413 ? -9.014 13.940 1.377 1.00 79.12 413 TYR A N 1
ATOM 3302 C CA . TYR A 1 413 ? -9.783 13.548 0.190 1.00 79.12 413 TYR A CA 1
ATOM 3303 C C . TYR A 1 413 ? -10.167 14.750 -0.679 1.00 79.12 413 TYR A C 1
ATOM 3305 O O . TYR A 1 413 ? -10.904 14.571 -1.648 1.00 79.12 413 TYR A O 1
ATOM 3313 N N . ALA A 1 414 ? -9.665 15.954 -0.379 1.00 72.06 414 ALA A N 1
ATOM 3314 C CA . ALA A 1 414 ? -9.988 17.171 -1.121 1.00 72.06 414 ALA A CA 1
ATOM 3315 C C . ALA A 1 414 ? -9.642 17.042 -2.608 1.00 72.06 414 ALA A C 1
ATOM 3317 O O . ALA A 1 414 ? -10.403 17.506 -3.454 1.00 72.06 414 ALA A O 1
ATOM 3318 N N . CYS A 1 415 ? -8.563 16.320 -2.932 1.00 67.38 415 CYS A N 1
ATOM 3319 C CA . CYS A 1 415 ? -8.202 16.000 -4.309 1.00 67.38 415 CYS A CA 1
ATOM 3320 C C . CYS A 1 415 ? -9.321 15.268 -5.062 1.00 67.38 415 CYS A C 1
ATOM 3322 O O . CYS A 1 415 ? -9.441 15.416 -6.264 1.00 67.38 415 CYS A O 1
ATOM 3324 N N . THR A 1 416 ? -10.186 14.513 -4.397 1.00 76.25 416 THR A N 1
ATOM 3325 C CA . THR A 1 416 ? -11.277 13.799 -5.076 1.00 76.25 416 THR A CA 1
ATOM 3326 C C . THR A 1 416 ? -12.522 14.661 -5.277 1.00 76.25 416 THR A C 1
ATOM 3328 O O . THR A 1 416 ? -13.427 14.261 -6.000 1.00 76.25 416 THR A O 1
ATOM 3331 N N . GLY A 1 417 ? -12.620 15.807 -4.590 1.00 80.44 417 GLY A N 1
ATOM 3332 C CA . GLY A 1 417 ? -13.867 16.571 -4.472 1.00 80.44 417 GLY A CA 1
ATOM 3333 C C . GLY A 1 417 ? -14.994 15.816 -3.750 1.00 80.44 417 GLY A C 1
ATOM 3334 O O . GLY A 1 417 ? -16.138 16.267 -3.761 1.00 80.44 417 GLY A O 1
ATOM 3335 N N . ARG A 1 418 ? -14.695 14.662 -3.139 1.00 87.81 418 ARG A N 1
ATOM 3336 C CA . ARG A 1 418 ? -15.659 13.734 -2.540 1.00 87.81 418 ARG A CA 1
ATOM 3337 C C . ARG A 1 418 ? -15.304 13.432 -1.089 1.00 87.81 418 ARG A C 1
ATOM 3339 O O . ARG A 1 418 ? -14.153 13.496 -0.661 1.00 87.81 418 ARG A O 1
ATOM 3346 N N . THR A 1 419 ? -16.319 13.067 -0.319 1.00 94.12 419 THR A N 1
ATOM 3347 C CA . THR A 1 419 ? -16.159 12.628 1.071 1.00 94.12 419 THR A CA 1
ATOM 3348 C C . THR A 1 419 ? -15.699 11.175 1.130 1.00 94.12 419 THR A C 1
ATOM 3350 O O . THR A 1 419 ? -15.887 10.387 0.197 1.00 94.12 419 THR A O 1
ATOM 3353 N N . ASN A 1 420 ? -15.133 10.778 2.271 1.00 93.62 420 ASN A N 1
ATOM 3354 C CA . ASN A 1 420 ? -14.699 9.397 2.476 1.00 93.62 420 ASN A CA 1
ATOM 3355 C C . ASN A 1 420 ? -15.877 8.409 2.362 1.00 93.62 420 ASN A C 1
ATOM 3357 O O . ASN A 1 420 ? -15.715 7.301 1.848 1.00 93.62 420 ASN A O 1
ATOM 3361 N N . TYR A 1 421 ? -17.065 8.833 2.804 1.00 96.88 421 TYR A N 1
ATOM 3362 C CA . TYR A 1 421 ? -18.308 8.084 2.670 1.00 96.88 421 TYR A CA 1
ATOM 3363 C C . TYR A 1 421 ? -18.736 7.915 1.210 1.00 96.88 421 TYR A C 1
ATOM 3365 O O . TYR A 1 421 ? -19.064 6.803 0.815 1.00 96.88 421 TYR A O 1
ATOM 3373 N N . GLN A 1 422 ? -18.692 8.968 0.387 1.00 96.81 422 GLN A N 1
ATOM 3374 C CA . GLN A 1 422 ? -19.073 8.873 -1.030 1.00 96.81 422 GLN A CA 1
ATOM 3375 C C . GLN A 1 422 ? -18.193 7.889 -1.805 1.00 96.81 422 GLN A C 1
ATOM 3377 O O . GLN A 1 422 ? -18.704 7.121 -2.618 1.00 96.81 422 GLN A O 1
ATOM 3382 N N . LEU A 1 423 ? -16.884 7.895 -1.541 1.00 95.12 423 LEU A N 1
ATOM 3383 C CA . LEU A 1 423 ? -15.947 6.931 -2.122 1.00 95.12 423 LEU A CA 1
ATOM 3384 C C . LEU A 1 423 ? -16.238 5.500 -1.628 1.00 95.12 423 LEU A C 1
ATOM 3386 O O . LEU A 1 423 ? -16.132 4.542 -2.388 1.00 95.12 423 LEU A O 1
ATOM 3390 N N . PHE A 1 424 ? -16.605 5.334 -0.349 1.00 97.56 424 PHE A N 1
ATOM 3391 C CA . PHE A 1 424 ? -17.001 4.031 0.202 1.00 97.56 424 PHE A CA 1
ATOM 3392 C C . PHE A 1 424 ? -18.316 3.522 -0.394 1.00 97.56 424 PHE A C 1
ATOM 3394 O O . PHE A 1 424 ? -18.395 2.350 -0.735 1.00 97.56 424 PHE A O 1
ATOM 3401 N N . ALA A 1 425 ? -19.330 4.377 -0.534 1.00 97.94 425 ALA A N 1
ATOM 3402 C CA . ALA A 1 425 ? -20.647 3.998 -1.035 1.00 97.94 425 ALA A CA 1
ATOM 3403 C C . ALA A 1 425 ? -20.584 3.473 -2.478 1.00 97.94 425 ALA A C 1
ATOM 3405 O O . ALA A 1 425 ? -21.207 2.460 -2.785 1.00 97.94 425 ALA A O 1
ATOM 3406 N N . GLU A 1 426 ? -19.782 4.107 -3.339 1.00 97.62 426 GLU A N 1
ATOM 3407 C CA . GLU A 1 426 ? -19.535 3.612 -4.699 1.00 97.62 426 GLU A CA 1
ATOM 3408 C C . GLU A 1 426 ? -18.857 2.236 -4.682 1.00 97.62 426 GLU A C 1
ATOM 3410 O O . GLU A 1 426 ? -19.344 1.289 -5.298 1.00 97.62 426 GLU A O 1
ATOM 3415 N N . ALA A 1 427 ? -17.773 2.097 -3.915 1.00 97.75 427 ALA A N 1
ATOM 3416 C CA . ALA A 1 427 ? -17.069 0.827 -3.776 1.00 97.75 427 ALA A CA 1
ATOM 3417 C C . ALA A 1 427 ? -17.973 -0.281 -3.200 1.00 97.75 427 ALA A C 1
ATOM 3419 O O . ALA A 1 427 ? -17.897 -1.429 -3.636 1.00 97.75 427 ALA A O 1
ATOM 3420 N N . ALA A 1 428 ? -18.841 0.057 -2.242 1.00 97.94 428 ALA A N 1
ATOM 3421 C CA . ALA A 1 428 ? -19.802 -0.855 -1.629 1.00 97.94 428 ALA A CA 1
ATOM 3422 C C . ALA A 1 428 ? -20.838 -1.354 -2.639 1.00 97.94 428 ALA A C 1
ATOM 3424 O O . ALA A 1 428 ? -21.114 -2.554 -2.676 1.00 97.94 428 ALA A O 1
ATOM 3425 N N . ALA A 1 429 ? -21.359 -0.458 -3.482 1.00 97.19 429 ALA A N 1
ATOM 3426 C CA . ALA A 1 429 ? -22.284 -0.808 -4.553 1.00 97.19 429 ALA A CA 1
ATOM 3427 C C . ALA A 1 429 ? -21.624 -1.747 -5.576 1.00 97.19 429 ALA A C 1
ATOM 3429 O O . ALA A 1 429 ? -22.158 -2.820 -5.856 1.00 97.19 429 ALA A O 1
ATOM 3430 N N . ASN A 1 430 ? -20.420 -1.408 -6.050 1.00 95.88 430 ASN A N 1
ATOM 3431 C CA . ASN A 1 430 ? -19.664 -2.239 -6.997 1.00 95.88 430 ASN A CA 1
ATOM 3432 C C . ASN A 1 430 ? -19.296 -3.617 -6.422 1.00 95.88 430 ASN A C 1
ATOM 3434 O O . ASN A 1 430 ? -19.138 -4.586 -7.159 1.00 95.88 430 ASN A O 1
ATOM 3438 N N . SER A 1 431 ? -19.190 -3.711 -5.095 1.00 97.19 431 SER A N 1
ATOM 3439 C CA . SER A 1 431 ? -18.817 -4.937 -4.380 1.00 97.19 431 SER A CA 1
ATOM 3440 C C . SER A 1 431 ? -20.011 -5.705 -3.818 1.00 97.19 431 SER A C 1
ATOM 3442 O O . SER A 1 431 ? -19.810 -6.670 -3.085 1.00 97.19 431 SER A O 1
ATOM 3444 N N . SER A 1 432 ? -21.240 -5.290 -4.150 1.00 95.50 432 SER A N 1
ATOM 3445 C CA . SER A 1 432 ? -22.485 -5.943 -3.722 1.00 95.50 432 SER A CA 1
ATOM 3446 C C . SER A 1 432 ? -22.619 -6.107 -2.198 1.00 95.50 432 SER A C 1
ATOM 3448 O O . SER A 1 432 ? -23.091 -7.138 -1.721 1.00 95.50 432 SER A O 1
ATOM 3450 N N . LEU A 1 433 ? -22.202 -5.102 -1.415 1.00 97.69 433 LEU A N 1
ATOM 3451 C CA . LEU A 1 433 ? -22.370 -5.131 0.042 1.00 97.69 433 LEU A CA 1
ATOM 3452 C C . LEU A 1 433 ? -23.863 -5.125 0.414 1.00 97.69 433 LEU A C 1
ATOM 3454 O O . LEU A 1 433 ? -24.556 -4.125 0.234 1.00 97.69 433 LEU A O 1
ATOM 3458 N N . ASP A 1 434 ? -24.330 -6.229 0.994 1.00 97.31 434 ASP A N 1
ATOM 3459 C CA . ASP A 1 434 ? -25.702 -6.392 1.472 1.00 97.31 434 ASP A CA 1
ATOM 3460 C C . ASP A 1 434 ? -25.768 -6.290 3.001 1.00 97.31 434 ASP A C 1
ATOM 3462 O O . ASP A 1 434 ? -25.380 -7.201 3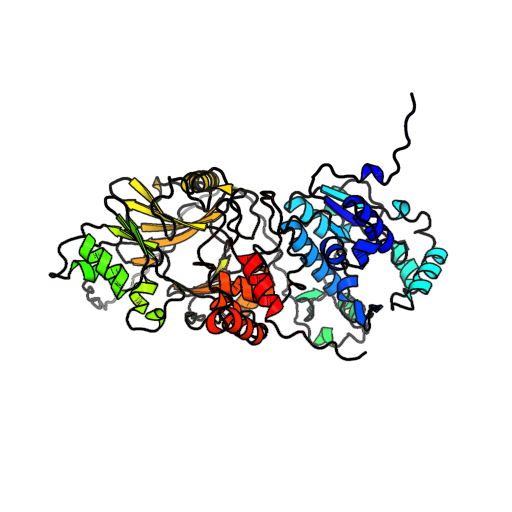.736 1.00 97.31 434 ASP A O 1
ATOM 3466 N N . TYR A 1 435 ? -26.307 -5.171 3.484 1.00 97.31 435 TYR A N 1
ATOM 3467 C CA . TYR A 1 435 ? -26.462 -4.888 4.910 1.00 97.31 435 TYR A CA 1
ATOM 3468 C C . TYR A 1 435 ? -27.404 -5.860 5.635 1.00 97.31 435 TYR A C 1
ATOM 3470 O O . TYR A 1 435 ? -27.297 -5.996 6.852 1.00 97.31 435 TYR A O 1
ATOM 3478 N N . SER A 1 436 ? -28.309 -6.546 4.925 1.00 96.06 436 SER A N 1
ATOM 3479 C CA . SER A 1 436 ? -29.233 -7.516 5.530 1.00 96.06 436 SER A CA 1
ATOM 3480 C C . SER A 1 436 ? -28.546 -8.820 5.949 1.00 96.06 436 SER A C 1
ATOM 3482 O O . SER A 1 436 ? -29.051 -9.539 6.810 1.00 96.06 436 SER A O 1
ATOM 3484 N N . ARG A 1 437 ? -27.364 -9.104 5.384 1.00 95.38 437 ARG A N 1
ATOM 3485 C CA . ARG A 1 437 ? -26.531 -10.269 5.725 1.00 95.38 437 ARG A CA 1
ATOM 3486 C C . ARG A 1 437 ? -25.611 -10.028 6.921 1.00 95.38 437 ARG A C 1
ATOM 3488 O O . ARG A 1 437 ? -24.928 -10.955 7.356 1.00 95.38 437 ARG A O 1
ATOM 3495 N N . LEU A 1 438 ? -25.543 -8.796 7.418 1.00 97.94 438 LEU A N 1
ATOM 3496 C CA . LEU A 1 438 ? -24.632 -8.411 8.487 1.00 97.94 438 LEU A CA 1
ATOM 3497 C C . LEU A 1 438 ? -25.282 -8.605 9.866 1.00 97.94 438 LEU A C 1
ATOM 3499 O O . LEU A 1 438 ? -26.459 -8.315 10.063 1.00 97.94 438 LEU A O 1
ATOM 3503 N N . ASP A 1 439 ? -24.493 -9.055 10.839 1.00 97.94 439 ASP A N 1
ATOM 3504 C CA . ASP A 1 439 ? -24.889 -9.192 12.240 1.00 97.94 439 ASP A CA 1
ATOM 3505 C C . ASP A 1 439 ? -24.563 -7.892 13.002 1.00 97.94 439 ASP A C 1
ATOM 3507 O O . ASP A 1 439 ? -23.387 -7.525 13.093 1.00 97.94 439 ASP A O 1
ATOM 3511 N N . PRO A 1 440 ? -25.559 -7.216 13.609 1.00 98.00 440 PRO A N 1
ATOM 3512 C CA . PRO A 1 440 ? -25.355 -6.028 14.439 1.00 98.00 440 PRO A CA 1
ATOM 3513 C C . PRO A 1 440 ? -24.362 -6.178 15.600 1.00 98.00 440 PRO A C 1
ATOM 3515 O O . PRO A 1 440 ? -23.859 -5.180 16.107 1.00 98.00 440 PRO A O 1
ATOM 3518 N N . GLY A 1 441 ? -24.087 -7.400 16.062 1.00 97.44 441 GLY A N 1
ATOM 3519 C CA . GLY A 1 441 ? -23.076 -7.651 17.092 1.00 97.44 441 GLY A CA 1
ATOM 3520 C C . GLY A 1 441 ? -21.654 -7.833 16.562 1.00 97.44 441 GLY A C 1
ATOM 3521 O O . GLY A 1 441 ? -20.774 -8.185 17.343 1.00 97.44 441 GLY A O 1
ATOM 3522 N N . CYS A 1 442 ? -21.416 -7.611 15.269 1.00 98.31 442 CYS A N 1
ATOM 3523 C CA . CYS A 1 442 ? -20.095 -7.674 14.655 1.00 98.31 442 CYS A CA 1
ATOM 3524 C C . CYS A 1 442 ? -19.591 -6.287 14.222 1.00 98.31 442 CYS A C 1
ATOM 3526 O O . CYS A 1 442 ? -20.368 -5.426 13.808 1.00 98.31 442 CYS A O 1
ATOM 3528 N N . CYS A 1 443 ? -18.267 -6.097 14.250 1.00 97.69 443 CYS A N 1
ATOM 3529 C CA . CYS A 1 443 ? -17.597 -5.063 13.461 1.00 97.69 443 CYS A CA 1
ATOM 3530 C C . CYS A 1 443 ? -16.970 -5.702 12.214 1.00 97.69 443 CYS A C 1
ATOM 3532 O O . CYS A 1 443 ? -16.341 -6.762 12.299 1.00 97.69 443 CYS A O 1
ATOM 3534 N N . TYR A 1 444 ? -17.123 -5.052 11.063 1.00 98.62 444 TYR A N 1
ATOM 3535 C CA . TYR A 1 444 ? -16.596 -5.491 9.770 1.00 98.62 444 TYR A CA 1
ATOM 3536 C C . TYR A 1 444 ? -15.490 -4.551 9.305 1.00 98.62 444 TYR A C 1
ATOM 3538 O O . TYR A 1 444 ? -15.628 -3.334 9.413 1.00 98.62 444 TYR A O 1
ATOM 3546 N N . MET A 1 445 ? -14.400 -5.107 8.783 1.00 98.44 445 MET A N 1
ATOM 3547 C CA . MET A 1 445 ? -13.244 -4.364 8.288 1.00 98.44 445 MET A CA 1
ATOM 3548 C C . MET A 1 445 ? -13.123 -4.545 6.782 1.00 98.44 445 MET A C 1
ATOM 3550 O O . MET A 1 445 ? -13.128 -5.673 6.279 1.00 98.44 445 MET A O 1
ATOM 3554 N N . PHE A 1 446 ? -12.971 -3.427 6.082 1.00 98.50 446 PHE A N 1
ATOM 3555 C CA . PHE A 1 446 ? -12.843 -3.382 4.636 1.00 98.50 446 PHE A CA 1
ATOM 3556 C C . PHE A 1 446 ? -11.607 -2.599 4.225 1.00 98.50 446 PHE A C 1
ATOM 3558 O O . PHE A 1 446 ? -11.362 -1.515 4.754 1.00 98.50 446 PHE A O 1
ATOM 3565 N N . GLU A 1 447 ? -10.897 -3.102 3.223 1.00 98.31 447 GLU A N 1
ATOM 3566 C CA . GLU A 1 447 ? -9.951 -2.294 2.465 1.00 98.31 447 GLU A CA 1
ATOM 3567 C C . GLU A 1 447 ? -10.684 -1.717 1.252 1.00 98.31 447 GLU A C 1
ATOM 3569 O O . GLU A 1 447 ? -11.147 -2.463 0.384 1.00 98.31 447 GLU A O 1
ATOM 3574 N N . ARG A 1 448 ? -10.832 -0.390 1.197 1.00 97.12 448 ARG A N 1
ATOM 3575 C CA . ARG A 1 448 ? -11.409 0.285 0.030 1.00 97.12 448 ARG A CA 1
ATOM 3576 C C . ARG A 1 448 ? -10.310 0.717 -0.928 1.00 97.12 448 ARG A C 1
ATOM 3578 O O . ARG A 1 448 ? -9.456 1.519 -0.547 1.00 97.12 448 ARG A O 1
ATOM 3585 N N . VAL A 1 449 ? -10.433 0.314 -2.186 1.00 91.62 449 VAL A N 1
ATOM 3586 C CA . VAL A 1 449 ? -9.638 0.833 -3.306 1.00 91.62 449 VAL A CA 1
ATOM 3587 C C . VAL A 1 449 ? -10.504 1.716 -4.199 1.00 91.62 449 VAL A C 1
ATOM 3589 O O . VAL A 1 449 ? -11.711 1.494 -4.309 1.00 91.62 449 VAL A O 1
ATOM 3592 N N . HIS A 1 450 ? -9.917 2.751 -4.800 1.00 87.44 450 HIS A N 1
ATOM 3593 C CA . HIS A 1 450 ? -10.661 3.691 -5.638 1.00 87.44 450 HIS A CA 1
ATOM 3594 C C . HIS A 1 450 ? -9.748 4.354 -6.684 1.00 87.44 450 HIS A C 1
ATOM 3596 O O . HIS A 1 450 ? -8.684 4.834 -6.291 1.00 87.44 450 HIS A O 1
ATOM 3602 N N . PRO A 1 451 ? -10.155 4.466 -7.967 1.00 76.88 451 PRO A N 1
ATOM 3603 C CA . PRO A 1 451 ? -9.361 5.146 -8.999 1.00 76.88 451 PRO A CA 1
ATOM 3604 C C . PRO A 1 451 ? -9.078 6.618 -8.648 1.00 76.88 451 PRO A C 1
ATOM 3606 O O . PRO A 1 451 ? -7.941 7.067 -8.740 1.00 76.88 451 PRO A O 1
ATOM 3609 N N . ASP A 1 452 ? -10.083 7.348 -8.151 1.00 77.38 452 ASP A N 1
ATOM 3610 C CA . ASP A 1 452 ? -9.914 8.747 -7.711 1.00 77.38 452 ASP A CA 1
ATOM 3611 C C . ASP A 1 452 ? -9.037 8.914 -6.457 1.00 77.38 452 ASP A C 1
ATOM 3613 O O . ASP A 1 452 ? -8.543 10.008 -6.194 1.00 77.38 452 ASP A O 1
ATOM 3617 N N . PHE A 1 453 ? -8.844 7.860 -5.653 1.00 77.00 453 PHE A N 1
ATOM 3618 C CA . PHE A 1 453 ? -8.080 7.934 -4.405 1.00 77.00 453 PHE A CA 1
ATOM 3619 C C . PHE A 1 453 ? -7.014 6.842 -4.337 1.00 77.00 453 PHE A C 1
ATOM 3621 O O . PHE A 1 453 ? -7.157 5.834 -3.639 1.00 77.00 453 PHE A O 1
ATOM 3628 N N . ARG A 1 454 ? -5.924 7.084 -5.066 1.00 73.88 454 ARG A N 1
ATOM 3629 C CA . ARG A 1 454 ? -4.781 6.180 -5.175 1.00 73.88 454 ARG A CA 1
ATOM 3630 C C . ARG A 1 454 ? -3.794 6.342 -4.016 1.00 73.88 454 ARG A C 1
ATOM 3632 O O . ARG A 1 454 ? -3.427 7.463 -3.649 1.00 73.88 454 ARG A O 1
ATOM 3639 N N . ILE A 1 455 ? -3.315 5.222 -3.472 1.00 75.38 455 ILE A N 1
ATOM 3640 C CA . ILE A 1 455 ? -2.189 5.207 -2.529 1.00 75.38 455 ILE A CA 1
ATOM 3641 C C . ILE A 1 455 ? -0.879 5.042 -3.307 1.00 75.38 455 ILE A C 1
ATOM 3643 O O . ILE A 1 455 ? -0.193 6.042 -3.524 1.00 75.38 455 ILE A O 1
ATOM 3647 N N . VAL A 1 456 ? -0.579 3.836 -3.792 1.00 70.25 456 VAL A N 1
ATOM 3648 C CA . VAL A 1 456 ? 0.513 3.565 -4.737 1.00 70.25 456 VAL A CA 1
ATOM 3649 C C . VAL A 1 456 ? -0.003 2.784 -5.951 1.00 70.25 456 VAL A C 1
ATOM 3651 O O . VAL A 1 456 ? 0.258 3.187 -7.085 1.00 70.25 456 VAL A O 1
ATOM 3654 N N . LEU A 1 457 ? -0.748 1.697 -5.726 1.00 69.44 457 LEU A N 1
ATOM 3655 C CA . LEU A 1 457 ? -1.297 0.836 -6.776 1.00 69.44 457 LEU A CA 1
ATOM 3656 C C . LEU A 1 457 ? -2.495 1.480 -7.472 1.00 69.44 457 LEU A C 1
ATOM 3658 O O . LEU A 1 457 ? -3.373 2.044 -6.822 1.00 69.44 457 LEU A O 1
ATOM 3662 N N . ASP A 1 458 ? -2.543 1.362 -8.799 1.00 64.56 458 ASP A N 1
ATOM 3663 C CA . ASP A 1 458 ? -3.664 1.831 -9.613 1.00 64.56 458 ASP A CA 1
ATOM 3664 C C . ASP A 1 458 ? -4.741 0.744 -9.727 1.00 64.56 458 ASP A C 1
ATOM 3666 O O . ASP A 1 458 ? -4.472 -0.360 -10.210 1.00 64.56 458 ASP A O 1
ATOM 3670 N N . TYR A 1 459 ? -5.959 1.061 -9.284 1.00 73.44 459 TYR A N 1
ATOM 3671 C CA . TYR A 1 459 ? -7.108 0.163 -9.369 1.00 73.44 459 TYR A CA 1
ATOM 3672 C C . TYR A 1 459 ? -8.106 0.710 -10.388 1.00 73.44 459 TYR A C 1
ATOM 3674 O O . TYR A 1 459 ? -8.580 1.837 -10.239 1.00 73.44 459 TYR A O 1
ATOM 3682 N N . PRO A 1 460 ? -8.494 -0.082 -11.404 1.00 71.62 460 PRO A N 1
ATOM 3683 C CA . PRO A 1 460 ? -9.323 0.412 -12.500 1.00 71.62 460 PRO A CA 1
ATOM 3684 C C . PRO A 1 460 ? -10.776 0.692 -12.097 1.00 71.62 460 PRO A C 1
ATOM 3686 O O . PRO A 1 460 ? -11.490 1.335 -12.869 1.00 71.62 460 PRO A O 1
ATOM 3689 N N . GLN A 1 461 ? -11.219 0.172 -10.947 1.00 80.69 461 GLN A N 1
ATOM 3690 C CA . GLN A 1 461 ? -12.585 0.257 -10.433 1.00 80.69 461 GLN A CA 1
ATOM 3691 C C . GLN A 1 461 ? -12.571 0.459 -8.915 1.00 80.69 461 GLN A C 1
ATOM 3693 O O . GLN A 1 461 ? -11.685 -0.046 -8.222 1.00 80.69 461 GLN A O 1
ATOM 3698 N N . ALA A 1 462 ? -13.566 1.182 -8.400 1.00 91.88 462 ALA A N 1
ATOM 3699 C CA . ALA A 1 462 ? -13.784 1.318 -6.966 1.00 91.88 462 ALA A CA 1
ATOM 3700 C C . ALA A 1 462 ? -14.329 0.005 -6.391 1.00 91.88 462 ALA A C 1
ATOM 3702 O O . ALA A 1 462 ? -15.390 -0.444 -6.820 1.00 91.88 462 ALA A O 1
ATOM 3703 N N . MET A 1 463 ? -13.626 -0.591 -5.426 1.00 96.38 463 MET A N 1
ATOM 3704 C CA . MET A 1 463 ? -13.972 -1.894 -4.841 1.00 96.38 463 MET A CA 1
ATOM 3705 C C . MET A 1 463 ? -13.750 -1.907 -3.324 1.00 96.38 463 MET A C 1
ATOM 3707 O O . MET A 1 463 ? -12.907 -1.181 -2.789 1.00 96.38 463 MET A O 1
ATOM 3711 N N . LEU A 1 464 ? -14.507 -2.757 -2.631 1.00 98.19 464 LEU A N 1
ATOM 3712 C CA . LEU A 1 464 ? -14.300 -3.145 -1.243 1.00 98.19 464 LEU A CA 1
ATOM 3713 C C . LEU A 1 464 ? -13.785 -4.574 -1.188 1.00 98.19 464 LEU A C 1
ATOM 3715 O O . LEU A 1 464 ? -14.354 -5.480 -1.796 1.00 98.19 464 LEU A O 1
ATOM 3719 N N . TYR A 1 465 ? -12.765 -4.768 -0.365 1.00 98.31 465 TYR A N 1
ATOM 3720 C CA . TYR A 1 465 ? -12.299 -6.082 0.032 1.00 98.31 465 TYR A CA 1
ATOM 3721 C C . TYR A 1 465 ? -12.643 -6.303 1.497 1.00 98.31 465 TYR A C 1
ATOM 3723 O O . TYR A 1 465 ? -12.218 -5.535 2.358 1.00 98.31 465 TYR A O 1
ATOM 3731 N N . HIS A 1 466 ? -13.422 -7.338 1.796 1.00 98.50 466 HIS A N 1
ATOM 3732 C CA . HIS A 1 466 ? -13.664 -7.788 3.161 1.00 98.50 466 HIS A CA 1
ATOM 3733 C C . HIS A 1 466 ? -12.393 -8.447 3.694 1.00 98.50 466 HIS A C 1
ATOM 3735 O O . HIS A 1 466 ? -11.995 -9.511 3.227 1.00 98.50 466 HIS A O 1
ATOM 3741 N N . ILE A 1 467 ? -11.740 -7.793 4.655 1.00 97.81 467 ILE A N 1
ATOM 3742 C CA . ILE A 1 467 ? -10.441 -8.239 5.183 1.00 97.81 467 ILE A CA 1
ATOM 3743 C C . ILE A 1 467 ? -10.538 -8.814 6.597 1.00 97.81 467 ILE A C 1
ATOM 3745 O O . ILE A 1 467 ? -9.597 -9.442 7.075 1.00 97.81 467 ILE A O 1
ATOM 3749 N N . GLY A 1 468 ? -11.663 -8.622 7.288 1.00 97.25 468 GLY A N 1
ATOM 3750 C CA . GLY A 1 468 ? -11.882 -9.227 8.597 1.00 97.25 468 GLY A CA 1
ATOM 3751 C C . GLY A 1 468 ? -13.243 -8.922 9.202 1.00 97.25 468 GLY A C 1
ATOM 3752 O O . GLY A 1 468 ? -13.930 -7.975 8.812 1.00 97.25 468 GLY A O 1
ATOM 3753 N N . THR A 1 469 ? -13.612 -9.733 10.188 1.00 98.25 469 THR A N 1
ATOM 3754 C CA . THR A 1 469 ? -14.789 -9.541 11.039 1.00 98.25 469 THR A CA 1
ATOM 3755 C C . THR A 1 469 ? -14.411 -9.842 12.480 1.00 98.25 469 THR A C 1
ATOM 3757 O O . THR A 1 469 ? -13.651 -10.774 12.752 1.00 98.25 469 THR A O 1
ATOM 3760 N N . ARG A 1 470 ? -14.960 -9.065 13.413 1.00 97.62 470 ARG A N 1
ATOM 3761 C CA . ARG A 1 470 ? -14.827 -9.301 14.848 1.00 97.62 470 ARG A CA 1
ATOM 3762 C C . ARG A 1 470 ? -16.203 -9.360 15.488 1.00 97.62 470 ARG A C 1
ATOM 3764 O O . ARG A 1 470 ? -16.993 -8.435 15.321 1.00 97.62 470 ARG A O 1
ATOM 3771 N N . ASP A 1 471 ? -16.471 -10.432 16.223 1.00 97.50 471 ASP A N 1
ATOM 3772 C CA . ASP A 1 471 ? -17.663 -10.538 17.061 1.00 97.50 471 ASP A CA 1
ATOM 3773 C C . ASP A 1 471 ? -17.441 -9.717 18.331 1.00 97.50 471 ASP A C 1
ATOM 3775 O O . ASP A 1 471 ? -16.592 -10.040 19.162 1.00 97.50 471 ASP A O 1
ATOM 3779 N N . MET A 1 472 ? -18.203 -8.640 18.487 1.00 95.94 472 MET A N 1
ATOM 3780 C CA . MET A 1 472 ? -18.054 -7.701 19.598 1.00 95.94 472 MET A CA 1
ATOM 3781 C C . MET A 1 472 ? -18.591 -8.261 20.918 1.00 95.94 472 MET A C 1
ATOM 3783 O O . MET A 1 472 ? -18.319 -7.698 21.974 1.00 95.94 472 MET A O 1
ATOM 3787 N N . ARG A 1 473 ? -19.317 -9.387 20.893 1.00 94.12 473 ARG A N 1
ATOM 3788 C CA . ARG A 1 473 ? -19.782 -10.082 22.106 1.00 94.12 473 ARG A CA 1
ATOM 3789 C C . ARG A 1 473 ? -18.660 -10.879 22.765 1.00 94.12 473 ARG A C 1
ATOM 3791 O O . ARG A 1 473 ? -18.645 -11.038 23.982 1.00 94.12 473 ARG A O 1
ATOM 3798 N N . THR A 1 474 ? -17.742 -11.404 21.955 1.00 95.50 474 THR A N 1
ATOM 3799 C CA . THR A 1 474 ? -16.621 -12.246 22.400 1.00 95.50 474 THR A CA 1
ATOM 3800 C C . THR A 1 474 ? -15.262 -11.568 22.241 1.00 95.50 474 THR A C 1
ATOM 3802 O O . THR A 1 474 ? -14.265 -12.087 22.739 1.00 95.50 474 THR A O 1
ATOM 3805 N N . LEU A 1 475 ? -15.219 -10.431 21.539 1.00 94.25 475 LEU A N 1
ATOM 3806 C CA . LEU A 1 475 ? -14.025 -9.709 21.086 1.00 94.25 475 LEU A CA 1
ATOM 3807 C C . LEU A 1 475 ? -13.087 -10.542 20.198 1.00 94.25 475 LEU A C 1
ATOM 3809 O O . LEU A 1 475 ? -11.948 -10.143 19.946 1.00 94.25 475 LEU A O 1
ATOM 3813 N N . LYS A 1 476 ? -13.560 -11.687 19.695 1.00 95.19 476 LYS A N 1
ATOM 3814 C CA . LYS A 1 476 ? -12.779 -12.593 18.854 1.00 95.19 476 LYS A CA 1
ATOM 3815 C C . LYS A 1 476 ? -13.005 -12.301 17.386 1.00 95.19 476 LYS A C 1
ATOM 3817 O O . LYS A 1 476 ? -14.115 -12.010 16.940 1.00 95.19 476 LYS A O 1
ATOM 3822 N N . GLU A 1 477 ? -11.928 -12.409 16.627 1.00 95.81 477 GLU A N 1
ATOM 3823 C CA . GLU A 1 477 ? -12.014 -12.409 15.176 1.00 95.81 477 GLU A CA 1
ATOM 3824 C C . GLU A 1 477 ? -12.653 -13.704 14.687 1.00 95.81 477 GLU A C 1
ATOM 3826 O O . GLU A 1 477 ? -12.403 -14.779 15.236 1.00 95.81 477 GLU A O 1
ATOM 3831 N N . ILE A 1 478 ? -13.494 -13.579 13.666 1.00 95.44 478 ILE A N 1
ATOM 3832 C CA . ILE A 1 478 ? -14.220 -14.691 13.060 1.00 95.44 478 ILE A CA 1
ATOM 3833 C C . ILE A 1 478 ? -14.115 -14.601 11.542 1.00 95.44 478 ILE A C 1
ATOM 3835 O O . ILE A 1 478 ? -14.072 -13.511 10.968 1.00 95.44 478 ILE A O 1
ATOM 3839 N N . ASP A 1 479 ? -14.068 -15.755 10.885 1.00 93.12 479 ASP A N 1
ATOM 3840 C CA . ASP A 1 479 ? -14.074 -15.837 9.428 1.00 93.12 479 ASP A CA 1
ATOM 3841 C C . ASP A 1 479 ? -15.507 -16.098 8.934 1.00 93.12 479 ASP A C 1
ATOM 3843 O O . ASP A 1 479 ? -16.034 -17.195 9.108 1.00 93.12 479 ASP A O 1
ATOM 3847 N N . VAL A 1 480 ? -16.161 -15.073 8.370 1.00 94.94 480 VAL A N 1
ATOM 3848 C CA . VAL A 1 480 ? -17.563 -15.140 7.908 1.00 94.94 480 VAL A CA 1
ATOM 3849 C C . VAL A 1 480 ? -17.733 -14.570 6.507 1.00 94.94 480 VAL A C 1
ATOM 3851 O O . VAL A 1 480 ? -17.302 -13.452 6.231 1.00 94.94 480 VAL A O 1
ATOM 3854 N N . ASP A 1 481 ? -18.370 -15.315 5.608 1.00 95.62 481 ASP A N 1
ATOM 3855 C CA . ASP A 1 481 ? -18.639 -14.838 4.251 1.00 95.62 481 ASP A CA 1
ATOM 3856 C C . ASP A 1 481 ? -19.906 -13.968 4.194 1.00 95.62 481 ASP A C 1
ATOM 3858 O O . ASP A 1 481 ? -21.039 -14.446 4.313 1.00 95.62 481 ASP A O 1
ATOM 3862 N N . ILE A 1 482 ? -19.699 -12.671 3.978 1.00 96.81 482 ILE A N 1
ATOM 3863 C CA . ILE A 1 482 ? -20.760 -11.667 3.837 1.00 96.81 482 ILE A CA 1
ATOM 3864 C C . ILE A 1 482 ? -21.106 -11.352 2.374 1.00 96.81 482 ILE A C 1
ATOM 3866 O O . ILE A 1 482 ? -21.943 -10.491 2.124 1.00 96.81 482 ILE A O 1
ATOM 3870 N N . GLY A 1 483 ? -20.497 -12.044 1.405 1.00 95.75 483 GLY A N 1
ATOM 3871 C CA . GLY A 1 483 ? -20.739 -11.843 -0.027 1.00 95.75 483 GLY A CA 1
ATOM 3872 C C . GLY A 1 483 ? -19.951 -10.703 -0.674 1.00 95.75 483 GLY A C 1
ATOM 3873 O O . GLY A 1 483 ? -20.157 -10.432 -1.852 1.00 95.75 483 GLY A O 1
ATOM 3874 N N . VAL A 1 484 ? -19.048 -10.057 0.066 1.00 97.69 484 VAL A N 1
ATOM 3875 C CA . VAL A 1 484 ? -18.120 -9.043 -0.460 1.00 97.69 484 VAL A CA 1
ATOM 3876 C C . VAL A 1 484 ? -16.815 -9.730 -0.887 1.00 97.69 484 VAL A C 1
ATOM 3878 O O . VAL A 1 484 ? -16.375 -10.645 -0.183 1.00 97.69 484 VAL A O 1
ATOM 3881 N N . PRO A 1 485 ? -16.166 -9.309 -1.994 1.00 97.38 485 PRO A N 1
ATOM 3882 C CA . PRO A 1 485 ? -14.876 -9.845 -2.415 1.00 97.38 485 PRO A CA 1
ATOM 3883 C C . PRO A 1 485 ? -13.844 -9.843 -1.290 1.00 97.38 485 PRO A C 1
ATOM 3885 O O . PRO A 1 485 ? -13.830 -8.964 -0.432 1.00 97.38 485 PRO A O 1
ATOM 3888 N N . ARG A 1 486 ? -12.947 -10.822 -1.310 1.00 97.06 486 ARG A N 1
ATOM 3889 C CA . ARG A 1 486 ? -11.872 -10.970 -0.328 1.00 97.06 486 ARG A CA 1
ATOM 3890 C C . ARG A 1 486 ? -10.523 -10.928 -1.032 1.00 97.06 486 ARG A C 1
ATOM 3892 O O . ARG A 1 486 ? -10.461 -11.288 -2.212 1.00 97.06 486 ARG A O 1
ATOM 3899 N N . PRO A 1 487 ? -9.449 -10.505 -0.345 1.00 95.75 487 PRO A N 1
ATOM 3900 C CA . PRO A 1 487 ? -8.111 -10.656 -0.888 1.00 95.75 487 PRO A CA 1
ATOM 3901 C C . PRO A 1 487 ? -7.837 -12.120 -1.231 1.00 95.75 487 PRO A C 1
ATOM 3903 O O . PRO A 1 487 ? -8.378 -13.035 -0.600 1.00 95.75 487 PRO A O 1
ATOM 3906 N N . LYS A 1 488 ? -6.975 -12.347 -2.223 1.00 92.56 488 LYS A N 1
ATOM 3907 C CA . LYS A 1 488 ? -6.493 -13.699 -2.509 1.00 92.56 488 LYS A CA 1
ATOM 3908 C C . LYS A 1 488 ? -5.808 -14.260 -1.265 1.00 92.56 488 LYS A C 1
ATOM 3910 O O . LYS A 1 488 ? -5.133 -13.523 -0.547 1.00 92.56 488 LYS A O 1
ATOM 3915 N N . ARG A 1 489 ? -6.007 -15.553 -1.012 1.00 95.06 489 ARG A N 1
ATOM 3916 C CA . ARG A 1 489 ? -5.524 -16.248 0.182 1.00 95.06 489 ARG A CA 1
ATOM 3917 C C . ARG A 1 489 ? -4.735 -17.488 -0.217 1.00 95.06 489 ARG A C 1
ATOM 3919 O O . ARG A 1 489 ? -5.167 -18.234 -1.093 1.00 95.06 489 ARG A O 1
ATOM 3926 N N . TRP A 1 490 ? -3.629 -17.719 0.476 1.00 94.50 490 TRP A N 1
ATOM 3927 C CA . TRP A 1 490 ? -2.756 -18.873 0.309 1.00 94.50 490 TRP A CA 1
ATOM 3928 C C . TRP A 1 490 ? -2.465 -19.506 1.666 1.00 94.50 490 TRP A C 1
ATOM 3930 O O . TRP A 1 490 ? -2.262 -18.804 2.657 1.00 94.50 490 TRP A O 1
ATOM 3940 N N . GLU A 1 491 ? -2.432 -20.832 1.708 1.00 94.44 491 GLU A N 1
ATOM 3941 C CA . GLU A 1 491 ? -1.868 -21.560 2.845 1.00 94.44 491 GLU A CA 1
ATOM 3942 C C . GLU A 1 491 ? -0.344 -21.476 2.777 1.00 94.44 491 GLU A C 1
ATOM 3944 O O . GLU A 1 491 ? 0.234 -21.629 1.703 1.00 94.44 491 GLU A O 1
ATOM 3949 N N . ILE A 1 492 ? 0.296 -21.225 3.916 1.00 91.00 492 ILE A N 1
ATOM 3950 C CA . ILE A 1 492 ? 1.750 -21.082 4.020 1.00 91.00 492 ILE A CA 1
ATOM 3951 C C . ILE A 1 492 ? 2.241 -21.811 5.268 1.00 91.00 492 ILE A C 1
ATOM 3953 O O . ILE A 1 492 ? 1.615 -21.760 6.323 1.00 91.00 492 ILE A O 1
ATOM 3957 N N . ARG A 1 493 ? 3.382 -22.491 5.166 1.00 90.69 493 ARG A N 1
ATOM 3958 C CA . ARG A 1 493 ? 3.942 -23.317 6.250 1.00 90.69 493 ARG A CA 1
ATOM 3959 C C . ARG A 1 493 ? 5.290 -22.824 6.746 1.00 90.69 493 ARG A C 1
ATOM 3961 O O . ARG A 1 493 ? 5.866 -23.407 7.658 1.00 90.69 493 ARG A O 1
ATOM 3968 N N . SER A 1 494 ? 5.836 -21.772 6.141 1.00 90.94 494 SER A N 1
ATOM 3969 C CA . SER A 1 494 ? 7.091 -21.180 6.594 1.00 90.94 494 SER A CA 1
ATOM 3970 C C . SER A 1 494 ? 7.285 -19.752 6.095 1.00 90.94 494 SER A C 1
ATOM 3972 O O . SER A 1 494 ? 6.744 -19.339 5.069 1.00 90.94 494 SER A O 1
ATOM 3974 N N . ALA A 1 495 ? 8.170 -19.028 6.778 1.00 89.38 495 ALA A N 1
ATOM 3975 C CA . ALA A 1 495 ? 8.675 -17.733 6.333 1.00 89.38 495 ALA A CA 1
ATOM 3976 C C . ALA A 1 495 ? 9.324 -17.795 4.934 1.00 89.38 495 ALA A C 1
ATOM 3978 O O . ALA A 1 495 ? 9.179 -16.860 4.151 1.00 89.38 495 ALA A O 1
ATOM 3979 N N . LYS A 1 496 ? 10.018 -18.897 4.605 1.00 88.19 496 LYS A N 1
ATOM 3980 C CA . LYS A 1 496 ? 10.658 -19.093 3.293 1.00 88.19 496 LYS A CA 1
ATOM 3981 C C . LYS A 1 496 ? 9.620 -19.234 2.180 1.00 88.19 496 LYS A C 1
ATOM 3983 O O . LYS A 1 496 ? 9.775 -18.626 1.130 1.00 88.19 496 LYS A O 1
ATOM 3988 N N . GLU A 1 497 ? 8.559 -19.996 2.428 1.00 88.69 497 GLU A N 1
ATOM 3989 C CA . GLU A 1 497 ? 7.437 -20.142 1.495 1.00 88.69 497 GLU A CA 1
ATOM 3990 C C . GLU A 1 497 ? 6.689 -18.819 1.308 1.00 88.69 497 GLU A C 1
ATOM 3992 O O . GLU A 1 497 ? 6.362 -18.460 0.184 1.00 88.69 497 GLU A O 1
ATOM 3997 N N . CYS A 1 498 ? 6.496 -18.045 2.382 1.00 87.50 498 CYS A N 1
ATOM 3998 C CA . CYS A 1 498 ? 5.905 -16.711 2.284 1.00 87.50 498 CYS A CA 1
ATOM 3999 C C . CYS A 1 498 ? 6.753 -15.756 1.428 1.00 87.50 498 CYS A C 1
ATOM 4001 O O . CYS A 1 498 ? 6.196 -14.993 0.642 1.00 87.50 498 CYS A O 1
ATOM 4003 N N . GLN A 1 499 ? 8.084 -15.792 1.572 1.00 85.19 499 GLN A N 1
ATOM 4004 C CA . GLN A 1 499 ? 8.981 -14.992 0.737 1.00 85.19 499 GLN A CA 1
ATOM 4005 C C . GLN A 1 499 ? 8.908 -15.439 -0.727 1.00 85.19 499 GLN A C 1
ATOM 4007 O O . GLN A 1 499 ? 8.675 -14.608 -1.592 1.00 85.19 499 GLN A O 1
ATOM 4012 N N . ALA A 1 500 ? 8.998 -16.745 -0.994 1.00 79.56 500 ALA A N 1
ATOM 4013 C CA . ALA A 1 500 ? 8.896 -17.280 -2.350 1.00 79.56 500 ALA A CA 1
ATOM 4014 C C . ALA A 1 500 ? 7.550 -16.940 -3.015 1.00 79.56 500 ALA A C 1
ATOM 4016 O O . ALA A 1 500 ? 7.508 -16.610 -4.197 1.00 79.56 500 ALA A O 1
ATOM 4017 N N . LEU A 1 501 ? 6.450 -16.967 -2.253 1.00 83.06 501 LEU A N 1
ATOM 4018 C CA . LEU A 1 501 ? 5.142 -16.521 -2.728 1.00 83.06 501 LEU A CA 1
ATOM 4019 C C . LEU A 1 501 ? 5.172 -15.037 -3.108 1.00 83.06 501 LEU A C 1
ATOM 4021 O O . LEU A 1 501 ? 4.722 -14.690 -4.196 1.00 83.06 501 LEU A O 1
ATOM 4025 N N . LEU A 1 502 ? 5.713 -14.178 -2.241 1.00 78.38 502 LEU A N 1
ATOM 4026 C CA . LEU A 1 502 ? 5.836 -12.745 -2.508 1.00 78.38 502 LEU A CA 1
ATOM 4027 C C . LEU A 1 502 ? 6.682 -12.467 -3.762 1.00 78.38 502 LEU A C 1
ATOM 4029 O O . LEU A 1 502 ? 6.302 -11.625 -4.574 1.00 78.38 502 LEU A O 1
ATOM 4033 N N . ASP A 1 503 ? 7.778 -13.206 -3.934 1.00 72.62 503 ASP A 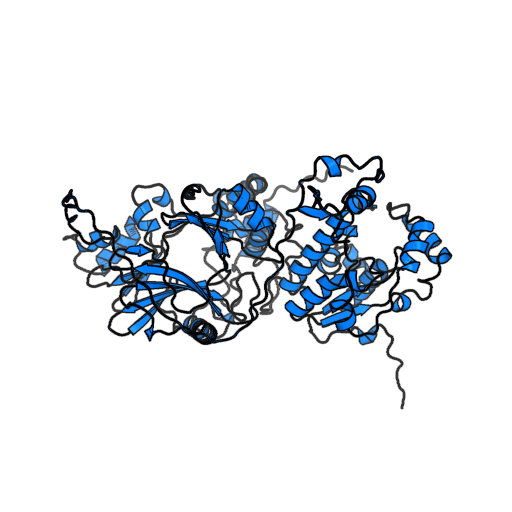N 1
ATOM 4034 C CA . ASP A 1 503 ? 8.693 -13.088 -5.074 1.00 72.62 503 ASP A CA 1
ATOM 4035 C C . ASP A 1 503 ? 8.056 -13.608 -6.379 1.00 72.62 503 ASP A C 1
ATOM 4037 O O . ASP A 1 503 ? 8.374 -13.126 -7.463 1.00 72.62 503 ASP A O 1
ATOM 4041 N N . SER A 1 504 ? 7.102 -14.545 -6.287 1.00 72.38 504 SER A N 1
ATOM 4042 C CA . SER A 1 504 ? 6.387 -15.114 -7.442 1.00 72.38 504 SER A CA 1
ATOM 4043 C C . SER A 1 504 ? 5.285 -14.220 -8.026 1.00 72.38 504 SER A C 1
ATOM 4045 O O . SER A 1 504 ? 4.703 -14.554 -9.060 1.00 72.38 504 SER A O 1
ATOM 4047 N N . PHE A 1 505 ? 4.936 -13.107 -7.372 1.00 64.62 505 PHE A N 1
ATOM 4048 C CA . PHE A 1 505 ? 3.842 -12.253 -7.834 1.00 64.62 505 PHE A CA 1
ATOM 4049 C C . PHE A 1 505 ? 4.189 -11.595 -9.174 1.00 64.62 505 PHE A C 1
ATOM 4051 O O . PHE A 1 505 ? 5.041 -10.709 -9.258 1.00 64.62 505 PHE A O 1
ATOM 4058 N N . HIS A 1 506 ? 3.461 -11.986 -10.221 1.00 52.28 506 HIS A N 1
ATOM 4059 C CA . HIS A 1 506 ? 3.483 -11.287 -11.499 1.00 52.28 506 HIS A CA 1
ATOM 4060 C C . HIS A 1 506 ? 2.806 -9.920 -11.356 1.00 52.28 506 HIS A C 1
ATOM 4062 O O . HIS A 1 506 ? 1.631 -9.824 -10.992 1.00 52.28 506 HIS A O 1
ATOM 4068 N N . GLY A 1 507 ? 3.548 -8.865 -11.679 1.00 53.03 507 GLY A N 1
ATOM 4069 C CA . GLY A 1 507 ? 3.090 -7.486 -11.580 1.00 53.03 507 GLY A CA 1
ATOM 4070 C C . GLY A 1 507 ? 3.387 -6.827 -10.233 1.00 53.03 507 GLY A C 1
ATOM 4071 O O . GLY A 1 507 ? 3.828 -7.461 -9.273 1.00 53.03 507 GLY A O 1
ATOM 4072 N N . PHE A 1 508 ? 3.169 -5.518 -10.166 1.00 62.34 508 PHE A N 1
ATOM 4073 C CA . PHE A 1 508 ? 3.429 -4.732 -8.964 1.00 62.34 508 PHE A CA 1
ATOM 4074 C C . PHE A 1 508 ? 2.296 -4.837 -7.926 1.00 62.34 508 PHE A C 1
ATOM 4076 O O . PHE A 1 508 ? 1.121 -4.636 -8.242 1.00 62.34 508 PHE A O 1
ATOM 4083 N N . SER A 1 509 ? 2.663 -5.117 -6.675 1.00 77.44 509 SER A N 1
ATOM 4084 C CA . SER A 1 509 ? 1.762 -5.270 -5.526 1.00 77.44 509 SER A CA 1
ATOM 4085 C C . SER A 1 509 ? 2.398 -4.676 -4.266 1.00 77.44 509 SER A C 1
ATOM 4087 O O . SER A 1 509 ? 3.618 -4.540 -4.193 1.00 77.44 509 SER A O 1
ATOM 4089 N N . GLU A 1 510 ? 1.606 -4.383 -3.232 1.00 84.69 510 GLU A N 1
ATOM 4090 C CA . GLU A 1 510 ? 2.169 -3.958 -1.944 1.00 84.69 510 GLU A CA 1
ATOM 4091 C C . GLU A 1 510 ? 2.854 -5.121 -1.223 1.00 84.69 510 GLU A C 1
ATOM 4093 O O . GLU A 1 510 ? 3.988 -4.991 -0.760 1.00 84.69 510 GLU A O 1
ATOM 4098 N N . GLY A 1 511 ? 2.172 -6.266 -1.148 1.00 92.19 511 GLY A N 1
ATOM 4099 C CA . GLY A 1 511 ? 2.722 -7.502 -0.608 1.00 92.19 511 GLY A CA 1
ATOM 4100 C C . GLY A 1 511 ? 1.666 -8.396 0.031 1.00 92.19 511 GLY A C 1
ATOM 4101 O O . GLY A 1 511 ? 0.592 -8.577 -0.535 1.00 92.19 511 GLY A O 1
ATOM 4102 N N . LEU A 1 512 ? 1.970 -8.958 1.199 1.00 96.44 512 LEU A N 1
ATOM 4103 C CA . LEU A 1 512 ? 1.145 -9.930 1.917 1.00 96.44 512 LEU A CA 1
ATOM 4104 C C . LEU A 1 512 ? 0.885 -9.500 3.369 1.00 96.44 512 LEU A C 1
ATOM 4106 O O . LEU A 1 512 ? 1.710 -8.850 4.018 1.00 96.44 512 LEU A O 1
ATOM 4110 N N . VAL A 1 513 ? -0.258 -9.917 3.906 1.00 97.94 513 VAL A N 1
ATOM 4111 C CA . VAL A 1 513 ? -0.516 -9.990 5.347 1.00 97.94 513 VAL A CA 1
ATOM 4112 C C . VAL A 1 513 ? -0.571 -11.459 5.730 1.00 97.94 513 VAL A C 1
ATOM 4114 O O . VAL A 1 513 ? -1.431 -12.199 5.265 1.00 97.94 513 VAL A O 1
ATOM 4117 N N . VAL A 1 514 ? 0.348 -11.881 6.590 1.00 97.12 514 VAL A N 1
ATOM 4118 C CA . VAL A 1 514 ? 0.383 -13.239 7.132 1.00 97.12 514 VAL A CA 1
ATOM 4119 C C . VAL A 1 514 ? -0.327 -13.252 8.471 1.00 97.12 514 VAL A C 1
ATOM 4121 O O . VAL A 1 514 ? -0.063 -12.377 9.299 1.00 97.12 514 VAL A O 1
ATOM 4124 N N . ARG A 1 515 ? -1.184 -14.250 8.704 1.00 95.81 515 ARG A N 1
ATOM 4125 C CA . ARG A 1 515 ? -1.758 -14.532 10.022 1.00 95.81 515 ARG A CA 1
ATOM 4126 C C . ARG A 1 515 ? -1.659 -16.005 10.390 1.00 95.81 515 ARG A C 1
ATOM 4128 O O . ARG A 1 515 ? -1.790 -16.861 9.522 1.00 95.81 515 ARG A O 1
ATOM 4135 N N . ASP A 1 516 ? -1.514 -16.287 11.677 1.00 95.06 516 ASP A N 1
ATOM 4136 C CA . ASP A 1 516 ? -1.647 -17.645 12.211 1.00 95.06 516 ASP A CA 1
ATOM 4137 C C . ASP A 1 516 ? -3.074 -17.947 12.717 1.00 95.06 516 ASP A C 1
ATOM 4139 O O . ASP A 1 516 ? -3.972 -17.092 12.669 1.00 95.06 516 ASP A O 1
ATOM 4143 N N . ALA A 1 517 ? -3.291 -19.162 13.234 1.00 92.06 517 ALA A N 1
ATOM 4144 C CA . ALA A 1 517 ? -4.560 -19.581 13.838 1.00 92.06 517 ALA A CA 1
ATOM 4145 C C . ALA A 1 517 ? -4.967 -18.770 15.084 1.00 92.06 517 ALA A C 1
ATOM 4147 O O . ALA A 1 517 ? -6.144 -18.741 15.449 1.00 92.06 517 ALA A O 1
ATOM 4148 N N . LYS A 1 518 ? -4.024 -18.072 15.730 1.00 91.31 518 LYS A N 1
ATOM 4149 C CA . LYS A 1 518 ? -4.270 -17.185 16.881 1.00 91.31 518 LYS A CA 1
ATOM 4150 C C . LYS A 1 518 ? -4.478 -15.728 16.460 1.00 91.31 518 LYS A C 1
ATOM 4152 O O . LYS A 1 518 ? -4.578 -14.864 17.328 1.00 91.31 518 LYS A O 1
ATOM 4157 N N . TYR A 1 519 ? -4.567 -15.452 15.156 1.00 92.31 519 TYR A N 1
ATOM 4158 C CA . TYR A 1 519 ? -4.722 -14.114 14.582 1.00 92.31 519 TYR A CA 1
ATOM 4159 C C . TYR A 1 519 ? -3.555 -13.154 14.877 1.00 92.31 519 TYR A C 1
ATOM 4161 O O . TYR A 1 519 ? -3.694 -11.936 14.699 1.00 92.31 519 TYR A O 1
ATOM 4169 N N . ARG A 1 520 ? -2.377 -13.680 15.248 1.00 93.50 520 ARG A N 1
ATOM 4170 C CA . ARG A 1 520 ? -1.133 -12.898 15.226 1.00 93.50 520 ARG A CA 1
ATOM 4171 C C . ARG A 1 520 ? -0.778 -12.613 13.780 1.00 93.50 520 ARG A C 1
ATOM 4173 O O . ARG A 1 520 ? -0.916 -13.490 12.931 1.00 93.50 520 ARG A O 1
ATOM 4180 N N . ARG A 1 521 ? -0.351 -11.382 13.496 1.00 95.81 521 ARG A N 1
ATOM 4181 C CA . ARG A 1 521 ? -0.171 -10.891 12.127 1.00 95.81 521 ARG A CA 1
ATOM 4182 C C . ARG A 1 521 ? 1.190 -10.271 11.882 1.00 95.81 521 ARG A C 1
ATOM 4184 O O . ARG A 1 521 ? 1.730 -9.581 12.744 1.00 95.81 521 ARG A O 1
ATOM 4191 N N . GLN A 1 522 ? 1.666 -10.424 10.652 1.00 96.00 522 GLN A N 1
ATOM 4192 C CA . GLN A 1 522 ? 2.816 -9.708 10.110 1.00 96.00 522 GLN A CA 1
ATOM 4193 C C . GLN A 1 522 ? 2.501 -9.166 8.715 1.00 96.00 522 GLN A C 1
ATOM 4195 O O . GLN A 1 522 ? 1.848 -9.829 7.912 1.00 96.00 522 GLN A O 1
ATOM 4200 N N . LYS A 1 523 ? 3.015 -7.975 8.405 1.00 96.12 523 LYS A N 1
ATOM 4201 C CA . LYS A 1 523 ? 3.028 -7.429 7.039 1.00 96.12 523 LYS A CA 1
ATOM 4202 C C . LYS A 1 523 ? 4.343 -7.782 6.351 1.00 96.12 523 LYS A C 1
ATOM 4204 O O . LYS A 1 523 ? 5.413 -7.544 6.908 1.00 96.12 523 LYS A O 1
ATOM 4209 N N . TRP A 1 524 ? 4.246 -8.293 5.137 1.00 94.44 524 TRP A N 1
ATOM 4210 C CA . TRP A 1 524 ? 5.364 -8.642 4.272 1.00 94.44 524 TRP A CA 1
ATOM 4211 C C . TRP A 1 524 ? 5.244 -7.803 3.010 1.00 94.44 524 TRP A C 1
ATOM 4213 O O . TRP A 1 524 ? 4.435 -8.105 2.142 1.00 94.44 524 TRP A O 1
ATOM 4223 N N . LYS A 1 525 ? 5.976 -6.696 2.949 1.00 86.06 525 LYS A N 1
ATOM 4224 C CA . LYS A 1 525 ? 5.895 -5.726 1.859 1.00 86.06 525 LYS A CA 1
ATOM 4225 C C . LYS A 1 525 ? 7.018 -5.942 0.856 1.00 86.06 525 LYS A C 1
ATOM 4227 O O . LYS A 1 525 ? 8.088 -6.434 1.201 1.00 86.06 525 LYS A O 1
ATOM 4232 N N . ARG A 1 526 ? 6.787 -5.529 -0.382 1.00 78.56 526 ARG A N 1
ATOM 4233 C CA . ARG A 1 526 ? 7.822 -5.486 -1.414 1.00 78.56 526 ARG A CA 1
ATOM 4234 C C . ARG A 1 526 ? 8.711 -4.261 -1.230 1.00 78.56 526 ARG A C 1
ATOM 4236 O O . ARG A 1 526 ? 8.219 -3.175 -0.913 1.00 78.56 526 ARG A O 1
ATOM 4243 N N . ARG A 1 527 ? 10.020 -4.420 -1.444 1.00 73.81 527 ARG A N 1
ATOM 4244 C CA . ARG A 1 527 ? 10.989 -3.317 -1.311 1.00 73.81 527 ARG A CA 1
ATOM 4245 C C . ARG A 1 527 ? 10.671 -2.199 -2.302 1.00 73.81 527 ARG A C 1
ATOM 4247 O O . ARG A 1 527 ? 10.693 -1.028 -1.936 1.00 73.81 527 ARG A O 1
ATOM 4254 N N . GLU A 1 528 ? 10.275 -2.559 -3.519 1.00 67.25 528 GLU A N 1
ATOM 4255 C CA . GLU A 1 528 ? 9.907 -1.615 -4.576 1.00 67.25 528 GLU A CA 1
ATOM 4256 C C . GLU A 1 528 ? 8.677 -0.786 -4.176 1.00 67.25 528 GLU A C 1
ATOM 4258 O O . GLU A 1 528 ? 8.643 0.427 -4.388 1.00 67.25 528 GLU A O 1
ATOM 4263 N N . TYR A 1 529 ? 7.695 -1.415 -3.517 1.00 74.81 529 TYR A N 1
ATOM 4264 C CA . TYR A 1 529 ? 6.532 -0.716 -2.970 1.00 74.81 529 TYR A CA 1
ATOM 4265 C C . TYR A 1 529 ? 6.921 0.309 -1.911 1.00 74.81 529 TYR A C 1
ATOM 4267 O O . TYR A 1 529 ? 6.441 1.440 -1.947 1.00 74.81 529 TYR A O 1
ATOM 4275 N N . LEU A 1 530 ? 7.810 -0.059 -0.989 1.00 72.19 530 LEU A N 1
ATOM 4276 C CA . LEU A 1 530 ? 8.271 0.841 0.068 1.00 72.19 530 LEU A CA 1
ATOM 4277 C C . LEU A 1 530 ? 9.009 2.057 -0.490 1.00 72.19 530 LEU A C 1
ATOM 4279 O O . LEU A 1 530 ? 8.759 3.180 -0.049 1.00 72.19 530 LEU A O 1
ATOM 4283 N N . LEU A 1 531 ? 9.875 1.851 -1.486 1.00 65.69 531 LEU A N 1
ATOM 4284 C CA . LEU A 1 531 ? 10.549 2.948 -2.179 1.00 65.69 531 LEU A CA 1
ATOM 4285 C C . LEU A 1 531 ? 9.539 3.882 -2.841 1.00 65.69 531 LEU A C 1
ATOM 4287 O O . LEU A 1 531 ? 9.627 5.092 -2.666 1.00 65.69 531 LEU A O 1
ATOM 4291 N N . MET A 1 532 ? 8.533 3.344 -3.530 1.00 64.94 532 MET A N 1
ATOM 4292 C CA . MET A 1 532 ? 7.496 4.153 -4.173 1.00 64.94 532 MET A CA 1
ATOM 4293 C C . MET A 1 532 ? 6.595 4.888 -3.171 1.00 64.94 532 MET A C 1
ATOM 4295 O O . MET A 1 532 ? 6.281 6.061 -3.372 1.00 64.94 532 MET A O 1
ATOM 4299 N N . HIS A 1 533 ? 6.227 4.239 -2.065 1.00 68.81 533 HIS A N 1
ATOM 4300 C CA . HIS A 1 533 ? 5.464 4.850 -0.975 1.00 68.81 533 HIS A CA 1
ATOM 4301 C C . HIS A 1 533 ? 6.244 5.975 -0.272 1.00 68.81 533 HIS A C 1
ATOM 4303 O O . HIS A 1 533 ? 5.659 6.971 0.156 1.00 68.81 533 HIS A O 1
ATOM 4309 N N . SER A 1 534 ? 7.570 5.848 -0.187 1.00 61.16 534 SER A N 1
ATOM 4310 C CA . SER A 1 534 ? 8.457 6.838 0.441 1.00 61.16 534 SER A CA 1
ATOM 4311 C C . SER A 1 534 ? 8.812 7.980 -0.516 1.00 61.16 534 SER A C 1
ATOM 4313 O O . SER A 1 534 ? 8.849 9.142 -0.115 1.00 61.16 534 SER A O 1
ATOM 4315 N N . ALA A 1 535 ? 8.991 7.670 -1.805 1.00 52.00 535 ALA A N 1
ATOM 4316 C CA . ALA A 1 535 ? 9.271 8.623 -2.883 1.00 52.00 535 ALA A CA 1
ATOM 4317 C C . ALA A 1 535 ? 8.067 9.496 -3.266 1.00 52.00 535 ALA A C 1
ATOM 4319 O O . ALA A 1 535 ? 8.173 10.414 -4.087 1.00 52.00 535 ALA A O 1
ATOM 4320 N N . ARG A 1 536 ? 6.937 9.212 -2.616 1.00 49.41 536 ARG A N 1
ATOM 4321 C CA . ARG A 1 536 ? 5.628 9.835 -2.691 1.00 49.41 536 ARG A CA 1
ATOM 4322 C C . ARG A 1 536 ? 5.633 11.355 -2.423 1.00 49.41 536 ARG A C 1
ATOM 4324 O O . ARG A 1 536 ? 4.695 11.755 -1.798 1.00 49.41 536 ARG A O 1
ATOM 4331 N N . TYR A 1 537 ? 6.603 12.224 -2.743 1.00 42.25 537 TYR A N 1
ATOM 4332 C CA . TYR A 1 537 ? 6.447 13.720 -2.784 1.00 42.25 537 TYR A CA 1
ATOM 4333 C C . TYR A 1 537 ? 7.592 14.445 -3.533 1.00 42.25 537 TYR A C 1
ATOM 4335 O O . TYR A 1 537 ? 7.637 15.672 -3.598 1.00 42.25 537 TYR A O 1
ATOM 4343 N N . LEU A 1 538 ? 8.507 13.703 -4.159 1.00 39.03 538 LEU A N 1
ATOM 4344 C CA . LEU A 1 538 ? 9.881 14.158 -4.383 1.00 39.03 538 LEU A CA 1
ATOM 4345 C C . LEU A 1 538 ? 10.154 15.090 -5.563 1.00 39.03 538 LEU A C 1
ATOM 4347 O O . LEU A 1 538 ? 11.309 15.476 -5.763 1.00 39.03 538 LEU A O 1
ATOM 4351 N N . VAL A 1 539 ? 9.163 15.513 -6.341 1.00 34.44 539 VAL A N 1
ATOM 4352 C CA . VAL A 1 539 ? 9.451 16.420 -7.457 1.00 34.44 539 VAL A CA 1
ATOM 4353 C C . VAL A 1 539 ? 8.435 17.552 -7.516 1.00 34.44 539 VAL A C 1
ATOM 4355 O O . VAL A 1 539 ? 7.228 17.327 -7.515 1.00 34.44 539 VAL A O 1
ATOM 4358 N N . GLY A 1 540 ? 8.956 18.778 -7.503 1.00 34.66 540 GLY A N 1
ATOM 4359 C CA . GLY A 1 540 ? 8.177 20.002 -7.648 1.00 34.66 540 GLY A CA 1
ATOM 4360 C C . GLY A 1 540 ? 7.568 20.099 -9.044 1.00 34.66 540 GLY A C 1
ATOM 4361 O O . GLY A 1 540 ? 8.196 19.704 -10.023 1.00 34.66 540 GLY A O 1
ATOM 4362 N N . ASP A 1 541 ? 6.282 20.435 -9.106 1.00 31.94 541 ASP A N 1
ATOM 4363 C CA . ASP A 1 541 ? 5.764 21.594 -9.852 1.00 31.94 541 ASP A CA 1
ATOM 4364 C C . ASP A 1 541 ? 4.225 21.624 -9.812 1.00 31.94 541 ASP A C 1
ATOM 4366 O O . ASP A 1 541 ? 3.572 20.590 -9.640 1.00 31.94 541 ASP A O 1
ATOM 4370 N N . ASP A 1 542 ? 3.693 22.843 -9.938 1.00 35.78 542 ASP A N 1
ATOM 4371 C CA . ASP A 1 542 ? 2.327 23.324 -9.673 1.00 35.78 542 ASP A CA 1
ATOM 4372 C C . ASP A 1 542 ? 1.236 22.828 -10.648 1.00 35.78 542 ASP A C 1
ATOM 4374 O O . ASP A 1 542 ? 0.537 23.614 -11.295 1.00 35.78 542 ASP A O 1
ATOM 4378 N N . GLN A 1 543 ? 1.024 21.515 -10.749 1.00 30.19 543 GLN A N 1
ATOM 4379 C CA . GLN A 1 543 ? -0.197 20.966 -11.354 1.00 30.19 543 GLN A CA 1
ATOM 4380 C C . GLN A 1 543 ? -0.722 19.768 -10.543 1.00 30.19 543 GLN A C 1
ATOM 4382 O O . GLN A 1 543 ? 0.054 18.856 -10.238 1.00 30.19 543 GLN A O 1
ATOM 4387 N N . PRO A 1 544 ? -2.032 19.702 -10.229 1.00 29.59 544 PRO A N 1
ATOM 4388 C CA . PRO A 1 544 ? -2.633 18.532 -9.601 1.00 29.59 544 PRO A CA 1
ATOM 4389 C C . PRO A 1 544 ? -2.704 17.397 -10.630 1.00 29.59 544 PRO A C 1
ATOM 4391 O O . PRO A 1 544 ? -3.687 17.243 -11.351 1.00 29.59 544 PRO A O 1
ATOM 4394 N N . CYS A 1 545 ? -1.639 16.602 -10.739 1.00 30.11 545 CYS A N 1
ATOM 4395 C CA . CYS A 1 545 ? -1.656 15.383 -11.537 1.00 30.11 545 CYS A CA 1
ATOM 4396 C C . CYS A 1 545 ? -1.948 14.181 -10.624 1.00 30.11 545 CYS A C 1
ATOM 4398 O O . CYS A 1 545 ? -1.191 13.850 -9.712 1.00 30.11 545 CYS A O 1
ATOM 4400 N N . TYR A 1 546 ? -3.056 13.485 -10.879 1.00 35.41 546 TYR A N 1
ATOM 4401 C CA . TYR A 1 546 ? -3.456 12.258 -10.169 1.00 35.41 546 TYR A CA 1
ATOM 4402 C C . TYR A 1 546 ? -2.563 11.044 -10.505 1.00 35.41 546 TYR A C 1
ATOM 4404 O O . TYR A 1 546 ? -2.880 9.905 -10.174 1.00 35.41 546 TYR A O 1
ATOM 4412 N N . ALA A 1 547 ? -1.409 11.271 -11.137 1.00 32.91 547 ALA A N 1
ATOM 4413 C CA . ALA A 1 547 ? -0.446 10.258 -11.545 1.00 32.91 547 ALA A CA 1
ATOM 4414 C C . ALA A 1 547 ? 0.930 10.560 -10.944 1.00 32.91 547 ALA A C 1
ATOM 4416 O O . ALA A 1 547 ? 1.919 10.746 -11.645 1.00 32.91 547 ALA A O 1
ATOM 4417 N N . TRP A 1 548 ? 1.021 10.609 -9.619 1.00 34.78 548 TRP A N 1
ATOM 4418 C CA . TRP A 1 548 ? 2.270 11.020 -8.987 1.00 34.78 548 TRP A CA 1
ATOM 4419 C C . TRP A 1 548 ? 3.425 10.002 -9.069 1.00 34.78 548 TRP A C 1
ATOM 4421 O O . TRP A 1 548 ? 4.565 10.322 -8.750 1.00 34.78 548 TRP A O 1
ATOM 4431 N N . VAL A 1 549 ? 3.210 8.802 -9.605 1.00 33.72 549 VAL A N 1
ATOM 4432 C CA . VAL A 1 549 ? 4.334 7.880 -9.828 1.00 33.72 549 VAL A CA 1
ATOM 4433 C C . VAL A 1 549 ? 5.134 8.209 -11.105 1.00 33.72 549 VAL A C 1
ATOM 4435 O O . VAL A 1 549 ? 6.201 7.646 -11.342 1.00 33.72 549 VAL A O 1
ATOM 4438 N N . ALA A 1 550 ? 4.737 9.240 -11.859 1.00 31.66 550 ALA A N 1
ATOM 4439 C CA . ALA A 1 550 ? 5.451 9.723 -13.045 1.00 31.66 550 ALA A CA 1
ATOM 4440 C C . ALA A 1 550 ? 6.867 10.286 -12.779 1.00 31.66 550 ALA A C 1
ATOM 4442 O O . ALA A 1 550 ? 7.453 10.903 -13.665 1.00 31.66 550 ALA A O 1
ATOM 4443 N N . ARG A 1 551 ? 7.432 10.123 -11.572 1.00 36.56 551 ARG A N 1
ATOM 4444 C CA . ARG A 1 551 ? 8.771 10.617 -11.207 1.00 36.56 551 ARG A CA 1
ATOM 4445 C C . ARG A 1 551 ? 9.621 9.602 -10.428 1.00 36.56 551 ARG A C 1
ATOM 4447 O O . ARG A 1 551 ? 10.625 9.970 -9.826 1.00 36.56 551 ARG A O 1
ATOM 4454 N N . SER A 1 552 ? 9.253 8.318 -10.484 1.00 33.44 552 SER A N 1
ATOM 4455 C CA . SER A 1 552 ? 9.967 7.211 -9.822 1.00 33.44 552 SER A CA 1
ATOM 4456 C C . SER A 1 552 ? 10.841 6.360 -10.750 1.00 33.44 552 SER A C 1
ATOM 4458 O O . SER A 1 552 ? 11.304 5.300 -10.338 1.00 33.44 552 SER A O 1
ATOM 4460 N N . SER A 1 553 ? 11.214 6.856 -11.935 1.00 35.00 553 SER A N 1
ATOM 4461 C CA . SER A 1 553 ? 12.391 6.325 -12.653 1.00 35.00 553 SER A CA 1
ATOM 4462 C C . SER A 1 553 ? 13.694 6.445 -11.849 1.00 35.00 553 SER A C 1
ATOM 4464 O O . SER A 1 553 ? 14.720 5.897 -12.241 1.00 35.00 553 SER A O 1
ATOM 4466 N N . ALA A 1 554 ? 13.632 7.127 -10.703 1.00 36.47 554 ALA A N 1
ATOM 4467 C CA . ALA A 1 554 ? 14.701 7.272 -9.744 1.00 36.47 554 ALA A CA 1
ATOM 4468 C C . ALA A 1 554 ? 14.542 6.454 -8.455 1.00 36.47 554 ALA A C 1
ATOM 4470 O O . ALA A 1 554 ? 15.267 6.721 -7.516 1.00 36.47 554 ALA A O 1
ATOM 4471 N N . ALA A 1 555 ? 13.678 5.439 -8.336 1.00 33.41 555 ALA A N 1
ATOM 4472 C CA . ALA A 1 555 ? 13.720 4.609 -7.115 1.00 33.41 555 ALA A CA 1
ATOM 4473 C C . ALA A 1 555 ? 15.102 3.931 -6.912 1.00 33.41 555 ALA A C 1
ATOM 4475 O O . ALA A 1 555 ? 15.523 3.734 -5.777 1.00 33.41 555 ALA A O 1
ATOM 4476 N N . GLY A 1 556 ? 15.835 3.670 -8.006 1.00 34.22 556 GLY A N 1
ATOM 4477 C CA . GLY A 1 556 ? 17.243 3.245 -7.999 1.00 34.22 556 GLY A CA 1
ATOM 4478 C C . GLY A 1 556 ? 18.282 4.370 -8.165 1.00 34.22 556 GLY A C 1
ATOM 4479 O O . GLY A 1 556 ? 19.472 4.082 -8.168 1.00 34.22 556 GLY A O 1
ATOM 4480 N N . THR A 1 557 ? 17.866 5.635 -8.321 1.00 35.41 557 THR A N 1
ATOM 4481 C CA . THR A 1 557 ? 18.762 6.812 -8.454 1.00 35.41 557 THR A CA 1
ATOM 4482 C C . THR A 1 557 ? 18.383 7.971 -7.525 1.00 35.41 557 THR A C 1
ATOM 4484 O O . THR A 1 557 ? 18.850 9.098 -7.689 1.00 35.41 557 THR A O 1
ATOM 4487 N N . MET A 1 558 ? 17.527 7.712 -6.536 1.00 46.94 558 MET A N 1
ATOM 4488 C CA . MET A 1 558 ? 17.197 8.657 -5.487 1.00 46.94 558 MET A CA 1
ATOM 4489 C C . MET A 1 558 ? 18.467 8.872 -4.694 1.00 46.94 558 MET A C 1
ATOM 4491 O O . MET A 1 558 ? 19.064 7.913 -4.211 1.00 46.94 558 MET A O 1
ATOM 4495 N N . ASP A 1 559 ? 18.856 10.135 -4.562 1.00 58.38 559 ASP A N 1
ATOM 4496 C CA . ASP A 1 559 ? 19.828 10.523 -3.559 1.00 58.38 559 ASP A CA 1
ATOM 4497 C C . ASP A 1 559 ? 19.372 9.905 -2.229 1.00 58.38 559 ASP A C 1
ATOM 4499 O O . ASP A 1 559 ? 18.274 10.206 -1.741 1.00 58.38 559 ASP A O 1
ATOM 4503 N N . THR A 1 560 ? 20.165 8.963 -1.711 1.00 66.31 560 THR A N 1
ATOM 4504 C CA . THR A 1 560 ? 19.862 8.195 -0.501 1.00 66.31 560 THR A CA 1
ATOM 4505 C C . THR A 1 560 ? 19.485 9.129 0.645 1.00 66.31 560 THR A C 1
ATOM 4507 O O . THR A 1 560 ? 18.613 8.803 1.446 1.00 66.31 560 THR A O 1
ATOM 4510 N N . ASP A 1 561 ? 20.043 10.339 0.680 1.00 76.75 561 ASP A N 1
ATOM 4511 C CA . ASP A 1 561 ? 19.706 11.345 1.683 1.00 76.75 561 ASP A CA 1
ATOM 4512 C C . ASP A 1 561 ? 18.280 11.851 1.572 1.00 76.75 561 ASP A C 1
ATOM 4514 O O . ASP A 1 561 ? 17.600 12.070 2.577 1.00 76.75 561 ASP A O 1
ATOM 4518 N N . ARG A 1 562 ? 17.791 12.013 0.346 1.00 75.69 562 ARG A N 1
ATOM 4519 C CA . ARG A 1 562 ? 16.438 12.494 0.096 1.00 75.69 562 ARG A CA 1
ATOM 4520 C C . ARG A 1 562 ? 15.391 11.436 0.415 1.00 75.69 562 ARG A C 1
ATOM 4522 O O . ARG A 1 562 ? 14.299 11.779 0.883 1.00 75.69 562 ARG A O 1
ATOM 4529 N N . LEU A 1 563 ? 15.731 10.163 0.193 1.00 72.50 563 LEU A N 1
ATOM 4530 C CA . LEU A 1 563 ? 14.951 9.025 0.678 1.00 72.50 563 LEU A CA 1
ATOM 4531 C C . LEU A 1 563 ? 14.874 9.051 2.206 1.00 72.50 563 LEU A C 1
ATOM 4533 O O . LEU A 1 563 ? 13.776 9.053 2.758 1.00 72.50 563 LEU A O 1
ATOM 4537 N N . CYS A 1 564 ? 16.025 9.149 2.874 1.00 80.44 564 CYS A N 1
ATOM 4538 C CA . CYS A 1 564 ? 16.120 9.208 4.330 1.00 80.44 564 CYS A CA 1
ATOM 4539 C C . CYS A 1 564 ? 15.320 10.380 4.917 1.00 80.44 564 CYS A C 1
ATOM 4541 O O . CYS A 1 564 ? 14.567 10.182 5.869 1.00 80.44 564 CYS A O 1
ATOM 4543 N N . LEU A 1 565 ? 15.393 11.571 4.309 1.00 84.19 565 LEU A N 1
ATOM 4544 C CA . LEU A 1 565 ? 14.571 12.724 4.690 1.00 84.19 565 LEU A CA 1
ATOM 4545 C C . LEU A 1 565 ? 13.072 12.407 4.589 1.00 84.19 565 LEU A C 1
ATOM 4547 O 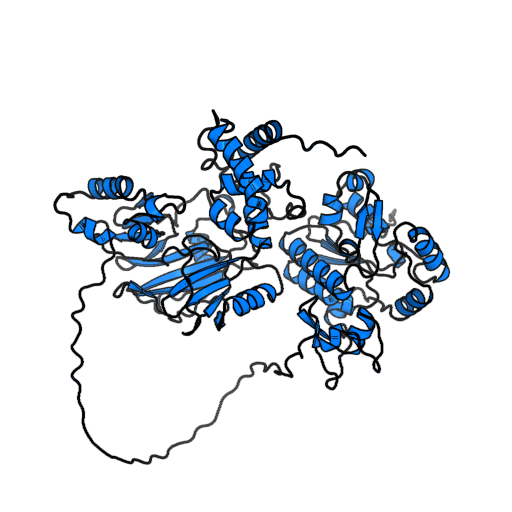O . LEU A 1 565 ? 12.299 12.748 5.482 1.00 84.19 565 LEU A O 1
ATOM 4551 N N . ASN A 1 566 ? 12.640 11.739 3.518 1.00 78.06 566 ASN A N 1
ATOM 4552 C CA . ASN A 1 566 ? 11.230 11.404 3.318 1.00 78.06 566 ASN A CA 1
ATOM 4553 C C . ASN A 1 566 ? 10.716 10.336 4.290 1.00 78.06 566 ASN A C 1
ATOM 4555 O O . ASN A 1 566 ? 9.567 10.433 4.734 1.00 78.06 566 ASN A O 1
ATOM 4559 N N . VAL A 1 567 ? 11.557 9.357 4.631 1.00 80.06 567 VAL A N 1
ATOM 4560 C CA . VAL A 1 567 ? 11.292 8.358 5.678 1.00 80.06 567 VAL A CA 1
ATOM 4561 C C . VAL A 1 567 ? 11.166 9.045 7.040 1.00 80.06 567 VAL A C 1
ATOM 4563 O O . VAL A 1 567 ? 10.221 8.778 7.786 1.00 80.06 567 VAL A O 1
ATOM 4566 N N . TRP A 1 568 ? 12.072 9.981 7.339 1.00 86.56 568 TRP A N 1
ATOM 4567 C CA . TRP A 1 568 ? 12.070 10.766 8.574 1.00 86.56 568 TRP A CA 1
ATOM 4568 C C . TRP A 1 568 ? 10.809 11.634 8.695 1.00 86.56 568 TRP A C 1
ATOM 4570 O O . TRP A 1 568 ? 10.119 11.584 9.713 1.00 86.56 568 TRP A O 1
ATOM 4580 N N . LEU A 1 569 ? 10.438 12.357 7.631 1.00 83.62 569 LEU A N 1
ATOM 4581 C CA . LEU A 1 569 ? 9.234 13.200 7.591 1.00 83.62 569 LEU A CA 1
ATOM 4582 C C . LEU A 1 569 ? 7.947 12.403 7.859 1.00 83.62 569 LEU A C 1
ATOM 4584 O O . LEU A 1 569 ? 6.999 12.924 8.445 1.00 83.62 569 LEU A O 1
ATOM 4588 N N . ARG A 1 570 ? 7.900 11.132 7.442 1.00 78.62 570 ARG A N 1
ATOM 4589 C CA . ARG A 1 570 ? 6.744 10.238 7.635 1.00 78.62 570 ARG A CA 1
ATOM 4590 C C . ARG A 1 570 ? 6.776 9.453 8.943 1.00 78.62 570 ARG A C 1
ATOM 4592 O O . ARG A 1 570 ? 5.784 8.809 9.264 1.00 78.62 570 ARG A O 1
ATOM 4599 N N . SER A 1 571 ? 7.866 9.534 9.709 1.00 83.38 571 SER A N 1
ATOM 4600 C CA . SER A 1 571 ? 8.086 8.701 10.901 1.00 83.38 571 SER A CA 1
ATOM 4601 C C . SER A 1 571 ? 8.011 7.194 10.587 1.00 83.38 571 SER A C 1
ATOM 4603 O O . SER A 1 571 ? 7.467 6.406 11.356 1.00 83.38 571 SER A O 1
ATOM 4605 N N . GLU A 1 572 ? 8.565 6.788 9.438 1.00 82.56 572 GLU A N 1
ATOM 4606 C CA . GLU A 1 572 ? 8.537 5.405 8.922 1.00 82.56 572 GLU A CA 1
ATOM 4607 C C . GLU A 1 572 ? 9.866 4.653 9.140 1.00 82.56 572 GLU A C 1
ATOM 4609 O O . GLU A 1 572 ? 10.108 3.607 8.541 1.00 82.56 572 GLU A O 1
ATOM 4614 N N . SER A 1 573 ? 10.733 5.150 10.026 1.00 84.44 573 SER A N 1
ATOM 4615 C CA . SER A 1 573 ? 12.089 4.623 10.247 1.00 84.44 573 SER A CA 1
ATOM 4616 C C . SER A 1 573 ? 12.140 3.153 10.662 1.00 84.44 573 SER A C 1
ATOM 4618 O O . SER A 1 573 ? 13.013 2.424 10.207 1.00 84.44 573 SER A O 1
ATOM 4620 N N . SER A 1 574 ? 11.188 2.693 11.479 1.00 86.06 574 SER A N 1
ATOM 4621 C CA . SER A 1 574 ? 11.095 1.286 11.893 1.00 86.06 574 SER A CA 1
ATOM 4622 C C . SER A 1 574 ? 10.807 0.361 10.702 1.00 86.06 574 SER A C 1
ATOM 4624 O O . SER A 1 574 ? 11.435 -0.686 10.561 1.00 86.06 574 SER A O 1
ATOM 4626 N N . GLU A 1 575 ? 9.905 0.771 9.800 1.00 84.50 575 GLU A N 1
ATOM 4627 C CA . GLU A 1 575 ? 9.626 0.036 8.559 1.00 84.50 575 GLU A CA 1
ATOM 4628 C C . GLU A 1 575 ? 10.836 0.090 7.620 1.00 84.50 575 GLU A C 1
ATOM 4630 O O . GLU A 1 575 ? 11.223 -0.935 7.067 1.00 84.50 575 GLU A O 1
ATOM 4635 N N . PHE A 1 576 ? 11.483 1.249 7.495 1.00 82.81 576 PHE A N 1
ATOM 4636 C CA . PHE A 1 576 ? 12.678 1.403 6.670 1.00 82.81 576 PHE A CA 1
ATOM 4637 C C . PHE A 1 576 ? 13.834 0.516 7.151 1.00 82.81 576 PHE A C 1
ATOM 4639 O O . PHE A 1 576 ? 14.413 -0.212 6.351 1.00 82.81 576 PHE A O 1
ATOM 4646 N N . ALA A 1 577 ? 14.097 0.475 8.459 1.00 84.50 577 ALA A N 1
ATOM 4647 C CA . ALA A 1 577 ? 15.133 -0.367 9.056 1.00 84.50 577 ALA A CA 1
ATOM 4648 C C . ALA A 1 577 ? 14.911 -1.865 8.803 1.00 84.50 577 ALA A C 1
ATOM 4650 O O . ALA A 1 577 ? 15.874 -2.611 8.638 1.00 84.50 577 ALA A O 1
ATOM 4651 N N . ALA A 1 578 ? 13.651 -2.309 8.755 1.00 83.25 578 ALA A N 1
ATOM 4652 C CA . ALA A 1 578 ? 13.314 -3.712 8.534 1.00 83.25 578 ALA A CA 1
ATOM 4653 C C . ALA A 1 578 ? 13.598 -4.193 7.096 1.00 83.25 578 ALA A C 1
ATOM 4655 O O . ALA A 1 578 ? 13.869 -5.377 6.903 1.00 83.25 578 ALA A O 1
ATOM 4656 N N . TYR A 1 579 ? 13.542 -3.301 6.099 1.00 78.81 579 TYR A N 1
ATOM 4657 C CA . TYR A 1 579 ? 13.685 -3.650 4.673 1.00 78.81 579 TYR A CA 1
ATOM 4658 C C . TYR A 1 579 ? 14.931 -3.073 3.992 1.00 78.81 579 TYR A C 1
ATOM 4660 O O . TYR A 1 579 ? 15.294 -3.537 2.910 1.00 78.81 579 TYR A O 1
ATOM 4668 N N . PHE A 1 580 ? 15.562 -2.069 4.599 1.00 77.00 580 PHE A N 1
ATOM 4669 C CA . PHE A 1 580 ? 16.763 -1.396 4.102 1.00 77.00 580 PHE A CA 1
ATOM 4670 C C . PHE A 1 580 ? 17.801 -1.220 5.227 1.00 77.00 580 PHE A C 1
ATOM 4672 O O . PHE A 1 580 ? 18.241 -0.094 5.483 1.00 77.00 580 PHE A O 1
ATOM 4679 N N . PRO A 1 581 ? 18.193 -2.295 5.944 1.00 78.19 581 PRO A N 1
ATOM 4680 C CA . PRO A 1 581 ? 19.190 -2.200 7.012 1.00 78.19 581 PRO A CA 1
ATOM 4681 C C . PRO A 1 581 ? 20.515 -1.585 6.534 1.00 78.19 581 PRO A C 1
ATOM 4683 O O . PRO A 1 581 ? 21.164 -0.864 7.288 1.00 78.19 581 PRO A O 1
ATOM 4686 N N . GLU A 1 582 ? 20.883 -1.796 5.270 1.00 75.50 582 GLU A N 1
ATOM 4687 C CA . GLU A 1 582 ? 22.067 -1.218 4.631 1.00 75.50 582 GLU A CA 1
ATOM 4688 C C . GLU A 1 582 ? 22.026 0.315 4.520 1.00 75.50 582 GLU A C 1
ATOM 4690 O O . GLU A 1 582 ? 23.071 0.957 4.470 1.00 75.50 582 GLU A O 1
ATOM 4695 N N . ALA A 1 583 ? 20.836 0.921 4.514 1.00 75.25 583 ALA A N 1
ATOM 4696 C CA . ALA A 1 583 ? 20.661 2.368 4.402 1.00 75.25 583 ALA A CA 1
ATOM 4697 C C . ALA A 1 583 ? 20.562 3.065 5.770 1.00 75.25 583 ALA A C 1
ATOM 4699 O O . ALA A 1 583 ? 20.519 4.297 5.838 1.00 75.25 583 ALA A O 1
ATOM 4700 N N . MET A 1 584 ? 20.538 2.305 6.872 1.00 82.12 584 MET A N 1
ATOM 4701 C CA . MET A 1 584 ? 20.306 2.857 8.209 1.00 82.12 584 MET A CA 1
ATOM 4702 C C . MET A 1 584 ? 21.448 3.727 8.721 1.00 82.12 584 MET A C 1
ATOM 4704 O O . MET A 1 584 ? 21.193 4.691 9.438 1.00 82.12 584 MET A O 1
ATOM 4708 N N . GLU A 1 585 ? 22.692 3.448 8.330 1.00 83.94 585 GLU A N 1
ATOM 4709 C CA . GLU A 1 585 ? 23.819 4.325 8.663 1.00 83.94 585 GLU A CA 1
ATOM 4710 C C . GLU A 1 585 ? 23.591 5.737 8.105 1.00 83.94 585 GLU A C 1
ATOM 4712 O O . GLU A 1 585 ? 23.700 6.730 8.830 1.00 83.94 585 GLU A O 1
ATOM 4717 N N . ARG A 1 586 ? 23.177 5.823 6.834 1.00 84.44 586 ARG A N 1
ATOM 4718 C CA . ARG A 1 586 ? 22.871 7.098 6.182 1.00 84.44 586 ARG A CA 1
ATOM 4719 C C . ARG A 1 586 ? 21.619 7.751 6.762 1.00 84.44 586 ARG A C 1
ATOM 4721 O O . ARG A 1 586 ? 21.622 8.957 6.995 1.00 84.44 586 ARG A O 1
ATOM 4728 N N . TYR A 1 587 ? 20.577 6.972 7.053 1.00 87.25 587 TYR A N 1
ATOM 4729 C CA . TYR A 1 587 ? 19.370 7.473 7.714 1.00 87.25 587 TYR A CA 1
ATOM 4730 C C . TYR A 1 587 ? 19.680 8.105 9.076 1.00 87.25 587 TYR A C 1
ATOM 4732 O O . TYR A 1 587 ? 19.228 9.214 9.350 1.00 87.25 587 TYR A O 1
ATOM 4740 N N . ASN A 1 588 ? 20.496 7.446 9.902 1.00 91.00 588 ASN A N 1
ATOM 4741 C CA . ASN A 1 588 ? 20.872 7.948 11.224 1.00 91.00 588 ASN A CA 1
ATOM 4742 C C . ASN A 1 588 ? 21.672 9.255 11.136 1.00 91.00 588 ASN A C 1
ATOM 4744 O O . ASN A 1 588 ? 21.507 10.125 11.989 1.00 91.00 588 ASN A O 1
ATOM 4748 N N . LEU A 1 589 ? 22.514 9.418 10.107 1.00 89.75 589 LEU A N 1
ATOM 4749 C CA . LEU A 1 589 ? 23.173 10.697 9.830 1.00 89.75 589 LEU A CA 1
ATOM 4750 C C . LEU A 1 589 ? 22.138 11.788 9.530 1.00 89.75 589 LEU A C 1
ATOM 4752 O O . LEU A 1 589 ? 22.152 12.829 10.177 1.00 89.75 589 LEU A O 1
ATOM 4756 N N . VAL A 1 590 ? 21.220 11.537 8.592 1.00 90.00 590 VAL A N 1
ATOM 4757 C CA . VAL A 1 590 ? 20.173 12.502 8.220 1.00 90.00 590 VAL A CA 1
ATOM 4758 C C . VAL A 1 590 ? 19.294 12.866 9.418 1.00 90.00 590 VAL A C 1
ATOM 4760 O O . VAL A 1 590 ? 19.036 14.044 9.643 1.00 90.00 590 VAL A O 1
ATOM 4763 N N . GLN A 1 591 ? 18.873 11.884 10.218 1.00 92.25 591 GLN A N 1
ATOM 4764 C CA . GLN A 1 591 ? 18.091 12.125 11.430 1.00 92.25 591 GLN A CA 1
ATOM 4765 C C . GLN A 1 591 ? 18.840 13.035 12.410 1.00 92.25 591 GLN A C 1
ATOM 4767 O O . GLN A 1 591 ? 18.255 14.000 12.894 1.00 92.25 591 GLN A O 1
ATOM 4772 N N . ARG A 1 592 ? 20.126 12.763 12.665 1.00 93.19 592 ARG A N 1
ATOM 4773 C CA . ARG A 1 592 ? 20.958 13.571 13.566 1.00 93.19 592 ARG A CA 1
ATOM 4774 C C . ARG A 1 592 ? 21.074 15.017 13.089 1.00 93.19 592 ARG A C 1
ATOM 4776 O O . ARG A 1 592 ? 20.842 15.932 13.868 1.00 93.19 592 ARG A O 1
ATOM 4783 N N . LEU A 1 593 ? 21.356 15.218 11.800 1.00 91.69 593 LEU A N 1
ATOM 4784 C CA . LEU A 1 593 ? 21.416 16.552 11.197 1.00 91.69 593 LEU A CA 1
ATOM 4785 C C . LEU A 1 593 ? 20.083 17.303 11.381 1.00 91.69 593 LEU A C 1
ATOM 4787 O O . LEU A 1 593 ? 20.060 18.489 11.695 1.00 91.69 593 LEU A O 1
ATOM 4791 N N . LEU A 1 594 ? 18.952 16.614 11.210 1.00 90.69 594 LEU A N 1
ATOM 4792 C CA . LEU A 1 594 ? 17.624 17.221 11.324 1.00 90.69 594 LEU A CA 1
ATOM 4793 C C . LEU A 1 594 ? 17.213 17.543 12.768 1.00 90.69 594 LEU A C 1
ATOM 4795 O O . LEU A 1 594 ? 16.577 18.576 12.985 1.00 90.69 594 LEU A O 1
ATOM 4799 N N . GLU A 1 595 ? 17.532 16.667 13.724 1.00 88.31 595 GLU A N 1
ATOM 4800 C CA . GLU A 1 595 ? 17.044 16.732 15.110 1.00 88.31 595 GLU A CA 1
ATOM 4801 C C . GLU A 1 595 ? 18.036 17.390 16.080 1.00 88.31 595 GLU A C 1
ATOM 4803 O O . GLU A 1 595 ? 17.609 18.123 16.969 1.00 88.31 595 GLU A O 1
ATOM 4808 N N . GLU A 1 596 ? 19.340 17.163 15.915 1.00 85.38 596 GLU A N 1
ATOM 4809 C CA . GLU A 1 596 ? 20.378 17.621 16.852 1.00 85.38 596 GLU A CA 1
ATOM 4810 C C . GLU A 1 596 ? 21.118 18.868 16.349 1.00 85.38 596 GLU A C 1
ATOM 4812 O O . GLU A 1 596 ? 21.502 19.716 17.151 1.00 85.38 596 GLU A O 1
ATOM 4817 N N . GLU A 1 597 ? 21.281 19.024 15.031 1.00 82.94 597 GLU A N 1
ATOM 4818 C CA . GLU A 1 597 ? 21.997 20.165 14.430 1.00 82.94 597 GLU A CA 1
ATOM 4819 C C . GLU A 1 597 ? 21.071 21.317 13.999 1.00 82.94 597 GLU A C 1
ATOM 4821 O O . GLU A 1 597 ? 21.451 22.193 13.223 1.00 82.94 597 GLU A O 1
ATOM 4826 N N . GLY A 1 598 ? 19.833 21.331 14.499 1.00 81.62 598 GLY A N 1
ATOM 4827 C CA . GLY A 1 598 ? 18.938 22.483 14.381 1.00 81.62 598 GLY A CA 1
ATOM 4828 C C . GLY A 1 598 ? 18.424 22.776 12.966 1.00 81.62 598 GLY A C 1
ATOM 4829 O O . GLY A 1 598 ? 17.850 23.839 12.732 1.00 81.62 598 GLY A O 1
ATOM 4830 N N . LEU A 1 599 ? 18.544 21.859 11.993 1.00 88.31 599 LEU A N 1
ATOM 4831 C CA . LEU A 1 599 ? 18.060 22.127 10.626 1.00 88.31 599 LEU A CA 1
ATOM 4832 C C . LEU A 1 599 ? 16.540 22.363 10.558 1.00 88.31 599 LEU A C 1
ATOM 4834 O O . LEU A 1 599 ? 16.067 23.013 9.620 1.00 88.31 599 LEU A O 1
ATOM 4838 N N . CYS A 1 600 ? 15.779 21.898 11.553 1.00 88.56 600 CYS A N 1
ATOM 4839 C CA . CYS A 1 600 ? 14.344 22.163 11.686 1.00 88.56 600 CYS A CA 1
ATOM 4840 C C . CYS A 1 600 ? 14.009 23.498 12.386 1.00 88.56 600 CYS A C 1
ATOM 4842 O O . CYS A 1 600 ? 12.838 23.882 12.433 1.00 88.56 600 CYS A O 1
ATOM 4844 N N . GLU A 1 601 ? 14.995 24.228 12.918 1.00 86.81 601 GLU A N 1
ATOM 4845 C CA . GLU A 1 601 ? 14.755 25.453 13.685 1.00 86.81 601 GLU A CA 1
ATOM 4846 C C . GLU A 1 601 ? 14.044 26.527 12.850 1.00 86.81 601 GLU A C 1
ATOM 4848 O O . GLU A 1 601 ? 14.393 26.811 11.695 1.00 86.81 601 GLU A O 1
ATOM 4853 N N . GLY A 1 602 ? 13.010 27.120 13.454 1.00 84.12 602 GLY A N 1
ATOM 4854 C CA . GLY A 1 602 ? 12.189 28.168 12.846 1.00 84.12 602 GLY A CA 1
ATOM 4855 C C . GLY A 1 602 ? 11.203 27.693 11.770 1.00 84.12 602 GLY A C 1
ATOM 4856 O O . GLY A 1 602 ? 10.590 28.541 11.127 1.00 84.12 602 GLY A O 1
ATOM 4857 N N . LEU A 1 603 ? 11.036 26.379 11.553 1.00 82.81 603 LEU A N 1
ATOM 4858 C CA . LEU A 1 603 ? 10.173 25.837 10.488 1.00 82.81 603 LEU A CA 1
ATOM 4859 C C . LEU A 1 603 ? 8.801 25.315 10.952 1.00 82.81 603 LEU A C 1
ATOM 4861 O O . LEU A 1 603 ? 8.022 24.881 10.106 1.00 82.81 603 LEU A O 1
ATOM 4865 N N . GLY A 1 604 ? 8.487 25.379 12.249 1.00 83.88 604 GLY A N 1
ATOM 4866 C CA . GLY A 1 604 ? 7.226 24.856 12.793 1.00 83.88 604 GLY A CA 1
ATOM 4867 C C . GLY A 1 604 ? 7.188 23.323 12.846 1.00 83.88 604 GLY A C 1
ATOM 4868 O O . GLY A 1 604 ? 8.233 22.673 12.920 1.00 83.88 604 GLY A O 1
ATOM 4869 N N . ASP A 1 605 ? 5.988 22.733 12.820 1.00 81.50 605 ASP A N 1
ATOM 4870 C CA . ASP A 1 605 ? 5.824 21.271 12.822 1.00 81.50 605 ASP A CA 1
ATOM 4871 C C . ASP A 1 605 ? 5.923 20.711 11.396 1.00 81.50 605 ASP A C 1
ATOM 4873 O O . ASP A 1 605 ? 4.936 20.427 10.707 1.00 81.50 605 ASP A O 1
ATOM 4877 N N . VAL A 1 606 ? 7.168 20.531 10.959 1.00 83.50 606 VAL A N 1
ATOM 4878 C CA . VAL A 1 606 ? 7.518 20.062 9.613 1.00 83.50 606 VAL A CA 1
ATOM 4879 C C . VAL A 1 606 ? 6.972 18.671 9.268 1.00 83.50 606 VAL A C 1
ATOM 4881 O O . VAL A 1 606 ? 6.902 18.329 8.087 1.00 83.50 606 VAL A O 1
ATOM 4884 N N . ARG A 1 607 ? 6.581 17.862 10.265 1.00 80.44 607 ARG A N 1
ATOM 4885 C CA . ARG A 1 607 ? 6.037 16.508 10.060 1.00 80.44 607 ARG A CA 1
ATOM 4886 C C . ARG A 1 607 ? 4.507 16.488 9.960 1.00 80.44 607 ARG A C 1
ATOM 4888 O O . ARG A 1 607 ? 3.948 15.505 9.463 1.00 80.44 607 ARG A O 1
ATOM 4895 N N . ARG A 1 608 ? 3.813 17.546 10.393 1.00 75.56 608 ARG A N 1
ATOM 4896 C CA . ARG A 1 608 ? 2.343 17.643 10.303 1.00 75.56 608 ARG A CA 1
ATOM 4897 C C . ARG A 1 608 ? 1.856 18.518 9.157 1.00 75.56 608 ARG A C 1
ATOM 4899 O O . ARG A 1 608 ? 0.844 18.184 8.544 1.00 75.56 608 ARG A O 1
ATOM 4906 N N . GLU A 1 609 ? 2.566 19.596 8.849 1.00 78.25 609 GLU A N 1
ATOM 4907 C CA . GLU A 1 609 ? 2.132 20.588 7.864 1.00 78.25 609 GLU A CA 1
ATOM 4908 C C . GLU A 1 609 ? 2.180 20.057 6.422 1.00 78.25 609 GLU A C 1
ATOM 4910 O O . GLU A 1 609 ? 3.252 19.790 5.867 1.00 78.25 609 GLU A O 1
ATOM 4915 N N . ARG A 1 610 ? 1.005 19.936 5.790 1.00 74.88 610 ARG A N 1
ATOM 4916 C CA . ARG A 1 610 ? 0.850 19.433 4.419 1.00 74.88 610 ARG A CA 1
ATOM 4917 C C . ARG A 1 610 ? -0.028 20.344 3.571 1.00 74.88 610 ARG A C 1
ATOM 4919 O O . ARG A 1 610 ? -0.959 20.960 4.073 1.00 74.88 610 ARG A O 1
ATOM 4926 N N . GLU A 1 611 ? 0.241 20.378 2.273 1.00 69.00 611 GLU A N 1
ATOM 4927 C CA . GLU A 1 611 ? -0.658 20.984 1.297 1.00 69.00 611 GLU A CA 1
ATOM 4928 C C . GLU A 1 611 ? -1.944 20.139 1.175 1.00 69.00 611 GLU A C 1
ATOM 4930 O O . GLU A 1 611 ? -1.842 18.939 0.903 1.00 69.00 611 GLU A O 1
ATOM 4935 N N . PRO A 1 612 ? -3.148 20.725 1.324 1.00 56.62 612 PRO A N 1
ATOM 4936 C CA . PRO A 1 612 ? -4.402 19.967 1.363 1.00 56.62 612 PRO A CA 1
ATOM 4937 C C . PRO A 1 612 ? -4.677 19.113 0.117 1.00 56.62 612 PRO A C 1
ATOM 4939 O O . PRO A 1 612 ? -5.152 17.989 0.231 1.00 56.62 612 PRO A O 1
ATOM 4942 N N . ALA A 1 613 ? -4.372 19.618 -1.083 1.00 55.94 613 ALA A N 1
ATOM 4943 C CA . ALA A 1 613 ? -4.693 18.923 -2.331 1.00 55.94 613 ALA A CA 1
ATOM 4944 C C . ALA A 1 613 ? -3.669 17.838 -2.696 1.00 55.94 613 ALA A C 1
ATOM 4946 O O . ALA A 1 613 ? -4.044 16.770 -3.179 1.00 55.94 613 ALA A O 1
ATOM 4947 N N . SER A 1 614 ? -2.378 18.101 -2.479 1.00 55.91 614 SER A N 1
ATOM 4948 C CA . SER A 1 614 ? -1.316 17.175 -2.878 1.00 55.91 614 SER A CA 1
ATOM 4949 C C . SER A 1 614 ? -0.886 16.235 -1.751 1.00 55.91 614 SER A C 1
ATOM 4951 O O . SER A 1 614 ? -0.400 15.146 -2.036 1.00 55.91 614 SER A O 1
ATOM 4953 N N . GLY A 1 615 ? -1.059 16.622 -0.482 1.00 63.88 615 GLY A N 1
ATOM 4954 C CA . GLY A 1 615 ? -0.518 15.922 0.688 1.00 63.88 615 GLY A CA 1
ATOM 4955 C C . GLY A 1 615 ? 0.980 16.163 0.931 1.00 63.88 615 GLY A C 1
ATOM 4956 O O . GLY A 1 615 ? 1.553 15.558 1.850 1.00 63.88 615 GLY A O 1
ATOM 4957 N N . ARG A 1 616 ? 1.612 17.030 0.124 1.00 67.62 616 ARG A N 1
ATOM 4958 C CA . ARG A 1 616 ? 3.041 17.358 0.185 1.00 67.62 616 ARG A CA 1
ATOM 4959 C C . ARG A 1 616 ? 3.378 18.098 1.466 1.00 67.62 616 ARG A C 1
ATOM 4961 O O . ARG A 1 616 ? 2.667 19.018 1.847 1.00 67.62 616 ARG A O 1
ATOM 4968 N N . PHE A 1 617 ? 4.489 17.736 2.101 1.00 74.19 617 PHE A N 1
ATOM 4969 C CA . PHE A 1 617 ? 4.990 18.472 3.258 1.00 74.19 617 PHE A CA 1
ATOM 4970 C C . PHE A 1 617 ? 5.403 19.888 2.845 1.00 74.19 617 PHE A C 1
ATOM 4972 O O . PHE A 1 617 ? 6.265 20.057 1.978 1.00 74.19 617 PHE A O 1
ATOM 4979 N N . LEU A 1 618 ? 4.821 20.905 3.484 1.00 78.19 618 LEU A N 1
ATOM 4980 C CA . LEU A 1 618 ? 5.011 22.307 3.085 1.00 78.19 618 LEU A CA 1
ATOM 4981 C C . LEU A 1 618 ? 6.481 22.754 3.148 1.00 78.19 618 LEU A C 1
ATOM 4983 O O . LEU A 1 618 ? 6.903 23.623 2.388 1.00 78.19 618 LEU A O 1
ATOM 4987 N N . ARG A 1 619 ? 7.275 22.156 4.046 1.00 84.50 619 ARG A N 1
ATOM 4988 C CA . ARG A 1 619 ? 8.670 22.543 4.320 1.00 84.50 619 ARG A CA 1
ATOM 4989 C C . ARG A 1 619 ? 9.715 21.571 3.778 1.00 84.50 619 ARG A C 1
ATOM 4991 O O . ARG A 1 619 ? 10.903 21.790 3.998 1.00 84.50 619 ARG A O 1
ATOM 4998 N N . GLU A 1 620 ? 9.312 20.533 3.043 1.00 83.00 620 GLU A N 1
ATOM 4999 C CA . GLU A 1 620 ? 10.246 19.518 2.528 1.00 83.00 620 GLU A CA 1
ATOM 5000 C C . GLU A 1 620 ? 11.354 20.130 1.669 1.00 83.00 620 GLU A C 1
ATOM 5002 O O . GLU A 1 620 ? 12.518 19.789 1.845 1.00 83.00 620 GLU A O 1
ATOM 5007 N N . ALA A 1 621 ? 11.013 21.046 0.756 1.00 79.25 621 ALA A N 1
ATOM 5008 C CA . ALA A 1 621 ? 11.998 21.656 -0.137 1.00 79.25 621 ALA A CA 1
ATOM 5009 C C . ALA A 1 621 ? 13.045 22.462 0.647 1.00 79.25 621 ALA A C 1
ATOM 5011 O O . ALA A 1 621 ? 14.240 22.338 0.401 1.00 79.25 621 ALA A O 1
ATOM 5012 N N . THR A 1 622 ? 12.601 23.240 1.637 1.00 84.62 622 THR A N 1
ATOM 5013 C CA . THR A 1 622 ? 13.486 24.013 2.515 1.00 84.62 622 THR A CA 1
ATOM 5014 C C . THR A 1 622 ? 14.388 23.105 3.347 1.00 84.62 622 THR A C 1
ATOM 5016 O O . THR A 1 622 ? 15.588 23.355 3.429 1.00 84.62 622 THR A O 1
ATOM 5019 N N . LEU A 1 623 ? 13.834 22.039 3.930 1.00 86.31 623 LEU A N 1
ATOM 5020 C CA . LEU A 1 623 ? 14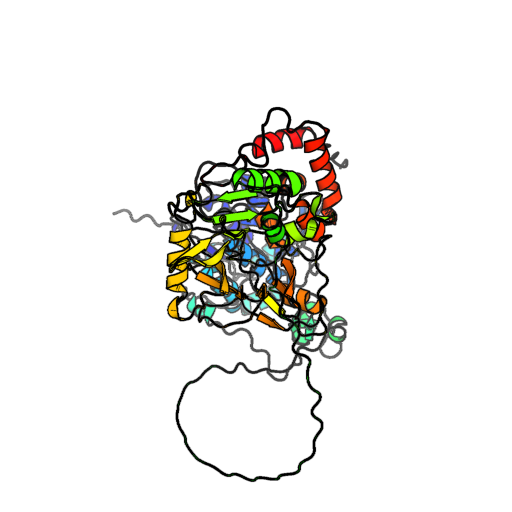.613 21.044 4.670 1.00 86.31 623 LEU A CA 1
ATOM 5021 C C . LEU A 1 623 ? 15.626 20.339 3.774 1.00 86.31 623 LEU A C 1
ATOM 5023 O O . LEU A 1 623 ? 16.752 20.114 4.200 1.00 86.31 623 LEU A O 1
ATOM 5027 N N . TRP A 1 624 ? 15.255 20.032 2.533 1.00 85.25 624 TRP A N 1
ATOM 5028 C CA . TRP A 1 624 ? 16.159 19.411 1.577 1.00 85.25 624 TRP A CA 1
ATOM 5029 C C . TRP A 1 624 ? 17.353 20.310 1.241 1.00 85.25 624 TRP A C 1
ATOM 5031 O O . TRP A 1 624 ? 18.483 19.833 1.235 1.00 85.25 624 TRP A O 1
ATOM 5041 N N . GLU A 1 625 ? 17.141 21.610 1.023 1.00 85.06 625 GLU A N 1
ATOM 5042 C CA . GLU A 1 625 ? 18.249 22.552 0.807 1.00 85.06 625 GLU A CA 1
ATOM 5043 C C . GLU A 1 625 ? 19.160 22.673 2.036 1.00 85.06 625 GLU A C 1
ATOM 5045 O O . GLU A 1 625 ? 20.382 22.615 1.905 1.00 85.06 625 GLU A O 1
ATOM 5050 N N . ARG A 1 626 ? 18.573 22.776 3.237 1.00 90.50 626 ARG A N 1
ATOM 5051 C CA . ARG A 1 626 ? 19.324 22.808 4.503 1.00 90.50 626 ARG A CA 1
ATOM 5052 C C . ARG A 1 626 ? 20.152 21.535 4.702 1.00 90.50 626 ARG A C 1
ATOM 5054 O O . ARG A 1 626 ? 21.331 21.615 5.029 1.00 90.50 626 ARG A O 1
ATOM 5061 N N . LEU A 1 627 ? 19.552 20.375 4.447 1.00 87.94 627 LEU A N 1
ATOM 5062 C CA . LEU A 1 627 ? 20.203 19.075 4.564 1.00 87.94 627 LEU A CA 1
ATOM 5063 C C . LEU A 1 627 ? 21.348 18.928 3.555 1.00 87.94 627 LEU A C 1
ATOM 5065 O O . LEU A 1 627 ? 22.454 18.581 3.952 1.00 87.94 627 LEU A O 1
ATOM 5069 N N . LYS A 1 628 ? 21.130 19.262 2.275 1.00 86.62 628 LYS A N 1
ATOM 5070 C CA . LYS A 1 628 ? 22.189 19.244 1.249 1.00 86.62 628 LYS A CA 1
ATOM 5071 C C . LYS A 1 628 ? 23.399 20.098 1.626 1.00 86.62 628 LYS A C 1
ATOM 5073 O O . LYS A 1 628 ? 24.519 19.717 1.306 1.00 86.62 628 LYS A O 1
ATOM 5078 N N . ALA A 1 629 ? 23.180 21.245 2.270 1.00 87.62 629 ALA A N 1
ATOM 5079 C CA . ALA A 1 629 ? 24.260 22.123 2.712 1.00 87.62 629 ALA A CA 1
ATOM 5080 C C . ALA A 1 629 ? 25.048 21.554 3.907 1.00 87.62 629 ALA A C 1
ATOM 5082 O O . ALA A 1 629 ? 26.243 21.813 4.017 1.00 87.62 629 ALA A O 1
ATOM 5083 N N . ALA A 1 630 ? 24.387 20.791 4.783 1.00 88.12 630 ALA A N 1
ATOM 5084 C CA . ALA A 1 630 ? 24.993 20.181 5.968 1.00 88.12 630 ALA A CA 1
ATOM 5085 C C . ALA A 1 630 ? 25.668 18.827 5.684 1.00 88.12 630 ALA A C 1
ATOM 5087 O O . ALA A 1 630 ? 26.574 18.415 6.407 1.00 88.12 630 ALA A O 1
ATOM 5088 N N . LEU A 1 631 ? 25.234 18.116 4.639 1.00 84.25 631 LEU A N 1
ATOM 5089 C CA . LEU A 1 631 ? 25.780 16.807 4.302 1.00 84.25 631 LEU A CA 1
ATOM 5090 C C . LEU A 1 631 ? 27.257 16.905 3.882 1.00 84.25 631 LEU A C 1
ATOM 5092 O O . LEU A 1 631 ? 27.624 17.793 3.106 1.00 84.25 631 LEU A O 1
ATOM 5096 N N . PRO A 1 632 ? 28.117 15.967 4.325 1.00 76.50 632 PRO A N 1
ATOM 5097 C CA . PRO A 1 632 ? 29.509 15.941 3.901 1.00 76.50 632 PRO A CA 1
ATOM 5098 C C . PRO A 1 632 ? 29.571 15.777 2.381 1.00 76.50 632 PRO A C 1
ATOM 5100 O O . PRO A 1 632 ? 29.055 14.790 1.848 1.00 76.50 632 PRO A O 1
ATOM 5103 N N . GLN A 1 633 ? 30.211 16.715 1.676 1.00 60.31 633 GLN A N 1
ATOM 5104 C CA . GLN A 1 633 ? 30.483 16.536 0.252 1.00 60.31 633 GLN A CA 1
ATOM 5105 C C . GLN A 1 633 ? 31.368 15.299 0.101 1.00 60.31 633 GLN A C 1
ATOM 5107 O O . GLN A 1 633 ? 32.485 15.262 0.619 1.00 60.31 633 GLN A O 1
ATOM 5112 N N . THR A 1 634 ? 30.874 14.269 -0.585 1.00 48.50 634 THR A N 1
ATOM 5113 C CA . THR A 1 634 ? 31.696 13.114 -0.943 1.00 48.50 634 THR A CA 1
ATOM 5114 C C . THR A 1 634 ? 32.882 13.628 -1.746 1.00 48.50 634 THR A C 1
ATOM 5116 O O . THR A 1 634 ? 32.703 14.133 -2.857 1.00 48.50 634 THR A O 1
ATOM 5119 N N . ALA A 1 635 ? 34.085 13.548 -1.175 1.00 36.59 635 ALA A N 1
ATOM 5120 C CA . ALA A 1 635 ? 35.306 13.878 -1.887 1.00 36.59 635 ALA A CA 1
ATOM 5121 C C . ALA A 1 635 ? 35.318 13.076 -3.193 1.00 36.59 635 ALA A C 1
ATOM 5123 O O . ALA A 1 635 ? 35.242 11.845 -3.165 1.00 36.59 635 ALA A O 1
ATOM 5124 N N . LYS A 1 636 ? 35.371 13.773 -4.335 1.00 33.19 636 LYS A N 1
ATOM 5125 C CA . LYS A 1 636 ? 35.671 13.137 -5.619 1.00 33.19 636 LYS A CA 1
ATOM 5126 C C . LYS A 1 636 ? 36.942 12.321 -5.398 1.00 33.19 636 LYS A C 1
ATOM 5128 O O . LYS A 1 636 ? 37.971 12.904 -5.053 1.00 33.19 636 LYS A O 1
ATOM 5133 N N . ARG A 1 637 ? 36.871 10.991 -5.534 1.00 29.52 637 ARG A N 1
ATOM 5134 C CA . ARG A 1 637 ? 38.092 10.186 -5.628 1.00 29.52 637 ARG A CA 1
ATOM 5135 C C . ARG A 1 637 ? 38.908 10.799 -6.775 1.00 29.52 637 ARG A C 1
ATOM 5137 O O . ARG A 1 637 ? 38.323 11.013 -7.838 1.00 29.52 637 ARG A O 1
ATOM 5144 N N . PRO A 1 638 ? 40.169 11.203 -6.545 1.00 34.59 638 PRO A N 1
ATOM 5145 C CA . PRO A 1 638 ? 40.991 11.731 -7.620 1.00 34.59 638 PRO A CA 1
ATOM 5146 C C . PRO A 1 638 ? 41.088 10.671 -8.721 1.00 34.59 638 PRO A C 1
ATOM 5148 O O . PRO A 1 638 ? 41.203 9.485 -8.414 1.00 34.59 638 PRO A O 1
ATOM 5151 N N . SER A 1 639 ? 40.930 11.165 -9.950 1.00 37.06 639 SER A N 1
ATOM 5152 C CA . SER A 1 639 ? 40.845 10.457 -11.233 1.00 37.06 639 SER A CA 1
ATOM 5153 C C . SER A 1 639 ? 41.880 9.366 -11.431 1.00 37.06 639 SER A C 1
ATOM 5155 O O . SER A 1 639 ? 43.055 9.651 -11.093 1.00 37.06 639 SER A O 1
#

Secondary structure (DSSP, 8-state):
-------TTGGG--SS--EEEEEES-TTSSHHHHHHHHHHHHTT--HHHHHH-HHHHHHHEE-GGGGSEEEETTEEEE-TTSS-HHHHHHHHHHHHHHHHHHT-SSEEEEEEE-SSGGGHHHHHHHHHTT-EEEEE-GGGT-TTTT-HHHHHHHHHTTGGGT----HHHHHHHHHTPPPP-S-HHHHHTPPP-PPPTTS-EEE-TTT--EEEHHHHHHHH---SSS--HHHHHSEEPPP------------------------------------------GGGGGGS-TT--SHHHHHHHHHHHH-EEEEE-SSEEEEEE-SS-GGGGSTTHHHHHH-EEEEEETTT--EEE--PPP-EETTSTTPPPP--SS--EEEEE--SEEEEEEEETTEEEEEESS-S-TTS--GGGGGGTS-HHHHHHHHHHHTT--GGGS-TTEEEEEEEE-TTS-SSS--SS-EEEEEEEEETTTTEEE----SS----EEE--SHHHHHHHHHT-SS---EEEEE-TT--EEEEE-HHHHHHHHSTT-S--S---S-GGGG-TTTTTS-HHHHHHHHHHHT-HHHHHHH-GGGHHHHHHHHHHHHTS-TTTTS--TTT-B-TTT--BTTHHHHHHHHHHHSPP-PPPP-

pLDDT: mean 76.41, std 20.81, range [23.33, 98.62]

Foldseek 3Di:
DDDDPDAPLNVPADPPAAAEEEEEAAPLLCLLVCQLVSLCVNVVHDSVVCLVVVLSCLLAEQELQVQQWDQDPNATAGDVQSAFSVVSLVVSLQSLLLSLQLSAPPHYYSYHHQFLQSCQSVLVSNVVSRHDYHYDYSCSRGVCRLPLVSSQVSLVVCVVRVRHDDSVVNVVSSVSHDDDPRDNVCSNPPDDPDDPLPFWWFQQPRQRDTDGQVSQCVGQNDDPVGGHPSVVVTHTDDPDDDDDDDDDDDDDDDDDDDDDDDDDDDDDDPDPPPPPPFDDAPLLVLLVDPVDDDLVSSVVCCCVVQVWDWDDDPFKIATAHDPPDPCCVPPCVSVNQFRQGFMATSVRRATFDTDHGDAEAPQFPPHDDADLAFWKKKFFDDFAFKKKWADDDHDIAIDGRRDSVQQDDDLLLVLLVHGNVVLVVQQCVVQVQDPVLDDNQKMWMWGWDDQSRDQSGHDPGTHIAGAWMARSRRRDTDDDDRSGHHTDMDTDRDPVRQVVVQVPDDHDGQGIWMAGPRRRIHDHGDPLNLLRNLCLAPDDDPDLDSSSSNPVSCSVPPPLLLSLLSCVLQVVLSVCCSRCVVSVVVSVVSVCCPPVVCLCPPVPSQSPDADSNRRHRPCSVSSVVSSVVVDPDDPDPDD

Radius of gyration: 30.01 Å; chains: 1; bounding box: 73×79×93 Å